Protein AF-A0AAU9JRE9-F1 (afdb_monomer_lite)

Structure (mmCIF, N/CA/C/O backbone):
data_AF-A0AAU9JRE9-F1
#
_entry.id   AF-A0AAU9JRE9-F1
#
loop_
_atom_site.group_PDB
_atom_site.id
_atom_site.type_symbol
_atom_site.label_atom_id
_atom_site.label_alt_id
_atom_site.label_comp_id
_atom_site.label_asym_id
_atom_site.label_entity_id
_atom_site.label_seq_id
_atom_site.pdbx_PDB_ins_code
_atom_site.Cartn_x
_atom_site.Cartn_y
_atom_site.Cartn_z
_atom_site.occupancy
_atom_site.B_iso_or_equiv
_atom_site.auth_seq_id
_atom_site.auth_comp_id
_atom_site.auth_asym_id
_atom_site.auth_atom_id
_atom_site.pdbx_PDB_model_num
ATOM 1 N N . MET A 1 1 ? 29.748 -11.155 0.671 1.00 44.88 1 MET A N 1
ATOM 2 C CA . MET A 1 1 ? 30.508 -11.748 -0.459 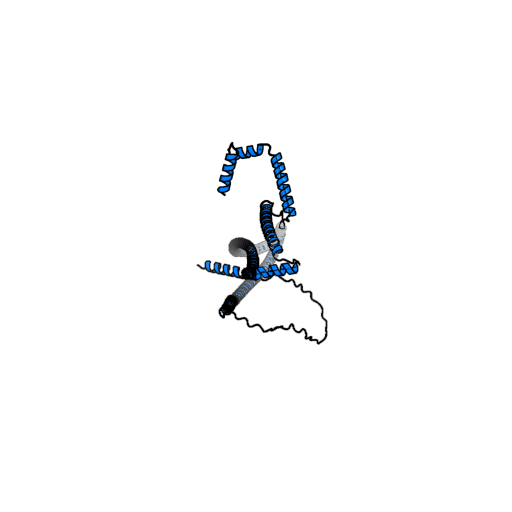1.00 44.88 1 MET A CA 1
ATOM 3 C C . MET A 1 1 ? 29.622 -12.122 -1.666 1.00 44.88 1 MET A C 1
ATOM 5 O O . MET A 1 1 ? 30.076 -12.889 -2.501 1.00 44.88 1 MET A O 1
ATOM 9 N N . ASN A 1 2 ? 28.403 -11.567 -1.803 1.00 48.78 2 ASN A N 1
ATOM 10 C CA . ASN A 1 2 ? 27.465 -11.888 -2.898 1.00 48.78 2 ASN A CA 1
ATOM 11 C C . ASN A 1 2 ? 26.943 -10.659 -3.678 1.00 48.78 2 ASN A C 1
ATOM 13 O O . ASN A 1 2 ? 26.213 -10.846 -4.643 1.00 48.78 2 ASN A O 1
ATOM 17 N N . GLU A 1 3 ? 27.313 -9.428 -3.305 1.00 43.81 3 GLU A N 1
ATOM 18 C CA . GLU A 1 3 ? 26.844 -8.206 -3.990 1.00 43.81 3 GLU A CA 1
ATOM 19 C C . GLU A 1 3 ? 27.448 -8.050 -5.389 1.00 43.81 3 GLU A C 1
ATOM 21 O O . GLU A 1 3 ? 26.729 -7.757 -6.336 1.00 43.81 3 GLU A O 1
ATOM 26 N N . THR A 1 4 ? 28.724 -8.399 -5.570 1.00 57.59 4 THR A N 1
ATOM 27 C CA . THR A 1 4 ? 29.413 -8.271 -6.866 1.00 57.59 4 THR A CA 1
ATOM 28 C C . THR A 1 4 ? 28.817 -9.157 -7.965 1.00 57.59 4 THR A C 1
ATOM 30 O O . THR A 1 4 ? 28.753 -8.756 -9.122 1.00 57.59 4 THR A O 1
ATOM 33 N N . LYS A 1 5 ? 28.295 -10.341 -7.616 1.00 56.16 5 LYS A N 1
ATOM 34 C CA . LYS A 1 5 ? 27.607 -11.230 -8.574 1.00 56.16 5 LYS A CA 1
ATOM 35 C C . LYS A 1 5 ? 26.207 -10.740 -8.947 1.00 56.16 5 LYS A C 1
ATOM 37 O O . LYS A 1 5 ? 25.703 -11.088 -10.014 1.00 56.16 5 LYS A O 1
ATOM 42 N N . LEU A 1 6 ? 25.565 -9.978 -8.062 1.00 56.59 6 LEU A N 1
ATOM 43 C CA . LEU A 1 6 ? 24.263 -9.375 -8.330 1.00 56.59 6 LEU A CA 1
ATOM 44 C C . LEU A 1 6 ? 24.430 -8.168 -9.262 1.00 56.59 6 LEU A C 1
ATOM 46 O O . LEU A 1 6 ? 23.685 -8.040 -10.229 1.00 56.59 6 LEU A O 1
ATOM 50 N N . GLU A 1 7 ? 25.457 -7.351 -9.025 1.00 54.50 7 GLU A N 1
ATOM 51 C CA . GLU A 1 7 ? 25.811 -6.205 -9.868 1.00 54.50 7 GLU A CA 1
ATOM 52 C C . GLU A 1 7 ? 26.176 -6.628 -11.300 1.00 54.50 7 GLU A C 1
ATOM 54 O O . GLU A 1 7 ? 25.673 -6.038 -12.257 1.00 54.50 7 GLU A O 1
ATOM 59 N N . GLU A 1 8 ? 26.946 -7.709 -11.474 1.00 64.31 8 GLU A N 1
ATOM 60 C CA . GLU A 1 8 ? 27.264 -8.259 -12.804 1.00 64.31 8 GLU A CA 1
ATOM 61 C C . GLU A 1 8 ? 26.016 -8.777 -13.544 1.00 64.31 8 GLU A C 1
ATOM 63 O O . GLU A 1 8 ? 25.862 -8.553 -14.749 1.00 64.31 8 GLU A O 1
ATOM 68 N N . LYS A 1 9 ? 25.074 -9.412 -12.832 1.00 59.97 9 LYS A N 1
ATOM 69 C CA . LYS A 1 9 ? 23.807 -9.878 -13.424 1.00 59.97 9 LYS A CA 1
ATOM 70 C C . LYS A 1 9 ? 22.875 -8.727 -13.799 1.00 59.97 9 LYS A C 1
ATOM 72 O O . LYS A 1 9 ? 22.230 -8.784 -14.847 1.00 59.97 9 LYS A O 1
ATOM 77 N N . ILE A 1 10 ? 22.828 -7.670 -12.991 1.00 60.84 10 ILE A N 1
ATOM 78 C CA . ILE A 1 10 ? 22.042 -6.466 -13.287 1.00 60.84 10 ILE A CA 1
ATOM 79 C C . ILE A 1 10 ? 22.632 -5.728 -14.499 1.00 60.84 10 ILE A C 1
ATOM 81 O O . ILE A 1 10 ? 21.882 -5.327 -15.392 1.00 60.84 10 ILE A O 1
ATOM 85 N N . ALA A 1 11 ? 23.961 -5.622 -14.593 1.00 63.91 11 ALA A N 1
ATOM 86 C CA . ALA A 1 11 ? 24.635 -5.037 -15.753 1.00 63.91 11 ALA A CA 1
ATOM 87 C C . ALA A 1 11 ? 24.355 -5.825 -17.048 1.00 63.91 11 ALA A C 1
ATOM 89 O O . ALA A 1 11 ? 24.082 -5.230 -18.093 1.00 63.91 11 ALA A O 1
ATOM 90 N N . SER A 1 12 ? 24.331 -7.160 -16.967 1.00 65.75 12 SER A N 1
ATOM 91 C CA . SER A 1 12 ? 23.991 -8.032 -18.097 1.00 65.75 12 SER A CA 1
ATOM 92 C C . SER A 1 12 ? 22.542 -7.852 -18.568 1.00 65.75 12 SER A C 1
ATOM 94 O O . SER A 1 12 ? 22.305 -7.776 -19.771 1.00 65.75 12 SER A O 1
ATOM 96 N N . LEU A 1 13 ? 21.575 -7.733 -17.648 1.00 56.03 13 LEU A N 1
ATOM 97 C CA . LEU A 1 13 ? 20.153 -7.526 -17.977 1.00 56.03 13 LEU A CA 1
ATOM 98 C C . LEU A 1 13 ? 19.881 -6.158 -18.617 1.00 56.03 13 LEU A C 1
ATOM 100 O O . LEU A 1 13 ? 19.046 -6.036 -19.518 1.00 56.03 13 LEU A O 1
ATOM 104 N N . ARG A 1 14 ? 20.610 -5.122 -18.191 1.00 57.16 14 ARG A N 1
ATOM 105 C CA . ARG A 1 14 ? 20.523 -3.782 -18.792 1.00 57.16 14 ARG A CA 1
ATOM 106 C C . ARG A 1 14 ? 21.020 -3.778 -20.241 1.00 57.16 14 ARG A C 1
ATOM 108 O O . ARG A 1 14 ? 20.415 -3.130 -21.094 1.00 57.16 14 ARG A O 1
ATOM 115 N N . ALA A 1 15 ? 22.062 -4.552 -20.545 1.00 65.81 15 ALA A N 1
ATOM 116 C CA . ALA A 1 15 ? 22.589 -4.682 -21.903 1.00 65.81 15 ALA A CA 1
ATOM 117 C C . ALA A 1 15 ? 21.618 -5.403 -22.861 1.00 65.81 15 ALA A C 1
ATOM 119 O O . ALA A 1 15 ? 21.526 -5.034 -24.034 1.00 65.81 15 ALA A O 1
ATOM 120 N N . THR A 1 16 ? 20.860 -6.394 -22.381 1.00 60.84 16 THR A N 1
ATOM 121 C CA . THR A 1 16 ? 19.853 -7.112 -23.186 1.00 60.84 16 THR A CA 1
ATOM 122 C C . THR A 1 16 ? 18.579 -6.302 -23.405 1.00 60.84 16 THR A C 1
ATOM 124 O O . THR A 1 16 ? 18.051 -6.303 -24.516 1.00 60.84 16 THR A O 1
ATOM 127 N N . LEU A 1 17 ? 18.113 -5.548 -22.406 1.00 52.25 17 LEU A N 1
ATOM 128 C CA . LEU A 1 17 ? 16.940 -4.676 -22.557 1.00 52.25 17 LEU A CA 1
ATOM 129 C C . LEU A 1 17 ? 17.190 -3.519 -23.537 1.00 52.25 17 LEU A C 1
ATOM 131 O O . LEU A 1 17 ? 16.323 -3.220 -24.357 1.00 52.25 17 LEU A O 1
ATOM 135 N N . ASN A 1 18 ? 18.397 -2.941 -23.546 1.00 53.44 18 ASN A N 1
ATOM 136 C CA . ASN A 1 18 ? 18.780 -1.931 -24.542 1.00 53.44 18 ASN A CA 1
ATOM 137 C C . ASN A 1 18 ? 18.861 -2.494 -25.976 1.00 53.44 18 ASN A C 1
ATOM 139 O O . ASN A 1 18 ? 18.673 -1.747 -26.931 1.00 53.44 18 ASN A O 1
ATOM 143 N N . LYS A 1 19 ? 19.097 -3.804 -26.146 1.00 60.69 19 LYS A N 1
ATOM 144 C CA . LYS A 1 19 ? 19.040 -4.476 -27.459 1.00 60.69 19 LYS A CA 1
ATOM 145 C C . LYS A 1 19 ? 17.612 -4.761 -27.937 1.00 60.69 19 LYS A C 1
ATOM 147 O O . LYS A 1 19 ? 17.410 -4.901 -29.137 1.00 60.69 19 LYS A O 1
ATOM 152 N N . LEU A 1 20 ? 16.644 -4.857 -27.026 1.00 51.03 20 LEU A N 1
ATOM 153 C CA . LEU A 1 20 ? 15.234 -5.113 -27.351 1.00 51.03 20 LEU A CA 1
ATOM 154 C C . LEU A 1 20 ? 14.445 -3.814 -27.585 1.00 51.03 20 LEU A C 1
ATOM 156 O O . LEU A 1 20 ? 13.536 -3.790 -28.412 1.00 51.03 20 LEU A O 1
ATOM 160 N N . GLY A 1 21 ? 14.828 -2.720 -26.920 1.00 41.00 21 GLY A N 1
ATOM 161 C CA . GLY A 1 21 ? 14.182 -1.407 -27.046 1.00 41.00 21 GLY A CA 1
ATOM 162 C C . GLY A 1 21 ? 14.362 -0.698 -28.395 1.00 41.00 21 GLY A C 1
ATOM 163 O O . GLY A 1 21 ? 13.670 0.280 -28.648 1.00 41.00 21 GLY A O 1
ATOM 164 N N . THR A 1 22 ? 15.242 -1.179 -29.279 1.00 42.34 22 THR A N 1
ATOM 165 C CA . THR A 1 22 ? 15.452 -0.616 -30.627 1.00 42.34 22 THR A CA 1
ATOM 166 C C . THR A 1 22 ? 14.637 -1.317 -31.720 1.00 42.34 22 THR A C 1
ATOM 168 O O . THR A 1 22 ? 14.733 -0.930 -32.881 1.00 42.34 22 THR A O 1
ATOM 171 N N . SER A 1 23 ? 13.825 -2.330 -31.380 1.00 44.00 23 SER A N 1
ATOM 172 C CA . SER A 1 23 ? 13.078 -3.134 -32.365 1.00 44.00 23 SER A CA 1
ATOM 173 C C . SER A 1 23 ? 11.561 -2.888 -32.389 1.00 44.00 23 SER A C 1
ATOM 175 O O . SER A 1 23 ? 10.865 -3.542 -33.163 1.00 44.00 23 SER A O 1
ATOM 177 N N . LEU A 1 24 ? 11.033 -1.971 -31.580 1.00 38.84 24 LEU A N 1
ATOM 178 C CA . LEU A 1 24 ? 9.598 -1.676 -31.515 1.00 38.84 24 LEU A CA 1
ATOM 179 C C . LEU A 1 24 ? 9.380 -0.175 -31.715 1.00 38.84 24 LEU A C 1
ATOM 181 O O . LEU A 1 24 ? 9.254 0.589 -30.764 1.00 38.84 24 LEU A O 1
ATOM 185 N N . VAL A 1 25 ? 9.373 0.237 -32.984 1.00 38.50 25 VAL A N 1
ATOM 186 C CA . VAL A 1 25 ? 8.596 1.401 -33.413 1.00 38.50 25 VAL A CA 1
ATOM 187 C C . VAL A 1 25 ? 7.221 0.850 -33.773 1.00 38.50 25 VAL A C 1
ATOM 189 O O . VAL A 1 25 ? 7.097 0.014 -34.666 1.00 38.50 25 VAL A O 1
ATOM 192 N N . GLU A 1 26 ? 6.234 1.255 -32.984 1.00 38.28 26 GLU A N 1
ATOM 193 C CA . GLU A 1 26 ? 4.832 0.855 -33.050 1.00 38.28 26 GLU A CA 1
ATOM 194 C C . GLU A 1 26 ? 4.199 1.332 -34.373 1.00 38.28 26 GLU A C 1
ATOM 196 O O . GLU A 1 26 ? 4.207 2.523 -34.682 1.00 38.28 26 GLU A O 1
ATOM 201 N N . GLU A 1 27 ? 3.666 0.396 -35.167 1.00 36.12 27 GLU A N 1
ATOM 202 C CA . GLU A 1 27 ? 2.633 0.685 -36.166 1.00 36.12 27 GLU A CA 1
ATOM 203 C C . GLU A 1 27 ? 1.275 0.652 -35.453 1.00 36.12 27 GLU A C 1
ATOM 205 O O . GLU A 1 27 ? 0.839 -0.394 -34.966 1.00 36.12 27 GLU A O 1
ATOM 210 N N . ASP A 1 28 ? 0.627 1.815 -35.384 1.00 35.88 28 ASP A N 1
ATOM 211 C CA . ASP A 1 28 ? -0.748 1.987 -34.923 1.00 35.88 28 ASP A CA 1
ATOM 212 C C . ASP A 1 28 ? -1.720 1.163 -35.784 1.00 35.88 28 ASP A C 1
ATOM 214 O O . ASP A 1 28 ? -1.892 1.425 -36.976 1.00 35.88 28 ASP A O 1
ATOM 218 N N . TYR A 1 29 ? -2.435 0.230 -35.156 1.00 32.56 29 TYR A N 1
ATOM 219 C CA . TYR A 1 29 ? -3.714 -0.265 -35.660 1.00 32.56 29 TYR A CA 1
ATOM 220 C C . TYR A 1 29 ? -4.775 -0.092 -34.578 1.00 32.56 29 TYR A C 1
ATOM 222 O O . TYR A 1 29 ? -4.869 -0.860 -33.622 1.00 32.56 29 TYR A O 1
ATOM 230 N N . THR A 1 30 ? -5.598 0.938 -34.758 1.00 34.03 30 THR A N 1
ATOM 231 C CA . THR A 1 30 ? -6.901 1.066 -34.110 1.00 34.03 30 THR A CA 1
ATOM 232 C C . THR A 1 30 ? -7.846 0.014 -34.678 1.00 34.03 30 THR A C 1
ATOM 234 O O . THR A 1 30 ? -8.082 -0.041 -35.886 1.00 34.03 30 THR A O 1
ATOM 237 N N . ILE A 1 31 ? -8.366 -0.818 -33.783 1.00 33.53 31 ILE A N 1
ATOM 238 C CA . ILE A 1 31 ? -9.446 -1.771 -34.011 1.00 33.53 31 ILE A CA 1
ATOM 239 C C . ILE A 1 31 ? -10.757 -0.988 -33.922 1.00 33.53 31 ILE A C 1
ATOM 241 O O . ILE A 1 31 ? -11.042 -0.435 -32.865 1.00 33.53 31 ILE A O 1
ATOM 245 N N . ASP A 1 32 ? -11.542 -0.979 -34.998 1.00 32.28 32 ASP A N 1
ATOM 246 C CA . ASP A 1 32 ? -12.985 -0.751 -34.920 1.00 32.28 32 ASP A CA 1
ATOM 247 C C . ASP A 1 32 ? -13.695 -2.027 -35.385 1.00 32.28 32 ASP A C 1
ATOM 249 O O . ASP A 1 32 ? -13.486 -2.529 -36.494 1.00 32.28 32 ASP A O 1
ATOM 253 N N . GLU A 1 33 ? -14.495 -2.566 -34.469 1.00 39.25 33 GLU A N 1
ATOM 254 C CA . GLU A 1 33 ? -15.453 -3.641 -34.675 1.00 39.25 33 GLU A CA 1
ATOM 255 C C . GLU A 1 33 ? -16.660 -3.124 -35.469 1.00 39.25 33 GLU A C 1
ATOM 257 O O . GLU A 1 33 ? -17.194 -2.060 -35.175 1.00 39.25 33 GLU A O 1
ATOM 262 N N . ASP A 1 34 ? -17.072 -3.909 -36.467 1.00 35.31 34 ASP A N 1
ATOM 263 C CA . ASP A 1 34 ? -18.459 -4.273 -36.803 1.00 35.31 34 ASP A CA 1
ATOM 264 C C . ASP A 1 34 ? -18.698 -4.294 -38.318 1.00 35.31 34 ASP A C 1
ATOM 266 O O . ASP A 1 34 ? -18.731 -3.266 -38.990 1.00 35.31 34 ASP A O 1
ATOM 270 N N . LEU A 1 35 ? -18.934 -5.498 -38.853 1.00 35.94 35 LEU A N 1
ATOM 271 C CA . LEU A 1 35 ? -20.206 -5.886 -39.483 1.00 35.94 35 LEU A CA 1
ATOM 272 C C . LEU A 1 35 ? -20.062 -7.221 -40.232 1.00 35.94 35 LEU A C 1
ATOM 274 O O . LEU A 1 35 ? -19.341 -7.359 -41.218 1.00 35.94 35 LEU A O 1
ATOM 278 N N . ASN A 1 36 ? -20.844 -8.190 -39.756 1.00 35.69 36 ASN A N 1
ATOM 279 C CA . ASN A 1 36 ? -21.386 -9.302 -40.532 1.00 35.69 36 ASN A CA 1
ATOM 280 C C . ASN A 1 36 ? -21.904 -8.824 -41.901 1.00 35.69 36 ASN A C 1
ATOM 282 O O . ASN A 1 36 ? -22.751 -7.938 -41.928 1.00 35.69 36 ASN A O 1
ATOM 286 N N . ASP A 1 37 ? -21.533 -9.496 -42.995 1.00 30.88 37 ASP A N 1
ATOM 287 C CA . ASP A 1 37 ? -22.492 -10.342 -43.720 1.00 30.88 37 ASP A CA 1
ATOM 288 C C . ASP A 1 37 ? -21.824 -11.215 -44.803 1.00 30.88 37 ASP A C 1
ATOM 290 O O . ASP A 1 37 ? -21.067 -10.752 -45.650 1.00 30.88 37 ASP A O 1
ATOM 294 N N . SER A 1 38 ? -22.159 -12.502 -44.750 1.00 34.94 38 SER A N 1
ATOM 295 C CA . SER A 1 38 ? -22.507 -13.396 -45.859 1.00 34.94 38 SER A CA 1
ATOM 296 C C . SER A 1 38 ? -21.902 -13.207 -47.268 1.00 34.94 38 SER A C 1
ATOM 298 O O . SER A 1 38 ? -22.200 -12.244 -47.966 1.00 34.94 38 SER A O 1
ATOM 300 N N . ARG A 1 39 ? -21.330 -14.329 -47.752 1.00 29.89 39 ARG A N 1
ATOM 301 C CA . ARG A 1 39 ? -21.543 -15.010 -49.059 1.00 29.89 39 ARG A CA 1
ATOM 302 C C . ARG A 1 39 ? -20.367 -15.121 -50.051 1.00 29.89 39 ARG A C 1
ATOM 304 O O . ARG A 1 39 ? -19.796 -14.144 -50.499 1.00 29.89 39 ARG A O 1
ATOM 311 N N . LEU A 1 40 ? -20.256 -16.370 -50.531 1.00 30.19 40 LEU A N 1
ATOM 312 C CA . LEU A 1 40 ? -19.850 -16.843 -51.864 1.00 30.19 40 LEU A CA 1
ATOM 313 C C . LEU A 1 40 ? -18.349 -16.898 -52.235 1.00 30.19 40 LEU A C 1
ATOM 315 O O . LEU A 1 40 ? -17.725 -15.907 -52.575 1.00 30.19 40 LEU A O 1
ATOM 319 N N . SER A 1 41 ? -17.855 -18.146 -52.239 1.00 30.45 41 SER A N 1
ATOM 320 C CA . SER A 1 41 ? -17.280 -18.901 -53.376 1.00 30.45 41 SER A CA 1
ATOM 321 C C . SER A 1 41 ? -16.276 -18.253 -54.337 1.00 30.45 41 SER A C 1
ATOM 323 O O . SER A 1 41 ? -16.552 -17.232 -54.953 1.00 30.45 41 SER A O 1
ATOM 325 N N . ASP A 1 42 ? -15.236 -19.050 -54.608 1.00 34.50 42 ASP A N 1
ATOM 326 C CA . ASP A 1 42 ? -14.550 -19.232 -55.892 1.00 34.50 42 ASP A CA 1
ATOM 327 C C . ASP A 1 42 ? -13.989 -17.992 -56.598 1.00 34.50 42 ASP A C 1
ATOM 329 O O . ASP A 1 42 ? -14.691 -17.305 -57.330 1.00 34.50 42 ASP A O 1
ATOM 333 N N . ALA A 1 43 ? -12.666 -17.825 -56.520 1.00 31.34 43 ALA A N 1
ATOM 334 C CA . ALA A 1 43 ? -11.815 -17.660 -57.703 1.00 31.34 43 ALA A CA 1
ATOM 335 C C . ALA A 1 43 ? -10.336 -17.555 -57.300 1.00 31.34 43 ALA A C 1
ATOM 337 O O . ALA A 1 43 ? -9.884 -16.559 -56.741 1.00 31.34 43 ALA A O 1
ATOM 338 N N . LEU A 1 44 ? -9.555 -18.567 -57.683 1.00 41.81 44 LEU A N 1
ATOM 339 C CA . LEU A 1 44 ? -8.162 -18.355 -58.077 1.00 41.81 44 LEU A CA 1
ATOM 340 C C . LEU A 1 44 ? -8.121 -17.330 -59.223 1.00 41.81 44 LEU A C 1
ATOM 342 O O . LEU A 1 44 ? -8.962 -17.389 -60.124 1.00 41.81 44 LEU A O 1
ATOM 346 N N . PRO A 1 45 ? -7.063 -16.509 -59.289 1.00 40.34 45 PRO A N 1
ATOM 347 C CA . PRO A 1 45 ? -6.350 -16.475 -60.555 1.00 40.34 45 PRO A CA 1
ATOM 348 C C . PRO A 1 45 ? -4.832 -16.545 -60.387 1.00 40.34 45 PRO A C 1
ATOM 350 O O . PRO A 1 45 ? -4.160 -15.676 -59.840 1.00 40.34 45 PRO A O 1
ATOM 353 N N . SER A 1 46 ? -4.303 -17.593 -61.001 1.00 36.28 46 SER A N 1
ATOM 354 C CA . SER A 1 46 ? -3.035 -17.634 -61.716 1.00 36.28 46 SER A CA 1
ATOM 355 C C . SER A 1 46 ? -2.862 -16.462 -62.696 1.00 36.28 46 SER A C 1
ATOM 357 O O . SER A 1 46 ? -3.685 -16.323 -63.601 1.00 36.28 46 SER A O 1
ATOM 359 N N . ASN A 1 47 ? -1.765 -15.702 -62.593 1.00 34.16 47 ASN A N 1
ATOM 360 C CA . ASN A 1 47 ? -0.829 -15.356 -63.685 1.00 34.16 47 ASN A CA 1
ATOM 361 C C . ASN A 1 47 ? 0.010 -14.117 -63.348 1.00 34.16 47 ASN A C 1
ATOM 363 O O . ASN A 1 47 ? -0.542 -13.071 -63.036 1.00 34.16 47 ASN A O 1
ATOM 367 N N . LEU A 1 48 ? 1.329 -14.247 -63.533 1.00 39.62 48 LEU A N 1
ATOM 368 C CA . LEU A 1 48 ? 2.244 -13.349 -64.267 1.00 39.62 48 LEU A CA 1
ATOM 369 C C . LEU A 1 48 ? 3.670 -13.859 -63.973 1.00 39.62 48 LEU A C 1
ATOM 371 O O . LEU A 1 48 ? 4.304 -13.476 -63.002 1.00 39.62 48 LEU A O 1
ATOM 375 N N . LYS A 1 49 ? 4.097 -14.971 -64.583 1.00 35.25 49 LYS A N 1
ATOM 376 C CA . LYS A 1 49 ? 4.826 -15.021 -65.867 1.00 35.25 49 LYS A CA 1
ATOM 377 C C . LYS A 1 49 ? 5.930 -13.957 -65.995 1.00 35.25 49 LYS A C 1
ATOM 379 O O . LYS A 1 49 ? 5.688 -12.859 -66.468 1.00 35.25 49 LYS A O 1
ATOM 384 N N . GLY A 1 50 ? 7.150 -14.392 -65.677 1.00 31.14 50 GLY A N 1
ATOM 385 C CA . GLY A 1 50 ? 8.248 -14.472 -66.643 1.00 31.14 50 GLY A CA 1
ATOM 386 C C . GLY A 1 50 ? 8.945 -13.170 -67.032 1.00 31.14 50 GLY A C 1
ATOM 387 O O . GLY A 1 50 ? 8.498 -12.475 -67.936 1.00 31.14 50 GLY A O 1
ATOM 388 N N . VAL A 1 51 ? 10.149 -12.965 -66.493 1.00 33.19 51 VAL A N 1
ATOM 389 C CA . VAL A 1 51 ? 11.218 -12.284 -67.233 1.00 33.19 51 VAL A CA 1
ATOM 390 C C . VAL A 1 51 ? 12.377 -13.262 -67.374 1.00 33.19 51 VAL A C 1
ATOM 392 O O . VAL A 1 51 ? 13.009 -13.681 -66.409 1.00 33.19 51 VAL A O 1
ATOM 395 N N . SER A 1 52 ? 12.538 -13.690 -68.621 1.00 32.81 52 SER A N 1
ATOM 396 C CA . SER A 1 52 ? 13.507 -14.650 -69.124 1.00 32.81 52 SER A CA 1
ATOM 397 C C . SER A 1 52 ? 14.916 -14.071 -69.085 1.00 32.81 52 SER A C 1
ATOM 399 O O . SER A 1 52 ? 15.149 -12.963 -69.564 1.00 32.81 52 SER A O 1
ATOM 401 N N . PHE A 1 53 ? 15.857 -14.885 -68.609 1.00 36.72 53 PHE A N 1
ATOM 402 C CA . PHE A 1 53 ? 17.277 -14.761 -68.912 1.00 36.72 53 PHE A CA 1
ATOM 403 C C . PHE A 1 53 ? 17.475 -14.696 -70.434 1.00 36.72 53 PHE A C 1
ATOM 405 O O . PHE A 1 53 ? 16.932 -15.525 -71.169 1.00 36.72 53 PHE A O 1
ATOM 412 N N . ARG A 1 54 ? 18.258 -13.719 -70.899 1.00 33.00 54 ARG A N 1
ATOM 413 C CA . ARG A 1 54 ? 18.845 -13.700 -72.241 1.00 33.00 54 ARG A CA 1
ATOM 414 C C . ARG A 1 54 ? 20.355 -13.819 -72.079 1.00 33.00 54 ARG A C 1
ATOM 416 O O . ARG A 1 54 ? 21.047 -12.849 -71.793 1.00 33.00 54 ARG A O 1
ATOM 423 N N . SER A 1 55 ? 20.835 -15.046 -72.202 1.00 40.00 55 SER A N 1
ATOM 424 C CA . SER A 1 55 ? 22.220 -15.376 -72.503 1.00 40.00 55 SER A CA 1
ATOM 425 C C . SER A 1 55 ? 22.406 -15.234 -74.012 1.00 40.00 55 SER A C 1
ATOM 427 O O . SER A 1 55 ? 21.953 -16.080 -74.780 1.00 40.00 55 SER A O 1
ATOM 429 N N . GLU A 1 56 ? 23.039 -14.148 -74.445 1.00 31.72 56 GLU A N 1
ATOM 430 C CA . GLU A 1 56 ? 23.417 -13.956 -75.845 1.00 31.72 56 GLU A CA 1
ATOM 431 C C . GLU A 1 56 ? 24.905 -14.304 -75.981 1.00 31.72 56 GLU A C 1
ATOM 433 O O . GLU A 1 56 ? 25.797 -13.602 -75.512 1.00 31.72 56 GLU A O 1
ATOM 438 N N . SER A 1 57 ? 25.125 -15.488 -76.548 1.00 38.84 57 SER A N 1
ATOM 439 C CA . SER A 1 57 ? 26.399 -16.023 -77.011 1.00 38.84 57 SER A CA 1
ATOM 440 C C . SER A 1 57 ? 26.753 -15.384 -78.351 1.00 38.84 57 SER A C 1
ATOM 442 O O . SER A 1 57 ? 25.943 -15.434 -79.272 1.00 38.84 57 SER A O 1
ATOM 444 N N . LEU A 1 58 ? 27.977 -14.871 -78.482 1.00 33.41 58 LEU A N 1
ATOM 445 C CA . LEU A 1 58 ? 28.652 -14.714 -79.768 1.00 33.41 58 LEU A CA 1
ATOM 446 C C . LEU A 1 58 ? 30.112 -15.149 -79.604 1.00 33.41 58 LEU A C 1
ATOM 448 O O . LEU A 1 58 ? 30.910 -14.500 -78.933 1.00 33.41 58 LEU A O 1
ATOM 452 N N . TYR A 1 59 ? 30.428 -16.299 -80.198 1.00 38.81 59 TYR A N 1
ATOM 453 C CA . TYR A 1 59 ? 31.789 -16.686 -80.546 1.00 38.81 59 TYR A CA 1
ATOM 454 C C . TYR A 1 59 ? 32.306 -15.741 -81.628 1.00 38.81 59 TYR A C 1
ATOM 456 O O . TYR A 1 59 ? 31.611 -15.550 -82.620 1.00 38.81 59 TYR A O 1
ATOM 464 N N . SER A 1 60 ? 33.526 -15.235 -81.453 1.00 35.66 60 SER A N 1
ATOM 465 C CA . SER A 1 60 ? 34.705 -15.550 -82.277 1.00 35.66 60 SER A CA 1
ATOM 466 C C . SER A 1 60 ? 35.647 -14.352 -82.313 1.00 35.66 60 SER A C 1
ATOM 468 O O . SER A 1 60 ? 35.266 -13.310 -82.827 1.00 35.66 60 SER A O 1
ATOM 470 N N . GLU A 1 61 ? 36.877 -14.528 -81.841 1.00 33.78 61 GLU A N 1
ATOM 471 C CA . GLU A 1 61 ? 38.061 -14.291 -82.670 1.00 33.78 61 GLU A CA 1
ATOM 472 C C . GLU A 1 61 ? 39.309 -14.792 -81.943 1.00 33.78 61 GLU A C 1
ATOM 474 O O . GLU A 1 61 ? 39.604 -14.439 -80.803 1.00 33.78 61 GLU A O 1
ATOM 479 N N . GLU A 1 62 ? 40.011 -15.689 -82.627 1.00 48.16 62 GLU A N 1
ATOM 480 C CA . GLU A 1 62 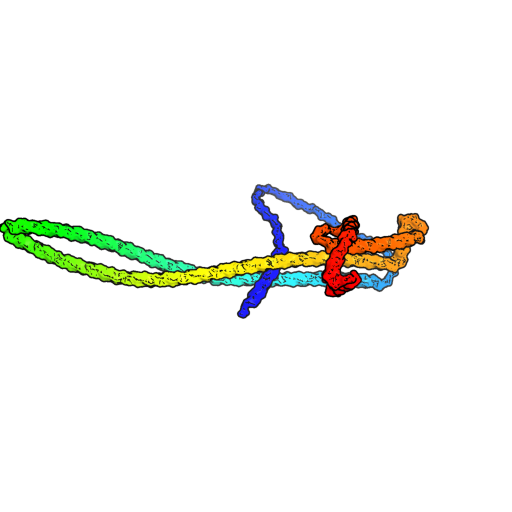? 41.340 -16.155 -82.278 1.00 48.16 62 GLU A CA 1
ATOM 481 C C . GLU A 1 62 ? 42.301 -14.965 -82.332 1.00 48.16 62 GLU A C 1
ATOM 483 O O . GLU A 1 62 ? 42.639 -14.467 -83.405 1.00 48.16 62 GLU A O 1
ATOM 488 N N . ALA A 1 63 ? 42.784 -14.527 -81.175 1.00 36.47 63 ALA A N 1
ATOM 489 C CA . ALA A 1 63 ? 43.941 -13.657 -81.096 1.00 36.47 63 ALA A CA 1
ATOM 490 C C . ALA A 1 63 ? 44.965 -14.305 -80.173 1.00 36.47 63 ALA A C 1
ATOM 492 O O . ALA A 1 63 ? 44.744 -14.493 -78.982 1.00 36.47 63 ALA A O 1
ATOM 493 N N . ASN A 1 64 ? 46.094 -14.664 -80.775 1.00 47.22 64 ASN A N 1
ATOM 494 C CA . ASN A 1 64 ? 47.324 -15.063 -80.117 1.00 47.22 64 ASN A CA 1
ATOM 495 C C . ASN A 1 64 ? 47.682 -14.093 -78.982 1.00 47.22 64 ASN A C 1
ATOM 497 O O . ASN A 1 64 ? 48.333 -13.072 -79.211 1.00 47.22 64 ASN A O 1
ATOM 501 N N . THR A 1 65 ? 47.324 -14.436 -77.751 1.00 40.22 65 THR A N 1
ATOM 502 C CA . THR A 1 65 ? 47.858 -13.796 -76.554 1.00 40.22 65 THR A CA 1
ATOM 503 C C . THR A 1 65 ? 48.472 -14.858 -75.658 1.00 40.22 65 THR A C 1
ATOM 505 O O . THR A 1 65 ? 47.994 -15.976 -75.488 1.00 40.22 65 THR A O 1
ATOM 508 N N . SER A 1 66 ? 49.655 -14.513 -75.168 1.00 45.66 66 SER A N 1
ATOM 509 C CA . SER A 1 66 ? 50.494 -15.340 -74.316 1.00 45.66 66 SER A CA 1
ATOM 510 C C . SER A 1 66 ? 49.677 -15.982 -73.179 1.00 45.66 66 SER A C 1
ATOM 512 O O . SER A 1 66 ? 49.025 -15.241 -72.440 1.00 45.66 66 SER A O 1
ATOM 514 N N . PRO A 1 67 ? 49.785 -17.306 -72.936 1.00 49.75 67 PRO A N 1
ATOM 515 C CA . PRO A 1 67 ? 49.010 -18.041 -71.921 1.00 49.75 67 PRO A CA 1
ATOM 516 C C . PRO A 1 67 ? 49.294 -17.620 -70.463 1.00 49.75 67 PRO A C 1
ATOM 518 O O . PRO A 1 67 ? 48.907 -18.301 -69.520 1.00 49.75 67 PRO A O 1
ATOM 521 N N . LYS A 1 68 ? 50.005 -16.508 -70.248 1.00 50.88 68 LYS A N 1
ATOM 522 C CA . LYS A 1 68 ? 50.352 -15.954 -68.937 1.00 50.88 68 LYS A CA 1
ATOM 523 C C . LYS A 1 68 ? 49.445 -14.792 -68.499 1.00 50.88 68 LYS A C 1
ATOM 525 O O . LYS A 1 68 ? 49.467 -14.477 -67.312 1.00 50.88 68 LYS A O 1
ATOM 530 N N . SER A 1 69 ? 48.680 -14.170 -69.407 1.00 51.12 69 SER A N 1
ATOM 531 C CA . SER A 1 69 ? 47.805 -13.021 -69.090 1.00 51.12 69 SER A CA 1
ATOM 532 C C . SER A 1 69 ? 46.455 -13.467 -68.520 1.00 51.12 69 SER A C 1
ATOM 534 O O . SER A 1 69 ? 46.118 -13.109 -67.394 1.00 51.12 69 SER A O 1
ATOM 536 N N . ASP A 1 70 ? 45.760 -14.369 -69.213 1.00 56.94 70 ASP A N 1
ATOM 537 C CA . ASP A 1 70 ? 44.430 -14.863 -68.815 1.00 56.94 70 ASP A CA 1
ATOM 538 C C . ASP A 1 70 ? 44.466 -15.655 -67.500 1.00 56.94 70 ASP A C 1
ATOM 540 O O . ASP A 1 70 ? 43.546 -15.614 -66.687 1.00 56.94 70 ASP A O 1
ATOM 544 N N . VAL A 1 71 ? 45.588 -16.331 -67.227 1.00 63.97 71 VAL A N 1
ATOM 545 C CA . VAL A 1 71 ? 45.818 -17.040 -65.958 1.00 63.97 71 VAL A CA 1
ATOM 546 C C . VAL A 1 71 ? 45.902 -16.066 -64.779 1.00 63.97 71 VAL A C 1
ATOM 548 O O . VAL A 1 71 ? 45.555 -16.433 -63.656 1.00 63.97 71 VAL A O 1
ATOM 551 N N . ARG A 1 72 ? 46.357 -14.826 -65.003 1.00 71.75 72 ARG A N 1
ATOM 552 C CA . ARG A 1 72 ? 46.469 -13.810 -63.951 1.00 71.75 72 ARG A CA 1
ATOM 553 C C . ARG A 1 72 ? 45.106 -13.217 -63.611 1.00 71.75 72 ARG A C 1
ATOM 555 O O . ARG A 1 72 ? 44.796 -13.116 -62.428 1.00 71.75 72 ARG A O 1
ATOM 562 N N . GLU A 1 73 ? 44.301 -12.878 -64.612 1.00 72.06 73 GLU A N 1
ATOM 563 C CA . GLU A 1 73 ? 42.933 -12.381 -64.406 1.00 72.06 73 GLU A CA 1
ATOM 564 C C . GLU A 1 73 ? 42.041 -13.437 -63.758 1.00 72.06 73 GLU A C 1
ATOM 566 O O . GLU A 1 73 ? 41.416 -13.160 -62.735 1.00 72.06 73 GLU A O 1
ATOM 571 N N . LEU A 1 74 ? 42.081 -14.679 -64.253 1.00 75.62 74 LEU A N 1
ATOM 572 C CA . LEU A 1 74 ? 41.372 -15.792 -63.621 1.00 75.62 74 LEU A CA 1
ATOM 573 C C . LEU A 1 74 ? 41.814 -15.993 -62.171 1.00 75.62 74 LEU A C 1
ATOM 575 O O . LEU A 1 74 ? 40.972 -16.240 -61.316 1.00 75.62 74 LEU A O 1
ATOM 579 N N . ARG A 1 75 ? 43.110 -15.848 -61.862 1.00 78.69 75 ARG A N 1
ATOM 580 C CA . ARG A 1 75 ? 43.614 -15.962 -60.485 1.00 78.69 75 ARG A CA 1
ATOM 581 C C . ARG A 1 75 ? 43.112 -14.823 -59.590 1.00 78.69 75 ARG A C 1
ATOM 583 O O . ARG A 1 75 ? 42.736 -15.097 -58.457 1.00 78.69 75 ARG A O 1
ATOM 590 N N . MET A 1 76 ? 43.056 -13.587 -60.088 1.00 78.31 76 MET A N 1
ATOM 591 C CA . MET A 1 76 ? 42.508 -12.453 -59.329 1.00 78.31 76 MET A CA 1
ATOM 592 C C . MET A 1 76 ? 41.008 -12.614 -59.063 1.00 78.31 76 MET A C 1
ATOM 594 O O . MET A 1 76 ? 40.570 -12.383 -57.938 1.00 78.31 76 MET A O 1
ATOM 598 N N . LEU A 1 77 ? 40.238 -13.079 -60.052 1.00 84.38 77 LEU A N 1
ATOM 599 C CA . LEU A 1 77 ? 38.808 -13.350 -59.882 1.00 84.38 77 LEU A CA 1
ATOM 600 C C . LEU A 1 77 ? 38.566 -14.481 -58.868 1.00 84.38 77 LEU A C 1
ATOM 602 O O . LEU A 1 77 ? 37.682 -14.386 -58.019 1.00 84.38 77 LEU A O 1
ATOM 606 N N . LEU A 1 78 ? 39.394 -15.531 -58.918 1.00 86.50 78 LEU A N 1
ATOM 607 C CA . LEU A 1 78 ? 39.333 -16.648 -57.972 1.00 86.50 78 LEU A CA 1
ATOM 608 C C . LEU A 1 78 ? 39.684 -16.206 -56.547 1.00 86.50 78 LEU A C 1
ATOM 610 O O . LEU A 1 78 ? 39.058 -16.666 -55.595 1.00 86.50 78 LEU A O 1
ATOM 614 N N . ASP A 1 79 ? 40.655 -15.304 -56.389 1.00 85.88 79 ASP A N 1
ATOM 615 C CA . ASP A 1 79 ? 41.015 -14.740 -55.086 1.00 85.88 79 ASP A CA 1
ATOM 616 C C . ASP A 1 79 ? 39.941 -13.767 -54.562 1.00 85.88 79 ASP A C 1
ATOM 618 O O . ASP A 1 79 ? 39.692 -13.737 -53.355 1.00 85.88 79 ASP A O 1
ATOM 622 N N . TYR A 1 80 ? 39.260 -13.021 -55.440 1.00 90.00 80 TYR A N 1
ATOM 623 C CA . TYR A 1 80 ? 38.109 -12.191 -55.070 1.00 90.00 80 TYR A CA 1
ATOM 624 C C . TYR A 1 80 ? 36.931 -13.044 -54.588 1.00 90.00 80 TYR A C 1
ATOM 626 O O . TYR A 1 80 ? 36.430 -12.819 -53.486 1.00 90.00 80 TYR A O 1
ATOM 634 N N . GLU A 1 81 ? 36.522 -14.061 -55.353 1.00 86.62 81 GLU A N 1
ATOM 635 C CA . GLU A 1 81 ? 35.429 -14.950 -54.940 1.00 86.62 81 GLU A CA 1
ATOM 636 C C . GLU A 1 81 ? 35.794 -15.768 -53.697 1.00 86.62 81 GLU A C 1
ATOM 638 O O . GLU A 1 81 ? 34.931 -16.002 -52.848 1.00 86.62 81 GLU A O 1
ATOM 643 N N . ARG A 1 82 ? 37.074 -16.130 -53.517 1.00 88.31 82 ARG A N 1
ATOM 644 C CA . ARG A 1 82 ? 37.549 -16.749 -52.271 1.00 88.31 82 ARG A CA 1
ATOM 645 C C . ARG A 1 82 ? 37.366 -15.803 -51.083 1.00 88.31 82 ARG A C 1
ATOM 647 O O . ARG A 1 82 ? 36.756 -16.208 -50.101 1.00 88.31 82 ARG A O 1
ATOM 654 N N . LYS A 1 83 ? 37.813 -14.546 -51.182 1.00 88.19 83 LYS A N 1
ATOM 655 C CA . LYS A 1 83 ? 37.643 -13.543 -50.109 1.00 88.19 83 LYS A CA 1
ATOM 656 C C . LYS A 1 83 ? 36.177 -13.205 -49.846 1.00 88.19 83 LYS A C 1
ATOM 658 O O . LYS A 1 83 ? 35.777 -13.010 -48.702 1.00 88.19 83 LYS A O 1
ATOM 663 N N . ARG A 1 84 ? 35.356 -13.127 -50.894 1.00 90.50 84 ARG A N 1
ATOM 664 C CA . ARG A 1 84 ? 33.912 -12.893 -50.775 1.00 90.50 84 ARG A CA 1
ATOM 665 C C . ARG A 1 84 ? 33.222 -14.057 -50.067 1.00 90.50 84 ARG A C 1
ATOM 667 O O . ARG A 1 84 ? 32.397 -13.816 -49.188 1.00 90.50 84 ARG A O 1
ATOM 674 N N . SER A 1 85 ? 33.583 -15.289 -50.419 1.00 89.94 85 SER A N 1
ATOM 675 C CA . SER A 1 85 ? 33.075 -16.499 -49.764 1.00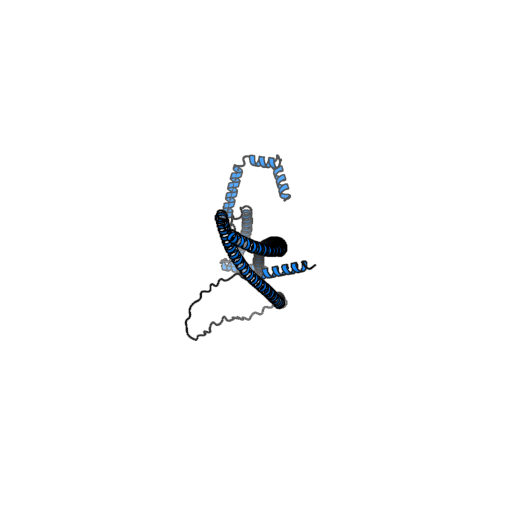 89.94 85 SER A CA 1
ATOM 676 C C . SER A 1 85 ? 33.509 -16.557 -48.302 1.00 89.94 85 SER A C 1
ATOM 678 O O . SER A 1 85 ? 32.660 -16.735 -47.439 1.00 89.94 85 SER A O 1
ATOM 680 N N . GLU A 1 86 ? 34.781 -16.279 -48.011 1.00 91.31 86 GLU A N 1
ATOM 681 C CA . GLU A 1 86 ? 35.317 -16.203 -46.645 1.00 91.31 86 GLU A CA 1
ATOM 682 C C . GLU A 1 86 ? 34.583 -15.142 -45.802 1.00 91.31 86 GLU A C 1
ATOM 684 O O . GLU A 1 86 ? 34.184 -15.398 -44.668 1.00 91.31 86 GLU A O 1
ATOM 689 N N . ASN A 1 87 ? 34.297 -13.967 -46.370 1.00 89.12 87 ASN A N 1
ATOM 690 C CA . ASN A 1 87 ? 33.513 -12.931 -45.690 1.00 89.12 87 ASN A CA 1
ATOM 691 C C . ASN A 1 87 ? 32.057 -13.346 -45.426 1.00 89.12 87 ASN A C 1
ATOM 693 O O . ASN A 1 87 ? 31.492 -12.984 -44.391 1.00 89.12 87 ASN A O 1
ATOM 697 N N . LEU A 1 88 ? 31.424 -14.071 -46.352 1.00 90.12 88 LEU A N 1
ATOM 698 C CA . LEU A 1 88 ? 30.073 -14.595 -46.147 1.00 90.12 88 LEU A CA 1
ATOM 699 C C . LEU A 1 88 ? 30.062 -15.695 -45.084 1.00 90.12 88 LEU A C 1
ATOM 701 O O . LEU A 1 88 ? 29.188 -15.676 -44.221 1.00 90.12 88 LEU A O 1
ATOM 705 N N . GLU A 1 89 ? 31.046 -16.587 -45.101 1.00 92.38 89 GLU A N 1
ATOM 706 C CA . GLU A 1 89 ? 31.209 -17.662 -44.122 1.00 92.38 89 GLU A CA 1
ATOM 707 C C . GLU A 1 89 ? 31.444 -17.097 -42.714 1.00 92.38 89 GLU A C 1
ATOM 709 O O . GLU A 1 89 ? 30.753 -17.486 -41.775 1.00 92.38 89 GLU A O 1
ATOM 714 N N . ASN A 1 90 ? 32.278 -16.059 -42.582 1.00 91.88 90 ASN A N 1
ATOM 715 C CA . ASN A 1 90 ? 32.472 -15.334 -41.322 1.00 91.88 90 ASN A CA 1
ATOM 716 C C . ASN A 1 90 ? 31.181 -14.661 -40.817 1.00 91.88 90 ASN A C 1
ATOM 718 O O . ASN A 1 90 ? 30.887 -14.681 -39.619 1.00 91.88 90 ASN A O 1
ATOM 722 N N . ARG A 1 91 ? 30.373 -14.074 -41.713 1.00 92.31 91 ARG A N 1
ATOM 723 C CA . ARG A 1 91 ? 29.074 -13.479 -41.341 1.00 92.31 91 ARG A CA 1
ATOM 724 C C . ARG A 1 91 ? 28.053 -14.532 -40.920 1.00 92.31 91 ARG A C 1
ATOM 726 O O . ARG A 1 91 ? 27.265 -14.258 -40.018 1.00 92.31 91 ARG A O 1
ATOM 733 N N . ILE A 1 92 ? 28.041 -15.690 -41.577 1.00 92.12 92 ILE A N 1
ATOM 734 C CA . ILE A 1 92 ? 27.174 -16.816 -41.213 1.00 92.12 92 ILE A CA 1
ATOM 735 C C . ILE A 1 92 ? 27.589 -17.347 -39.841 1.00 92.12 92 ILE A C 1
ATOM 737 O O . ILE A 1 92 ? 26.756 -17.372 -38.943 1.00 92.12 92 ILE A O 1
ATOM 741 N N . ALA A 1 93 ? 28.880 -17.611 -39.629 1.00 91.06 93 ALA A N 1
ATOM 742 C CA . ALA A 1 93 ? 29.406 -18.070 -38.345 1.00 91.06 93 ALA A CA 1
ATOM 743 C C . ALA A 1 93 ? 29.078 -17.102 -37.192 1.00 91.06 93 ALA A C 1
ATOM 745 O O . ALA A 1 93 ? 28.666 -17.529 -36.115 1.00 91.06 93 ALA A O 1
ATOM 746 N N . SER A 1 94 ? 29.182 -15.787 -37.423 1.00 92.12 94 SER A N 1
ATOM 747 C CA . SER A 1 94 ? 28.795 -14.778 -36.428 1.00 92.12 94 SER A CA 1
ATOM 748 C C . SER A 1 94 ? 27.293 -14.794 -36.114 1.00 92.12 94 SER A C 1
ATOM 750 O O . SER A 1 94 ? 26.906 -14.619 -34.957 1.00 92.12 94 SER A O 1
ATOM 752 N N . LYS A 1 95 ? 26.433 -15.023 -37.114 1.00 93.31 95 LYS A N 1
ATOM 753 C CA . LYS A 1 95 ? 24.985 -15.158 -36.895 1.00 93.31 95 LYS A CA 1
ATOM 754 C C . LYS A 1 95 ? 24.631 -16.446 -36.159 1.00 93.31 95 LYS A C 1
ATOM 756 O O . LYS A 1 95 ? 23.787 -16.399 -35.269 1.00 93.31 95 LYS A O 1
ATOM 761 N N . ASP A 1 96 ? 25.282 -17.555 -36.489 1.00 94.19 96 ASP A N 1
ATOM 762 C CA . ASP A 1 96 ? 25.065 -18.838 -35.816 1.00 94.19 96 ASP A CA 1
ATOM 763 C C . ASP A 1 96 ? 25.495 -18.769 -34.347 1.00 94.19 96 ASP A C 1
ATOM 765 O O . ASP A 1 96 ? 24.790 -19.273 -33.472 1.00 94.19 96 ASP A O 1
ATOM 769 N N . GLN A 1 97 ? 26.589 -18.058 -34.052 1.00 93.00 97 GLN A N 1
ATOM 770 C CA . GLN A 1 97 ? 26.995 -17.774 -32.677 1.00 93.00 97 GLN A CA 1
ATOM 771 C C . GLN A 1 97 ? 25.923 -16.972 -31.922 1.00 93.00 97 GLN A C 1
ATOM 773 O O . GLN A 1 97 ? 25.532 -17.363 -30.824 1.00 93.00 97 GLN A O 1
ATOM 778 N N . LEU A 1 98 ? 25.406 -15.890 -32.517 1.00 92.62 98 LEU A N 1
ATOM 779 C CA . LEU A 1 98 ? 24.345 -15.081 -31.904 1.00 92.62 98 LEU A CA 1
ATOM 780 C C . LEU A 1 98 ? 23.060 -15.888 -31.671 1.00 92.62 98 LEU A C 1
ATOM 782 O O . LEU A 1 98 ? 22.431 -15.746 -30.625 1.00 92.62 98 LEU A O 1
ATOM 786 N N . LEU A 1 99 ? 22.678 -16.752 -32.616 1.00 93.06 99 LEU A N 1
ATOM 787 C CA . LEU A 1 99 ? 21.535 -17.658 -32.461 1.00 93.06 99 LEU A CA 1
ATOM 788 C C . LEU A 1 99 ? 21.758 -18.670 -31.329 1.00 93.06 99 LEU A C 1
ATOM 790 O O . LEU A 1 99 ? 20.825 -18.959 -30.574 1.00 93.06 99 LEU A O 1
ATOM 794 N N . GLY A 1 100 ? 22.986 -19.174 -31.180 1.00 94.25 100 GLY A N 1
ATOM 795 C CA . GLY A 1 100 ? 23.377 -20.037 -30.068 1.00 94.25 100 GLY A CA 1
ATOM 796 C C . GLY A 1 100 ? 23.258 -19.335 -28.714 1.00 94.25 100 GLY A C 1
ATOM 797 O O . GLY A 1 100 ? 22.652 -19.881 -27.792 1.00 94.25 100 GLY A O 1
ATOM 798 N N . GLU A 1 101 ? 23.758 -18.102 -28.609 1.00 93.12 101 GLU A N 1
ATOM 799 C CA . GLU A 1 101 ? 23.645 -17.273 -27.399 1.00 93.12 101 GLU A CA 1
ATOM 800 C C . GLU A 1 101 ? 22.179 -16.970 -27.053 1.00 93.12 101 GLU A C 1
ATOM 802 O O . GLU A 1 101 ? 21.769 -17.116 -25.901 1.00 93.12 101 GLU A O 1
ATOM 807 N N . MET A 1 102 ? 21.360 -16.626 -28.051 1.00 91.44 102 MET A N 1
ATOM 808 C CA . MET A 1 102 ? 19.921 -16.418 -27.867 1.00 91.44 102 MET A CA 1
ATOM 809 C C . MET A 1 102 ? 19.216 -17.677 -27.355 1.00 91.44 102 MET A C 1
ATOM 811 O O . MET A 1 102 ? 18.412 -17.598 -26.430 1.00 91.44 102 MET A O 1
ATOM 815 N N . SER A 1 103 ? 19.533 -18.837 -27.933 1.00 92.38 103 SER A N 1
ATOM 816 C CA . SER A 1 103 ? 18.936 -20.115 -27.529 1.00 92.38 103 SER A CA 1
ATOM 817 C C . SER A 1 103 ? 19.344 -20.495 -26.103 1.00 92.38 103 SER A C 1
ATOM 819 O O . SER A 1 103 ? 18.522 -20.986 -25.329 1.00 92.38 103 SER A O 1
ATOM 821 N N . ALA A 1 104 ? 20.596 -20.225 -25.721 1.00 92.75 104 ALA A N 1
ATOM 822 C CA . ALA A 1 104 ? 21.075 -20.433 -24.357 1.00 92.75 104 ALA A CA 1
ATOM 823 C C . ALA A 1 104 ? 20.343 -19.529 -23.352 1.00 92.75 104 ALA A C 1
ATOM 825 O O . ALA A 1 104 ? 19.860 -20.023 -22.332 1.00 92.75 104 ALA A O 1
ATOM 826 N N . LEU A 1 105 ? 20.187 -18.238 -23.668 1.00 93.56 105 LEU A N 1
ATOM 827 C CA . LEU A 1 105 ? 19.436 -17.292 -22.836 1.00 93.56 105 LEU A CA 1
ATOM 828 C C . LEU A 1 105 ? 17.960 -17.677 -22.714 1.00 93.56 105 LEU A C 1
ATOM 830 O O . LEU A 1 105 ? 17.389 -17.580 -21.631 1.00 93.56 105 LEU A O 1
ATOM 834 N N . GLN A 1 106 ? 17.342 -18.136 -23.803 1.00 92.56 106 GLN A N 1
ATOM 835 C CA . GLN A 1 106 ? 15.958 -18.597 -23.784 1.00 92.56 106 GLN A CA 1
ATOM 836 C C . GLN A 1 106 ? 15.786 -19.801 -22.845 1.00 92.56 106 GLN A C 1
ATOM 838 O O . GLN A 1 106 ? 14.859 -19.819 -22.036 1.00 92.56 106 GLN A O 1
ATOM 843 N N . ASN A 1 107 ? 16.704 -20.768 -22.896 1.00 93.12 107 ASN A N 1
ATOM 844 C CA . ASN A 1 107 ? 16.683 -21.924 -21.999 1.00 93.12 107 ASN A CA 1
ATOM 845 C C . ASN A 1 107 ? 16.906 -21.528 -20.531 1.00 93.12 107 ASN A C 1
ATOM 847 O O . ASN A 1 107 ? 16.216 -22.041 -19.653 1.00 93.12 107 ASN A O 1
ATOM 851 N N . GLU A 1 108 ? 17.820 -20.593 -20.253 1.00 94.31 108 GLU A N 1
ATOM 852 C CA . GLU A 1 108 ? 18.031 -20.075 -18.894 1.00 94.31 108 GLU A CA 1
ATOM 853 C C . GLU A 1 108 ? 16.786 -19.341 -18.372 1.00 94.31 108 GLU A C 1
ATOM 855 O O . GLU A 1 108 ? 16.411 -19.483 -17.208 1.00 94.31 108 GLU A O 1
ATOM 860 N N . LEU A 1 109 ? 16.104 -18.585 -19.234 1.00 93.25 109 LEU A N 1
ATOM 861 C CA . LEU A 1 109 ? 14.888 -17.865 -18.870 1.00 93.25 109 LEU A CA 1
ATOM 862 C C . LEU A 1 109 ? 13.738 -18.833 -18.562 1.00 93.25 109 LEU A C 1
ATOM 864 O O . LEU A 1 109 ? 13.044 -18.635 -17.566 1.00 93.25 109 LEU A O 1
ATOM 868 N N . TYR A 1 110 ? 13.584 -19.910 -19.338 1.00 94.19 110 TYR A N 1
ATOM 869 C CA . TYR A 1 110 ? 12.619 -20.965 -19.016 1.00 94.19 110 TYR A CA 1
ATOM 870 C C . TYR A 1 110 ? 12.943 -21.673 -17.698 1.00 94.19 110 TYR A C 1
ATOM 872 O O . TYR A 1 110 ? 12.039 -21.837 -16.882 1.00 94.19 110 TYR A O 1
ATOM 880 N N . ALA A 1 111 ? 14.212 -22.003 -17.442 1.00 93.06 111 ALA A N 1
ATOM 881 C CA . ALA A 1 111 ? 14.622 -22.601 -16.170 1.00 93.06 111 ALA A CA 1
ATOM 882 C C . ALA A 1 111 ? 14.332 -21.673 -14.974 1.00 93.06 111 ALA A C 1
ATOM 884 O O . ALA A 1 111 ? 13.831 -22.114 -13.944 1.00 93.06 111 ALA A O 1
ATOM 885 N N . ASN A 1 112 ? 14.571 -20.365 -15.121 1.00 95.00 112 ASN A N 1
ATOM 886 C CA . ASN A 1 112 ? 14.252 -19.385 -14.080 1.00 95.00 112 ASN A CA 1
ATOM 887 C C . ASN A 1 112 ? 12.741 -19.251 -13.839 1.00 95.00 112 ASN A C 1
ATOM 889 O O . ASN A 1 112 ? 12.320 -19.093 -12.692 1.00 95.00 112 ASN A O 1
ATOM 893 N N . ILE A 1 113 ? 11.924 -19.289 -14.898 1.00 92.25 113 ILE A N 1
ATOM 894 C CA . ILE A 1 113 ? 10.460 -19.280 -14.768 1.00 92.25 113 ILE A CA 1
ATOM 895 C C . ILE A 1 113 ? 10.001 -20.517 -13.993 1.00 92.25 113 ILE A C 1
ATOM 897 O O . ILE A 1 113 ? 9.215 -20.379 -13.057 1.00 92.25 113 ILE A O 1
ATOM 901 N N . GLU A 1 114 ? 10.518 -21.693 -14.339 1.00 94.75 114 GLU A N 1
ATOM 902 C CA . GLU A 1 114 ? 10.193 -22.951 -13.664 1.00 94.75 114 GLU A CA 1
ATOM 903 C C . GLU A 1 114 ? 10.603 -22.917 -12.181 1.00 94.75 114 GLU A C 1
ATOM 905 O O . GLU A 1 114 ? 9.799 -23.225 -11.302 1.00 94.75 114 GLU A O 1
ATOM 910 N N . ASP A 1 115 ? 11.805 -22.429 -11.866 1.00 94.56 115 ASP A N 1
ATOM 911 C CA . ASP A 1 115 ? 12.266 -22.248 -10.483 1.00 94.56 115 ASP A CA 1
ATOM 912 C C . ASP A 1 115 ? 11.379 -21.286 -9.678 1.00 94.56 115 ASP A C 1
ATOM 914 O O . ASP A 1 115 ? 11.123 -21.506 -8.489 1.00 94.56 115 ASP A O 1
ATOM 918 N N . LEU A 1 116 ? 10.913 -20.198 -10.297 1.00 92.12 116 LEU A N 1
ATOM 919 C CA . LEU A 1 116 ? 10.002 -19.250 -9.652 1.00 92.12 116 LEU A CA 1
ATOM 920 C C . LEU A 1 116 ? 8.613 -19.853 -9.436 1.00 92.12 116 LEU A C 1
ATOM 922 O O . LEU A 1 116 ? 8.032 -19.642 -8.371 1.00 92.12 116 LEU A O 1
ATOM 926 N N . GLN A 1 117 ? 8.105 -20.624 -10.398 1.00 92.19 117 GLN A N 1
ATOM 927 C CA . GLN A 1 117 ? 6.846 -21.356 -10.260 1.00 92.19 117 GLN A CA 1
ATOM 928 C C . GLN A 1 117 ? 6.933 -22.380 -9.124 1.00 92.19 117 GLN A C 1
ATOM 930 O O . GLN A 1 117 ? 6.076 -22.373 -8.243 1.00 92.19 117 GLN A O 1
ATOM 935 N N . ASN A 1 118 ? 8.023 -23.146 -9.051 1.00 92.31 118 ASN A N 1
ATOM 936 C CA . ASN A 1 118 ? 8.270 -24.099 -7.968 1.00 92.31 118 ASN A CA 1
ATOM 937 C C . ASN A 1 118 ? 8.348 -23.410 -6.595 1.00 92.31 118 ASN A C 1
ATOM 939 O O . ASN A 1 118 ? 7.786 -23.895 -5.612 1.00 92.31 118 ASN A O 1
ATOM 943 N N . LYS A 1 119 ? 9.015 -22.250 -6.503 1.00 92.75 119 LYS A N 1
ATOM 944 C CA . LYS A 1 119 ? 9.064 -21.461 -5.258 1.00 92.75 119 LYS A CA 1
ATOM 945 C C . LYS A 1 119 ? 7.693 -20.923 -4.859 1.00 92.75 119 LYS A C 1
ATOM 947 O O . LYS A 1 119 ? 7.386 -20.890 -3.668 1.00 92.75 119 LYS A O 1
ATOM 952 N N . LEU A 1 120 ? 6.889 -20.487 -5.827 1.00 90.00 120 LEU A N 1
ATOM 953 C CA . LEU A 1 120 ? 5.529 -20.017 -5.579 1.00 90.00 120 LEU A CA 1
ATOM 954 C C . LEU A 1 120 ? 4.650 -21.162 -5.065 1.00 90.00 120 LEU A C 1
ATOM 956 O O . LEU A 1 120 ? 3.986 -21.002 -4.043 1.00 90.00 120 LEU A O 1
ATOM 960 N N . GLU A 1 121 ? 4.716 -22.322 -5.716 1.00 92.44 121 GLU A N 1
ATOM 961 C CA . GLU A 1 121 ? 3.955 -23.517 -5.348 1.00 92.44 121 GLU A CA 1
ATOM 962 C C . GLU A 1 121 ? 4.363 -24.059 -3.970 1.00 92.44 121 GLU A C 1
ATOM 964 O O . GLU A 1 121 ? 3.507 -24.477 -3.196 1.00 92.44 121 GLU A O 1
ATOM 969 N N . GLN A 1 122 ? 5.644 -23.959 -3.594 1.00 90.81 122 GLN A N 1
ATOM 970 C CA . GLN A 1 122 ? 6.098 -24.278 -2.234 1.00 90.81 122 GLN A CA 1
ATOM 971 C C . GLN A 1 122 ? 5.598 -23.285 -1.177 1.00 90.81 122 GLN A C 1
ATOM 973 O O . GLN A 1 122 ? 5.266 -23.694 -0.067 1.00 90.81 122 GLN A O 1
ATOM 978 N N . LYS A 1 123 ? 5.547 -21.986 -1.493 1.00 90.06 123 LYS A N 1
ATOM 979 C CA . LYS A 1 123 ? 5.158 -20.922 -0.545 1.00 90.06 123 LYS A CA 1
ATOM 980 C C . LYS A 1 123 ? 3.645 -20.811 -0.347 1.00 90.06 123 LYS A C 1
ATOM 982 O O . LYS A 1 123 ? 3.194 -20.407 0.722 1.00 90.06 123 LYS A O 1
ATOM 987 N N . GLN A 1 124 ? 2.856 -21.146 -1.363 1.00 90.81 124 GLN A N 1
ATOM 988 C CA . GLN A 1 124 ? 1.398 -21.052 -1.340 1.00 90.81 124 GLN A CA 1
ATOM 989 C C . GLN A 1 124 ? 0.713 -21.854 -0.210 1.00 90.81 124 GLN A C 1
ATOM 991 O O . GLN A 1 124 ? -0.146 -21.275 0.462 1.00 90.81 124 GLN A O 1
ATOM 996 N N . PRO A 1 125 ? 1.072 -23.125 0.073 1.00 90.38 125 PRO A N 1
ATOM 997 C CA . PRO A 1 125 ? 0.462 -23.879 1.167 1.00 90.38 125 PRO A CA 1
ATOM 998 C C . PRO A 1 125 ? 0.829 -23.327 2.548 1.00 90.38 125 PRO A C 1
ATOM 1000 O O . PRO A 1 125 ? 0.009 -23.407 3.459 1.00 90.38 125 PRO A O 1
ATOM 1003 N N . ASP A 1 126 ? 2.023 -22.753 2.721 1.00 87.94 126 ASP A N 1
ATOM 1004 C CA . ASP A 1 126 ? 2.425 -22.151 3.999 1.00 87.94 126 ASP A CA 1
ATOM 1005 C C . ASP A 1 126 ? 1.556 -20.928 4.319 1.00 87.94 126 ASP A C 1
ATOM 1007 O O . ASP A 1 126 ? 1.018 -20.821 5.420 1.00 87.94 126 ASP A O 1
ATOM 1011 N N . VAL A 1 127 ? 1.324 -20.067 3.322 1.00 86.75 127 VAL A N 1
ATOM 1012 C CA . VAL A 1 127 ? 0.417 -18.913 3.449 1.00 86.75 127 VAL A CA 1
ATOM 1013 C C . VAL A 1 127 ? -1.023 -19.365 3.715 1.00 86.75 127 VAL A C 1
ATOM 1015 O O . VAL A 1 127 ? -1.729 -18.753 4.515 1.00 86.75 127 VAL A O 1
ATOM 1018 N N . GLN A 1 128 ? -1.481 -20.447 3.077 1.00 89.44 128 GLN A N 1
ATOM 1019 C CA . GLN A 1 128 ? -2.814 -21.005 3.336 1.00 89.44 128 GLN A CA 1
ATOM 1020 C C . GLN A 1 128 ? -2.955 -21.513 4.776 1.00 89.44 128 GLN A C 1
ATOM 1022 O O . GLN A 1 128 ? -3.927 -21.154 5.439 1.00 89.44 128 GLN A O 1
ATOM 1027 N N . ARG A 1 129 ? -1.973 -22.262 5.294 1.00 91.25 129 ARG A N 1
ATOM 1028 C CA . ARG A 1 129 ? -1.986 -22.731 6.691 1.00 91.25 129 ARG A CA 1
ATOM 1029 C C . ARG A 1 129 ? -1.965 -21.580 7.687 1.00 91.25 129 ARG A C 1
ATOM 1031 O O . ARG A 1 129 ? -2.663 -21.635 8.696 1.00 91.25 129 ARG A O 1
ATOM 1038 N N . GLU A 1 130 ? -1.179 -20.541 7.418 1.00 89.75 130 GLU A N 1
ATOM 1039 C CA . GLU A 1 130 ? -1.132 -19.357 8.277 1.00 89.75 130 GLU A CA 1
ATOM 1040 C C . GLU A 1 130 ? -2.486 -18.633 8.298 1.00 89.75 130 GLU A C 1
ATOM 1042 O O . GLU A 1 130 ? -2.981 -18.280 9.369 1.00 89.75 130 GLU A O 1
ATOM 1047 N N . ASN A 1 131 ? -3.151 -18.506 7.146 1.00 87.81 131 ASN A N 1
ATOM 1048 C CA . ASN A 1 131 ? -4.497 -17.935 7.066 1.00 87.81 131 ASN A CA 1
ATOM 1049 C C . ASN A 1 131 ? -5.547 -18.777 7.809 1.00 87.81 131 ASN A C 1
ATOM 1051 O O . ASN A 1 131 ? -6.395 -18.213 8.502 1.00 87.81 131 ASN A O 1
ATOM 1055 N N . GLU A 1 132 ? -5.493 -20.107 7.702 1.00 92.69 132 GLU A N 1
ATOM 1056 C CA . GLU A 1 132 ? -6.375 -21.013 8.454 1.00 92.69 132 GLU A CA 1
ATOM 1057 C C . GLU A 1 132 ? -6.152 -20.891 9.967 1.00 92.69 132 GLU A C 1
ATOM 1059 O O . GLU A 1 132 ? -7.109 -20.811 10.741 1.00 92.69 132 GLU A O 1
ATOM 1064 N N . TYR A 1 133 ? -4.892 -20.798 10.395 1.00 92.56 133 TYR A N 1
ATOM 1065 C CA . TYR A 1 133 ? -4.534 -20.591 11.795 1.00 92.56 133 TYR A CA 1
ATOM 1066 C C . TYR A 1 133 ? -5.045 -19.244 12.328 1.00 92.56 133 TYR A C 1
ATOM 1068 O O . TYR A 1 133 ? -5.679 -19.193 13.386 1.00 92.56 133 TYR A O 1
ATOM 1076 N N . ILE A 1 134 ? -4.848 -18.159 11.572 1.00 90.88 134 ILE A N 1
ATOM 1077 C CA . ILE A 1 134 ? -5.366 -16.828 11.918 1.00 90.88 134 ILE A CA 1
ATOM 1078 C C . ILE A 1 134 ? -6.900 -16.844 11.992 1.00 90.88 134 ILE A C 1
ATOM 1080 O O . ILE A 1 134 ? -7.475 -16.269 12.920 1.00 90.88 134 ILE A O 1
ATOM 1084 N N . ALA A 1 135 ? -7.576 -17.521 11.058 1.00 91.94 135 ALA A N 1
ATOM 1085 C CA . ALA A 1 135 ? -9.030 -17.660 11.074 1.00 91.94 135 ALA A CA 1
ATOM 1086 C C . ALA A 1 135 ? -9.519 -18.402 12.330 1.00 91.94 135 ALA A C 1
ATOM 1088 O O . ALA A 1 135 ? -10.460 -17.940 12.978 1.00 91.94 135 ALA A O 1
ATOM 1089 N N . SER A 1 136 ? -8.834 -19.480 12.728 1.00 93.56 136 SER A N 1
ATOM 1090 C CA . SER A 1 136 ? -9.149 -20.224 13.953 1.00 93.56 136 SER A CA 1
ATOM 1091 C C . SER A 1 136 ? -8.967 -19.379 15.216 1.00 93.56 136 SER A C 1
ATOM 1093 O O . SER A 1 136 ? -9.808 -19.445 16.114 1.00 93.56 136 SER A O 1
ATOM 1095 N N . ILE A 1 137 ? -7.897 -18.581 15.304 1.00 92.56 137 ILE A N 1
ATOM 1096 C CA . ILE A 1 137 ? -7.681 -17.671 16.440 1.00 92.56 137 ILE A CA 1
ATOM 1097 C C . ILE A 1 137 ? -8.793 -16.624 16.501 1.00 92.56 137 ILE A C 1
ATOM 1099 O O . ILE A 1 137 ? -9.358 -16.372 17.567 1.00 92.56 137 ILE A O 1
ATOM 1103 N N . LYS A 1 138 ? -9.128 -16.024 15.354 1.00 92.38 138 LYS A N 1
ATOM 1104 C CA . LYS A 1 138 ? -10.179 -15.010 15.264 1.00 92.38 138 LYS A CA 1
ATOM 1105 C C . LYS A 1 138 ? -11.525 -15.562 15.728 1.00 92.38 138 LYS A C 1
ATOM 1107 O O . LYS A 1 138 ? -12.218 -14.892 16.486 1.00 92.38 138 LYS A O 1
ATOM 1112 N N . GLU A 1 139 ? -11.883 -16.774 15.310 1.00 93.69 139 GLU A N 1
ATOM 1113 C CA . GLU A 1 139 ? -13.118 -17.428 15.753 1.00 93.69 139 GLU A CA 1
ATOM 1114 C C . GLU A 1 139 ? -13.118 -17.694 17.269 1.00 93.69 139 GLU A C 1
ATOM 1116 O O . GLU A 1 139 ? -14.143 -17.503 17.924 1.00 93.69 139 GLU A O 1
ATOM 1121 N N . GLY A 1 140 ? -11.968 -18.070 17.841 1.00 92.50 140 GLY A N 1
ATOM 1122 C CA . GLY A 1 140 ? -11.798 -18.227 19.288 1.00 92.50 140 GLY A CA 1
ATOM 1123 C C . GLY A 1 140 ? -12.101 -16.940 20.062 1.00 92.50 140 GLY A C 1
ATOM 1124 O O . GLY A 1 140 ? -12.926 -16.957 20.975 1.00 92.50 140 GLY A O 1
ATOM 1125 N N . TYR A 1 141 ? -11.510 -15.816 19.646 1.00 90.56 141 TYR A N 1
ATOM 1126 C CA . TYR A 1 141 ? -11.757 -14.519 20.285 1.00 90.56 141 TYR A CA 1
ATOM 1127 C C . TYR A 1 141 ? -13.202 -14.036 20.131 1.00 90.56 141 TYR A C 1
ATOM 1129 O O . TYR A 1 141 ? -13.746 -13.442 21.059 1.00 90.56 141 TYR A O 1
ATOM 1137 N N . VAL A 1 142 ? -13.850 -14.299 18.991 1.00 93.44 142 VAL A N 1
ATOM 1138 C CA . VAL A 1 142 ? -15.267 -13.941 18.796 1.00 93.44 142 VAL A CA 1
ATOM 1139 C C . VAL A 1 142 ? -16.152 -14.665 19.812 1.00 93.44 142 VAL A C 1
ATOM 1141 O O . VAL A 1 142 ? -16.952 -14.014 20.479 1.00 93.44 142 VAL A O 1
ATOM 1144 N N . LYS A 1 143 ? -15.953 -15.975 20.000 1.00 94.19 143 LYS A N 1
ATOM 1145 C CA . LYS A 1 143 ? -16.713 -16.763 20.986 1.00 94.19 143 LYS A CA 1
ATOM 1146 C C . LYS A 1 143 ? -16.488 -16.276 22.418 1.00 94.19 143 LYS A C 1
ATOM 1148 O O . LYS A 1 143 ? -17.421 -16.253 23.215 1.00 94.19 143 LYS A O 1
ATOM 1153 N N . GLU A 1 144 ? -15.263 -15.877 22.752 1.00 93.50 144 GLU A N 1
ATOM 1154 C CA . GLU A 1 144 ? -14.936 -15.349 24.080 1.00 93.50 144 GLU A CA 1
ATOM 1155 C C . GLU A 1 144 ? -15.624 -13.999 24.352 1.00 93.50 144 GLU A C 1
ATOM 1157 O O . GLU A 1 144 ? -16.169 -13.781 25.436 1.00 93.50 144 GLU A O 1
ATOM 1162 N N . VAL A 1 145 ? -15.677 -13.117 23.349 1.00 90.62 145 VAL A N 1
ATOM 1163 C CA . VAL A 1 145 ? -16.393 -11.832 23.434 1.00 90.62 145 VAL A CA 1
ATOM 1164 C C . VAL A 1 145 ? -17.905 -12.035 23.537 1.00 90.62 145 VAL A C 1
ATOM 1166 O O . VAL A 1 145 ? -18.560 -11.354 24.329 1.00 90.62 145 VAL A O 1
ATOM 1169 N N . GLU A 1 146 ? -18.471 -12.970 22.772 1.00 93.88 146 GLU A N 1
ATOM 1170 C CA . GLU A 1 146 ? -19.892 -13.328 22.866 1.00 93.88 146 GLU A CA 1
ATOM 1171 C C . GLU A 1 146 ? -20.245 -13.829 24.273 1.00 93.88 146 GLU A C 1
ATOM 1173 O O . GLU A 1 146 ? -21.203 -13.340 24.875 1.00 93.88 146 GLU A O 1
ATOM 1178 N N . LEU A 1 147 ? -19.414 -14.708 24.845 1.00 94.62 147 LEU A N 1
ATOM 1179 C CA . LEU A 1 147 ? -19.591 -15.207 26.210 1.00 94.62 147 LEU A CA 1
ATOM 1180 C C . LEU A 1 147 ? -19.525 -14.081 27.256 1.00 94.62 147 LEU A C 1
ATOM 1182 O O . LEU A 1 147 ? -20.365 -14.024 28.158 1.00 94.62 147 LEU A O 1
ATOM 1186 N N . MET A 1 148 ? -18.554 -13.169 27.145 1.00 90.50 148 MET A N 1
ATOM 1187 C CA . MET A 1 148 ? -18.457 -12.013 28.046 1.00 90.50 148 MET A CA 1
ATOM 1188 C C . MET A 1 148 ? -19.682 -11.096 27.943 1.00 90.50 148 MET A C 1
ATOM 1190 O O . MET A 1 148 ? -20.183 -10.623 28.966 1.00 90.50 148 MET A O 1
ATOM 1194 N N . ASN A 1 149 ? -20.203 -10.870 26.736 1.00 92.88 149 ASN A N 1
ATOM 1195 C CA . ASN A 1 149 ? -21.413 -10.070 26.540 1.00 92.88 149 ASN A CA 1
ATOM 1196 C C . ASN A 1 149 ? -22.648 -10.726 27.169 1.00 92.88 149 ASN A C 1
ATOM 1198 O O . ASN A 1 149 ? -23.445 -10.035 27.809 1.00 92.88 149 ASN A O 1
ATOM 1202 N N . GLU A 1 150 ? -22.804 -12.046 27.047 1.00 94.62 150 GLU A N 1
ATOM 1203 C CA . GLU A 1 150 ? -23.892 -12.770 27.716 1.00 94.62 150 GLU A CA 1
ATOM 1204 C C . GLU A 1 150 ? -23.812 -12.635 29.242 1.00 94.62 150 GLU A C 1
ATOM 1206 O O . GLU A 1 150 ? -24.818 -12.328 29.891 1.00 94.62 150 GLU A O 1
ATOM 1211 N N . GLN A 1 151 ? -22.618 -12.791 29.823 1.00 93.00 151 GLN A N 1
ATOM 1212 C CA . GLN A 1 151 ? -22.407 -12.604 31.262 1.00 93.00 151 GLN A CA 1
ATOM 1213 C C . GLN A 1 151 ? -22.733 -11.172 31.703 1.00 93.00 151 GLN A C 1
ATOM 1215 O O . GLN A 1 151 ? -23.385 -10.968 32.731 1.00 93.00 151 GLN A O 1
ATOM 1220 N N . LEU A 1 152 ? -22.341 -10.173 30.911 1.00 92.44 152 LEU A N 1
ATOM 1221 C CA . LEU A 1 152 ? -22.633 -8.769 31.188 1.00 92.44 152 LEU A CA 1
ATOM 1222 C C . LEU A 1 152 ? -24.143 -8.480 31.146 1.00 92.44 152 LEU A C 1
ATOM 1224 O O . LEU A 1 152 ? -24.663 -7.766 32.013 1.00 92.44 152 LEU A O 1
ATOM 1228 N N . HIS A 1 153 ? -24.871 -9.072 30.198 1.00 91.75 153 HIS A N 1
ATOM 1229 C CA . HIS A 1 153 ? -26.331 -8.977 30.144 1.00 91.75 153 HIS A CA 1
ATOM 1230 C C . HIS A 1 153 ? -27.009 -9.634 31.350 1.00 91.75 153 HIS A C 1
ATOM 1232 O O . HIS A 1 153 ? -27.903 -9.028 31.948 1.00 91.75 153 HIS A O 1
ATOM 1238 N N . GLN A 1 154 ? -26.561 -10.823 31.762 1.00 93.19 154 GLN A N 1
ATOM 1239 C CA . GLN A 1 154 ? -27.074 -11.489 32.965 1.00 93.19 154 GLN A CA 1
ATOM 1240 C C . GLN A 1 154 ? -26.850 -10.631 34.216 1.00 93.19 154 GLN A C 1
ATOM 1242 O O . GLN A 1 154 ? -27.784 -10.386 34.981 1.00 93.19 154 GLN A O 1
ATOM 1247 N N . LYS A 1 155 ? -25.640 -10.085 34.382 1.00 89.06 155 LYS A N 1
ATOM 1248 C CA . LYS A 1 155 ? -25.312 -9.198 35.507 1.00 89.06 155 LYS A CA 1
ATOM 1249 C C . LYS A 1 155 ? -26.129 -7.908 35.493 1.00 89.06 155 LYS A C 1
ATOM 1251 O O . LYS A 1 155 ? -26.586 -7.460 36.541 1.00 89.06 155 LYS A O 1
ATOM 1256 N N . SER A 1 156 ? -26.385 -7.345 34.315 1.00 92.31 156 SER A N 1
ATOM 1257 C CA . SER A 1 156 ? -27.253 -6.168 34.169 1.00 92.31 156 SER A CA 1
ATOM 1258 C C . SER A 1 156 ? -28.690 -6.458 34.620 1.00 92.31 156 SER A C 1
ATOM 1260 O O . SER A 1 156 ? -29.303 -5.633 35.299 1.00 92.31 156 SER A O 1
ATOM 1262 N N . HIS A 1 157 ? -29.216 -7.646 34.307 1.00 93.62 157 HIS A N 1
ATOM 1263 C CA . HIS A 1 157 ? -30.526 -8.087 34.792 1.00 93.62 157 HIS A CA 1
ATOM 1264 C C . HIS A 1 157 ? -30.561 -8.303 36.310 1.00 93.62 157 HIS A C 1
ATOM 1266 O O . HIS A 1 157 ? -31.524 -7.890 36.959 1.00 93.62 157 HIS A O 1
ATOM 1272 N N . GLU A 1 158 ? -29.516 -8.895 36.894 1.00 94.44 158 GLU A N 1
ATOM 1273 C CA . GLU A 1 158 ? -29.401 -9.043 38.352 1.00 94.44 158 GLU A CA 1
ATOM 1274 C C . GLU A 1 158 ? -29.417 -7.680 39.061 1.00 94.44 158 GLU A C 1
ATOM 1276 O O . GLU A 1 158 ? -30.149 -7.502 40.035 1.00 94.44 158 GLU A O 1
ATOM 1281 N N . ILE A 1 159 ? -28.678 -6.693 38.540 1.00 90.06 159 ILE A N 1
ATOM 1282 C CA . ILE A 1 159 ? -28.657 -5.324 39.079 1.00 90.06 159 ILE A CA 1
ATOM 1283 C C . ILE A 1 159 ? -30.054 -4.694 39.037 1.00 90.06 159 ILE A C 1
ATOM 1285 O O . ILE A 1 159 ? -30.480 -4.083 40.017 1.00 90.06 159 ILE A O 1
ATOM 1289 N N . LEU A 1 160 ? -30.784 -4.858 37.930 1.00 94.50 160 LEU A N 1
ATOM 1290 C CA . LEU A 1 160 ? -32.153 -4.348 37.809 1.00 94.50 160 LEU A CA 1
ATOM 1291 C C . LEU A 1 160 ? -33.090 -4.968 38.854 1.00 94.50 160 LEU A C 1
ATOM 1293 O O . LEU A 1 160 ? -33.842 -4.240 39.502 1.00 94.50 160 LEU A O 1
ATOM 1297 N N . ASN A 1 161 ? -33.006 -6.283 39.072 1.00 94.94 161 ASN A N 1
ATOM 1298 C CA . ASN A 1 161 ? -33.802 -6.962 40.097 1.00 94.94 161 ASN A CA 1
ATOM 1299 C C . ASN A 1 161 ? -33.457 -6.488 41.514 1.00 94.94 161 ASN A C 1
ATOM 1301 O O . ASN A 1 161 ? -34.358 -6.249 42.319 1.00 94.94 161 ASN A O 1
ATOM 1305 N N . LEU A 1 162 ? -32.169 -6.323 41.823 1.00 90.94 162 LEU A N 1
ATOM 1306 C CA . LEU A 1 162 ? -31.739 -5.819 43.128 1.00 90.94 162 LEU A CA 1
ATOM 1307 C C . LEU A 1 162 ? -32.224 -4.386 43.366 1.00 90.94 162 LEU A C 1
ATOM 1309 O O . LEU A 1 162 ? -32.728 -4.088 44.448 1.00 90.94 162 LEU A O 1
ATOM 1313 N N . ASN A 1 163 ? -32.142 -3.517 42.356 1.00 92.31 163 ASN A N 1
ATOM 1314 C CA . ASN A 1 163 ? -32.660 -2.151 42.449 1.00 92.31 163 ASN A CA 1
ATOM 1315 C C . ASN A 1 163 ? -34.168 -2.136 42.721 1.00 92.31 163 ASN A C 1
ATOM 1317 O O . ASN A 1 163 ? -34.620 -1.404 43.599 1.00 92.31 163 ASN A O 1
ATOM 1321 N N . PHE A 1 164 ? -34.932 -2.994 42.041 1.00 95.25 164 PHE A N 1
ATOM 1322 C CA . PHE A 1 164 ? -36.364 -3.138 42.295 1.00 95.25 164 PHE A CA 1
ATOM 1323 C C . PHE A 1 164 ? -36.659 -3.579 43.740 1.00 95.25 164 PHE A C 1
ATOM 1325 O O . PHE A 1 164 ? -37.537 -3.016 44.398 1.00 95.25 164 PHE A O 1
ATOM 1332 N N . MET A 1 165 ? -35.902 -4.544 44.274 1.00 92.69 165 MET A N 1
ATOM 1333 C CA . MET A 1 165 ? -36.059 -4.975 45.669 1.00 92.69 165 MET A CA 1
ATOM 1334 C C . MET A 1 165 ? -35.715 -3.866 46.672 1.00 92.69 165 MET A C 1
ATOM 1336 O O . MET A 1 165 ? -36.430 -3.698 47.661 1.00 92.69 165 MET A O 1
ATOM 1340 N N . ILE A 1 166 ? -34.668 -3.078 46.407 1.00 90.38 166 ILE A N 1
ATOM 1341 C CA . ILE A 1 166 ? -34.296 -1.919 47.235 1.00 90.38 166 ILE A CA 1
ATOM 1342 C C . ILE A 1 166 ? -35.414 -0.871 47.231 1.00 90.38 166 ILE A C 1
ATOM 1344 O O . ILE A 1 166 ? -35.785 -0.363 48.289 1.00 90.38 166 ILE A O 1
ATOM 1348 N N . GLU A 1 167 ? -35.986 -0.558 46.068 1.00 93.81 167 GLU A N 1
ATOM 1349 C CA . GLU A 1 167 ? -37.106 0.383 45.970 1.00 93.81 167 GLU A CA 1
ATOM 1350 C C . GLU A 1 167 ? -38.329 -0.097 46.759 1.00 93.81 167 GLU A C 1
ATOM 1352 O O . GLU A 1 167 ? -38.943 0.687 47.489 1.00 93.81 167 GLU A O 1
ATOM 1357 N N . GLN A 1 168 ? -38.644 -1.392 46.685 1.00 94.25 168 GLN A N 1
ATOM 1358 C CA . GLN A 1 168 ? -39.745 -1.979 47.445 1.00 94.25 168 GLN A CA 1
ATOM 1359 C C . GLN A 1 168 ? -39.497 -1.928 48.962 1.00 94.25 168 GLN A C 1
ATOM 1361 O O . GLN A 1 168 ? -40.416 -1.623 49.728 1.00 94.25 168 GLN A O 1
ATOM 1366 N N . ALA A 1 169 ? -38.267 -2.196 49.407 1.00 88.50 169 ALA A N 1
ATOM 1367 C CA . ALA A 1 169 ? -37.887 -2.098 50.814 1.00 88.50 169 ALA A CA 1
ATOM 1368 C C . ALA A 1 169 ? -37.987 -0.652 51.327 1.00 88.50 169 ALA A C 1
ATOM 1370 O O . ALA A 1 169 ? -38.608 -0.413 52.362 1.00 88.50 169 ALA A O 1
ATOM 1371 N N . ASN A 1 170 ? -37.480 0.319 50.561 1.00 90.38 170 ASN A N 1
ATOM 1372 C CA . ASN A 1 170 ? -37.570 1.745 50.890 1.00 90.38 170 ASN A CA 1
ATOM 1373 C C . ASN A 1 170 ? -39.026 2.231 50.975 1.00 90.38 170 ASN A C 1
ATOM 1375 O O . ASN A 1 170 ? -39.353 3.100 51.787 1.00 90.38 170 ASN A O 1
ATOM 1379 N N . PHE A 1 171 ? -39.912 1.693 50.133 1.00 94.25 171 PHE A N 1
ATOM 1380 C CA . PHE A 1 171 ? -41.339 1.997 50.204 1.00 94.25 171 PHE A CA 1
ATOM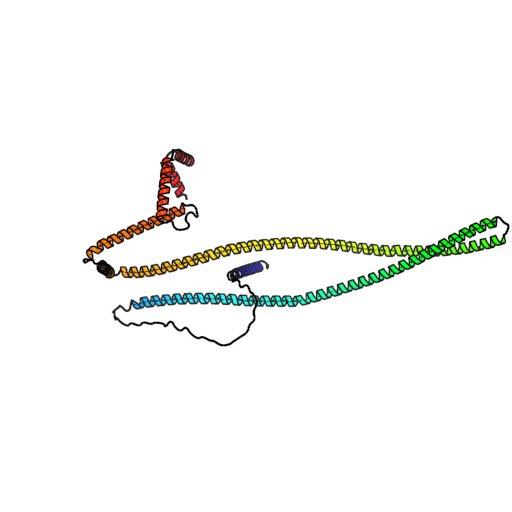 1381 C C . PHE A 1 171 ? -41.949 1.508 51.524 1.00 94.25 171 PHE A C 1
ATOM 1383 O O . PHE A 1 171 ? -42.596 2.289 52.222 1.00 94.25 171 PHE A O 1
ATOM 1390 N N . LYS A 1 172 ? -41.685 0.251 51.904 1.00 91.50 172 LYS A N 1
ATOM 1391 C CA . LYS A 1 172 ? -42.161 -0.315 53.176 1.00 91.50 172 LYS A CA 1
ATOM 1392 C C . LYS A 1 172 ? -41.585 0.411 54.390 1.00 91.50 172 LYS A C 1
ATOM 1394 O O . LYS A 1 172 ? -42.311 0.667 55.342 1.00 91.50 172 LYS A O 1
ATOM 1399 N N . GLU A 1 173 ? -40.307 0.786 54.352 1.00 89.75 173 GLU A N 1
ATOM 1400 C CA . GLU A 1 173 ? -39.674 1.574 55.418 1.00 89.75 173 GLU A CA 1
ATOM 1401 C C . GLU A 1 173 ? -40.420 2.896 55.645 1.00 89.75 173 GLU A C 1
ATOM 1403 O O . GLU A 1 173 ? -40.757 3.231 56.781 1.00 89.75 173 GLU A O 1
ATOM 1408 N N . LYS A 1 174 ? -40.755 3.621 54.568 1.00 93.06 174 LYS A N 1
ATOM 1409 C CA . LYS A 1 174 ? -41.553 4.854 54.663 1.00 93.06 174 LYS A CA 1
ATOM 1410 C C . LYS A 1 174 ? -42.942 4.607 55.244 1.00 93.06 174 LYS A C 1
ATOM 1412 O O . LYS A 1 174 ? -43.403 5.406 56.057 1.00 93.06 174 LYS A O 1
ATOM 1417 N N . GLU A 1 175 ? -43.597 3.524 54.836 1.00 94.25 175 GLU A N 1
ATOM 1418 C CA . GLU A 1 175 ? -44.920 3.150 55.339 1.00 94.25 175 GLU A CA 1
ATOM 1419 C C . GLU A 1 175 ? -44.886 2.864 56.849 1.00 94.25 175 GLU A C 1
ATOM 1421 O O . GLU A 1 175 ? -45.687 3.419 57.602 1.00 94.25 175 GLU A O 1
ATOM 1426 N N . TYR A 1 176 ? -43.909 2.084 57.319 1.00 90.38 176 TYR A N 1
ATOM 1427 C CA . TYR A 1 176 ? -43.751 1.794 58.745 1.00 90.38 176 TYR A CA 1
ATOM 1428 C C . TYR A 1 176 ? -43.373 3.030 59.564 1.00 90.38 176 TYR A C 1
ATOM 1430 O O . TYR A 1 176 ? -43.905 3.220 60.658 1.00 90.38 176 TYR A O 1
ATOM 1438 N N . LEU A 1 177 ? -42.513 3.911 59.044 1.00 91.19 177 LEU A N 1
ATOM 1439 C CA . LEU A 1 177 ? -42.182 5.171 59.718 1.00 91.19 177 LEU A CA 1
ATOM 1440 C C . LEU A 1 177 ? -43.414 6.071 59.894 1.00 91.19 177 LEU A C 1
ATOM 1442 O O . LEU A 1 177 ? -43.573 6.685 60.952 1.00 91.19 177 LEU A O 1
ATOM 1446 N N . ALA A 1 178 ? -44.303 6.119 58.898 1.00 91.25 178 ALA A N 1
ATOM 1447 C CA . ALA A 1 178 ? -45.567 6.844 59.006 1.00 91.25 178 ALA A CA 1
ATOM 1448 C C . ALA A 1 178 ? -46.479 6.230 60.083 1.00 91.25 178 ALA A C 1
ATOM 1450 O O . ALA A 1 178 ? -46.962 6.947 60.959 1.00 91.25 178 ALA A O 1
ATOM 1451 N N . GLN A 1 179 ? -46.631 4.901 60.094 1.00 91.94 179 GLN A N 1
ATOM 1452 C CA . GLN A 1 179 ? -47.425 4.197 61.110 1.00 91.94 179 GLN A CA 1
ATOM 1453 C C . GLN A 1 179 ? -46.889 4.418 62.535 1.00 91.94 179 GLN A C 1
ATOM 1455 O O . GLN A 1 179 ? -47.668 4.649 63.461 1.00 91.94 179 GLN A O 1
ATOM 1460 N N . ILE A 1 180 ? -45.564 4.392 62.725 1.00 86.44 180 ILE A N 1
ATOM 1461 C CA . ILE A 1 180 ? -44.929 4.680 64.022 1.00 86.44 180 ILE A CA 1
ATOM 1462 C C . ILE A 1 180 ? -45.236 6.115 64.464 1.00 86.44 180 ILE A C 1
ATOM 1464 O O . ILE A 1 180 ? -45.537 6.343 65.638 1.00 86.44 180 ILE A O 1
ATOM 1468 N N . SER A 1 181 ? -45.184 7.080 63.542 1.00 90.12 181 SER A N 1
ATOM 1469 C CA . SER A 1 181 ? -45.537 8.473 63.831 1.00 90.12 181 SER A CA 1
ATOM 1470 C C . SER A 1 181 ? -46.991 8.600 64.298 1.00 90.12 181 SER A C 1
ATOM 1472 O O . SER A 1 181 ? -47.247 9.227 65.327 1.00 90.12 181 SER A O 1
ATOM 1474 N N . ASP A 1 182 ? -47.931 7.955 63.606 1.00 89.12 182 ASP A N 1
ATOM 1475 C CA . ASP A 1 182 ? -49.355 7.979 63.964 1.00 89.12 182 ASP A CA 1
ATOM 1476 C C . ASP A 1 182 ? -49.623 7.336 65.332 1.00 89.12 182 ASP A C 1
ATOM 1478 O O . ASP A 1 182 ? -50.348 7.895 66.159 1.00 89.12 182 ASP A O 1
ATOM 1482 N N . LEU A 1 183 ? -49.006 6.184 65.615 1.00 83.94 183 LEU A N 1
ATOM 1483 C CA . LEU A 1 183 ? -49.122 5.516 66.917 1.00 83.94 183 LEU A CA 1
ATOM 1484 C C . LEU A 1 183 ? -48.565 6.376 68.053 1.00 83.94 183 LEU A C 1
ATOM 1486 O O . LEU A 1 183 ? -49.148 6.426 69.138 1.00 83.94 183 LEU A O 1
ATOM 1490 N N . LYS A 1 184 ? -47.461 7.086 67.806 1.00 84.56 184 LYS A N 1
ATOM 1491 C CA . LYS A 1 184 ? -46.864 7.992 68.788 1.00 84.56 184 LYS A CA 1
ATOM 1492 C C . LYS A 1 184 ? -47.818 9.135 69.146 1.00 84.56 184 LYS A C 1
ATOM 1494 O O . LYS A 1 184 ? -48.017 9.399 70.331 1.00 84.56 184 LYS A O 1
ATOM 1499 N N . ILE A 1 185 ? -48.485 9.719 68.146 1.00 80.81 185 ILE A N 1
ATOM 1500 C CA . ILE A 1 185 ? -49.534 10.733 68.345 1.00 80.81 185 ILE A CA 1
ATOM 1501 C C . ILE A 1 185 ? -50.699 10.149 69.159 1.00 80.81 185 ILE A C 1
ATOM 1503 O O . ILE A 1 185 ? -51.157 10.767 70.119 1.00 80.81 185 ILE A O 1
ATOM 1507 N N . GLN A 1 186 ? -51.160 8.935 68.838 1.00 78.56 186 GLN A N 1
ATOM 1508 C CA . GLN A 1 186 ? -52.250 8.288 69.582 1.00 78.56 186 GLN A CA 1
ATOM 1509 C C . GLN A 1 186 ? -51.896 8.012 71.050 1.00 78.56 186 GLN A C 1
ATOM 1511 O O . GLN A 1 186 ? -52.756 8.155 71.923 1.00 78.56 186 GLN A O 1
ATOM 1516 N N . ILE A 1 187 ? -50.652 7.623 71.339 1.00 74.88 187 ILE A N 1
ATOM 1517 C CA . ILE A 1 187 ? -50.166 7.423 72.712 1.00 74.88 187 ILE A CA 1
ATOM 1518 C C . ILE A 1 187 ? -50.145 8.745 73.472 1.00 74.88 187 ILE A C 1
ATOM 1520 O O . ILE A 1 187 ? -50.636 8.794 74.599 1.00 74.88 187 ILE A O 1
ATOM 1524 N N . GLU A 1 188 ? -49.626 9.813 72.866 1.00 72.25 188 GLU A N 1
ATOM 1525 C CA . GLU A 1 188 ? -49.612 11.149 73.475 1.00 72.25 188 GLU A CA 1
ATOM 1526 C C . GLU A 1 188 ? -51.036 11.656 73.756 1.00 72.25 188 GLU A C 1
ATOM 1528 O O . GLU A 1 188 ? -51.295 12.202 74.829 1.00 72.25 188 GLU A O 1
ATOM 1533 N N . MET A 1 189 ? -51.992 11.388 72.860 1.00 68.06 189 MET A N 1
ATOM 1534 C CA . MET A 1 189 ? -53.409 11.712 73.071 1.00 68.06 189 MET A CA 1
ATOM 1535 C C . MET A 1 189 ? -54.067 10.870 74.177 1.00 68.06 189 MET A C 1
ATOM 1537 O O . MET A 1 189 ? -54.875 11.393 74.947 1.00 68.06 189 MET A O 1
ATOM 1541 N N . LYS A 1 190 ? -53.740 9.574 74.281 1.00 61.34 190 LYS A N 1
ATOM 1542 C CA . LYS A 1 190 ? -54.294 8.674 75.311 1.00 61.34 190 LYS A CA 1
ATOM 1543 C C . LYS A 1 190 ? -53.657 8.869 76.687 1.00 61.34 190 LYS A C 1
ATOM 1545 O O . LYS A 1 190 ? -54.343 8.683 77.680 1.00 61.34 190 LYS A O 1
ATOM 1550 N N . ALA A 1 191 ? -52.398 9.294 76.778 1.00 51.25 191 ALA A N 1
ATOM 1551 C CA . ALA A 1 191 ? -51.743 9.601 78.054 1.00 51.25 191 ALA A CA 1
ATOM 1552 C C . ALA A 1 191 ? -52.395 10.782 78.810 1.00 51.25 191 ALA A C 1
ATOM 1554 O O . ALA A 1 191 ? -52.150 10.948 80.002 1.00 51.25 191 ALA A O 1
ATOM 1555 N N . GLY A 1 192 ? -53.249 11.570 78.142 1.00 50.75 192 GLY A N 1
ATOM 1556 C CA . GLY A 1 192 ? -54.080 12.611 78.755 1.00 50.75 192 GLY A CA 1
ATOM 1557 C C . GLY A 1 192 ? -55.377 12.121 79.420 1.00 50.75 192 GLY A C 1
ATOM 1558 O O . GLY A 1 192 ? -56.022 12.917 80.098 1.00 50.75 192 GLY A O 1
ATOM 1559 N N . TYR A 1 193 ? -55.766 10.847 79.262 1.00 45.84 193 TYR A N 1
ATOM 1560 C CA . TYR A 1 193 ? -56.972 10.268 79.871 1.00 45.84 193 TYR A CA 1
ATOM 1561 C C . TYR A 1 193 ? -56.663 8.889 80.475 1.00 45.84 193 TYR A C 1
ATOM 1563 O O . TYR A 1 193 ? -56.150 8.000 79.804 1.00 45.84 193 TYR A O 1
ATOM 1571 N N . GLU A 1 194 ? -56.969 8.711 81.759 1.00 51.03 194 GLU A N 1
ATOM 1572 C CA . GLU A 1 194 ? -56.661 7.526 82.571 1.00 51.03 194 GLU A CA 1
ATOM 1573 C C . GLU A 1 194 ? -57.198 6.214 81.955 1.00 51.03 194 GLU A C 1
ATOM 1575 O O . GLU A 1 194 ? -58.336 5.818 82.193 1.00 51.03 194 GLU A O 1
ATOM 1580 N N . ASN A 1 195 ? -56.384 5.504 81.166 1.00 60.00 195 ASN A N 1
ATOM 1581 C CA . ASN A 1 195 ? -56.667 4.118 80.783 1.00 60.00 195 ASN A CA 1
ATOM 1582 C C . ASN A 1 195 ? -55.369 3.295 80.679 1.00 60.00 195 ASN A C 1
ATOM 1584 O O . ASN A 1 195 ? -54.742 3.180 79.623 1.00 60.00 195 ASN A O 1
ATOM 1588 N N . LEU A 1 196 ? -54.944 2.767 81.830 1.00 57.75 196 LEU A N 1
ATOM 1589 C CA . LEU A 1 196 ? -53.680 2.054 82.049 1.00 57.75 196 LEU A CA 1
ATOM 1590 C C . LEU A 1 196 ? -53.529 0.772 81.210 1.00 57.75 196 LEU A C 1
ATOM 1592 O O . LEU A 1 196 ? -52.413 0.474 80.786 1.00 57.75 196 LEU A O 1
ATOM 1596 N N . ASP A 1 197 ? -54.619 0.061 80.912 1.00 61.38 197 ASP A N 1
ATOM 1597 C CA . ASP A 1 197 ? -54.573 -1.191 80.140 1.00 61.38 197 ASP A CA 1
ATOM 1598 C C . ASP A 1 197 ? -54.234 -0.944 78.665 1.00 61.38 197 ASP A C 1
ATOM 1600 O O . ASP A 1 197 ? -53.373 -1.615 78.094 1.00 61.38 197 ASP A O 1
ATOM 1604 N N . ALA A 1 198 ? -54.810 0.106 78.071 1.00 65.25 198 ALA A N 1
ATOM 1605 C CA . ALA A 1 198 ? -54.474 0.518 76.709 1.00 65.25 198 ALA A CA 1
ATOM 1606 C C . ALA A 1 198 ? -53.009 0.978 76.599 1.00 65.25 198 ALA A C 1
ATOM 1608 O O . ALA A 1 198 ? -52.356 0.739 75.585 1.00 65.25 198 ALA A O 1
ATOM 1609 N N . ILE A 1 199 ? -52.470 1.613 77.647 1.00 67.88 199 ILE A N 1
ATOM 1610 C CA . ILE A 1 199 ? -51.056 2.013 77.710 1.00 67.88 199 ILE A CA 1
ATOM 1611 C C . ILE A 1 199 ? -50.145 0.781 77.802 1.00 67.88 199 ILE A C 1
ATOM 1613 O O . ILE A 1 199 ? -49.063 0.777 77.211 1.00 67.88 199 ILE A O 1
ATOM 1617 N N . TYR A 1 200 ? -50.565 -0.266 78.514 1.00 74.75 200 TYR A N 1
ATOM 1618 C CA . TYR A 1 200 ? -49.790 -1.500 78.645 1.00 74.75 200 TYR A CA 1
ATOM 1619 C C . TYR A 1 200 ? -49.745 -2.297 77.334 1.00 74.75 200 TYR A C 1
ATOM 1621 O O . TYR A 1 200 ? -48.668 -2.739 76.926 1.00 74.75 200 TYR A O 1
ATOM 1629 N N . GLU A 1 201 ? -50.875 -2.419 76.630 1.00 77.69 201 GLU A N 1
ATOM 1630 C CA . GLU A 1 201 ? -50.921 -3.048 75.302 1.00 77.69 201 GLU A CA 1
ATOM 1631 C C . GLU A 1 201 ? -50.102 -2.270 74.267 1.00 77.69 201 GLU A C 1
ATOM 1633 O O . GLU A 1 201 ? -49.319 -2.869 73.527 1.00 77.69 201 GLU A O 1
ATOM 1638 N N . LEU A 1 202 ? -50.195 -0.935 74.269 1.00 77.38 202 LEU A N 1
ATOM 1639 C CA . LEU A 1 202 ? -49.399 -0.084 73.378 1.00 77.38 202 LEU A CA 1
ATOM 1640 C C . LEU A 1 202 ? -47.897 -0.182 73.680 1.00 77.38 202 LEU A C 1
ATOM 1642 O O . LEU A 1 202 ? -47.087 -0.234 72.755 1.00 77.38 202 LEU A O 1
ATOM 1646 N N . ARG A 1 203 ? -47.497 -0.276 74.957 1.00 78.94 203 ARG A N 1
ATOM 1647 C CA . ARG A 1 203 ? -46.089 -0.520 75.327 1.00 78.94 203 ARG A CA 1
ATOM 1648 C C . ARG A 1 203 ? -45.587 -1.867 74.827 1.00 78.94 203 ARG A C 1
ATOM 1650 O O . ARG A 1 203 ? -44.451 -1.940 74.366 1.00 78.94 203 ARG A O 1
ATOM 1657 N N . LYS A 1 204 ? -46.416 -2.909 74.904 1.00 84.88 204 LYS A N 1
ATOM 1658 C CA . LYS A 1 204 ? -46.060 -4.238 74.405 1.00 84.88 204 LYS A CA 1
ATOM 1659 C C . LYS A 1 204 ? -45.897 -4.234 72.882 1.00 84.88 204 LYS A C 1
ATOM 1661 O O . LYS A 1 204 ? -44.877 -4.707 72.398 1.00 84.88 204 LYS A O 1
ATOM 1666 N N . GLN A 1 205 ? -46.815 -3.601 72.147 1.00 85.38 205 GLN A N 1
ATOM 1667 C CA . GLN A 1 205 ? -46.675 -3.413 70.697 1.00 85.38 205 GLN A CA 1
ATOM 1668 C C . GLN A 1 205 ? -45.412 -2.632 70.322 1.00 85.38 205 GLN A C 1
ATOM 1670 O O . GLN A 1 205 ? -44.690 -3.056 69.425 1.00 85.38 205 GLN A O 1
ATOM 1675 N N . ILE A 1 206 ? -45.098 -1.542 71.033 1.00 79.31 206 ILE A N 1
ATOM 1676 C CA . ILE A 1 206 ? -43.847 -0.796 70.817 1.00 79.31 206 ILE A CA 1
ATOM 1677 C C . ILE A 1 206 ? -42.629 -1.694 71.045 1.00 79.31 206 ILE A C 1
ATOM 1679 O O . ILE A 1 206 ? -41.644 -1.604 70.316 1.00 79.31 206 ILE A O 1
ATOM 1683 N N . GLN A 1 207 ? -42.664 -2.544 72.068 1.00 86.88 207 GLN A N 1
ATOM 1684 C CA . GLN A 1 207 ? -41.548 -3.423 72.392 1.00 86.88 207 GLN A CA 1
ATOM 1685 C C . GLN A 1 207 ? -41.347 -4.510 71.328 1.00 86.88 207 GLN A C 1
ATOM 1687 O O . GLN A 1 207 ? -40.207 -4.748 70.924 1.00 86.88 207 GLN A O 1
ATOM 1692 N N . ASP A 1 208 ? -42.434 -5.103 70.834 1.00 88.31 208 ASP A N 1
ATOM 1693 C CA . ASP A 1 208 ? -42.401 -6.095 69.756 1.00 88.31 208 ASP A CA 1
ATOM 1694 C C . ASP A 1 208 ? -41.909 -5.460 68.440 1.00 88.31 208 ASP A C 1
ATOM 1696 O O . ASP A 1 208 ? -40.999 -5.987 67.798 1.00 88.31 208 ASP A O 1
ATOM 1700 N N . GLN A 1 209 ? -42.407 -4.266 68.095 1.00 86.56 209 GLN A N 1
ATOM 1701 C CA . GLN A 1 209 ? -41.949 -3.510 66.922 1.00 86.56 209 GLN A CA 1
ATOM 1702 C C . GLN A 1 209 ? -40.472 -3.104 67.029 1.00 86.56 209 GLN A C 1
ATOM 1704 O O . GLN A 1 209 ? -39.728 -3.211 66.057 1.00 86.56 209 GLN A O 1
ATOM 1709 N N . ASN A 1 210 ? -40.004 -2.692 68.211 1.00 86.81 210 ASN A N 1
ATOM 1710 C CA . ASN A 1 210 ? -38.589 -2.381 68.424 1.00 86.81 210 ASN A CA 1
ATOM 1711 C C . ASN A 1 210 ? -37.695 -3.618 68.269 1.00 86.81 210 ASN A C 1
ATOM 1713 O O . ASN A 1 210 ? -36.584 -3.501 67.753 1.00 86.81 210 ASN A O 1
ATOM 1717 N N . ALA A 1 211 ? -38.159 -4.798 68.692 1.00 88.38 211 ALA A N 1
ATOM 1718 C CA . ALA A 1 211 ? -37.425 -6.045 68.495 1.00 88.38 211 ALA A CA 1
ATOM 1719 C C . ALA A 1 211 ? -37.326 -6.416 67.005 1.00 88.38 211 ALA A C 1
ATOM 1721 O O . ALA A 1 211 ? -36.271 -6.869 66.553 1.00 88.38 211 ALA A O 1
ATOM 1722 N N . GLU A 1 212 ? -38.387 -6.176 66.235 1.00 90.12 212 GLU A N 1
ATOM 1723 C CA . GLU A 1 212 ? -38.407 -6.392 64.786 1.00 90.12 212 GLU A CA 1
ATOM 1724 C C . GLU A 1 212 ? -37.493 -5.405 64.040 1.00 90.12 212 GLU A C 1
ATOM 1726 O O . GLU A 1 212 ? -36.678 -5.830 63.219 1.00 90.12 212 GLU A O 1
ATOM 1731 N N . ILE A 1 213 ? -37.509 -4.118 64.413 1.00 83.25 213 ILE A N 1
ATOM 1732 C CA . ILE A 1 213 ? -36.568 -3.104 63.901 1.00 83.25 213 ILE A CA 1
ATOM 1733 C C . ILE A 1 213 ? -35.117 -3.510 64.179 1.00 83.25 213 ILE A C 1
ATOM 1735 O O . ILE A 1 213 ? -34.254 -3.375 63.312 1.00 83.25 213 ILE A O 1
ATOM 1739 N N . LEU A 1 214 ? -34.827 -4.035 65.373 1.00 90.75 214 LEU A N 1
ATOM 1740 C CA . LEU A 1 214 ? -33.475 -4.469 65.728 1.00 90.75 214 LEU A CA 1
ATOM 1741 C C . LEU A 1 214 ? -32.996 -5.635 64.849 1.00 90.75 214 LEU A C 1
ATOM 1743 O O . LEU A 1 214 ? -31.813 -5.726 64.520 1.00 90.75 214 LEU A O 1
ATOM 1747 N N . LYS A 1 215 ? -33.920 -6.523 64.471 1.00 92.81 215 LYS A N 1
ATOM 1748 C CA . LYS A 1 215 ? -33.649 -7.668 63.600 1.00 92.81 215 LYS A CA 1
ATOM 1749 C C . LYS A 1 215 ? -33.400 -7.221 62.158 1.00 92.81 215 LYS A C 1
ATOM 1751 O O . LYS A 1 215 ? -32.399 -7.619 61.571 1.00 92.81 215 LYS A O 1
ATOM 1756 N N . LEU A 1 216 ? -34.238 -6.319 61.647 1.00 87.88 216 LEU A N 1
ATOM 1757 C CA . LEU A 1 216 ? -34.077 -5.719 60.320 1.00 87.88 216 LEU A CA 1
ATOM 1758 C C . LEU A 1 216 ? -32.789 -4.894 60.204 1.00 87.88 216 LEU A C 1
ATOM 1760 O O . LEU A 1 216 ? -32.128 -4.941 59.172 1.00 87.88 216 LEU A O 1
ATOM 1764 N N . ASN A 1 217 ? -32.383 -4.182 61.260 1.00 86.06 217 ASN A N 1
ATOM 1765 C CA . ASN A 1 217 ? -31.107 -3.460 61.264 1.00 86.06 217 ASN A CA 1
ATOM 1766 C C . ASN A 1 217 ? -29.904 -4.404 61.188 1.00 86.06 217 ASN A C 1
ATOM 1768 O O . ASN A 1 217 ? -28.955 -4.105 60.469 1.00 86.06 217 ASN A O 1
ATOM 1772 N N . LYS A 1 218 ? -29.953 -5.554 61.870 1.00 89.38 218 LYS A N 1
ATOM 1773 C CA . LYS A 1 218 ? -28.905 -6.575 61.735 1.00 89.38 218 LYS A CA 1
ATOM 1774 C C . LYS A 1 218 ? -28.829 -7.141 60.320 1.00 89.38 218 LYS A C 1
ATOM 1776 O O . LYS A 1 218 ? -27.739 -7.225 59.769 1.00 89.38 218 LYS A O 1
ATOM 1781 N N . GLU A 1 219 ? -29.968 -7.477 59.719 1.00 89.50 219 GLU A N 1
ATOM 1782 C CA . GLU A 1 219 ? -30.002 -7.947 58.327 1.00 89.50 219 GLU A CA 1
ATOM 1783 C C . GLU A 1 219 ? -29.470 -6.872 57.367 1.00 89.50 219 GLU A C 1
ATOM 1785 O O . GLU A 1 219 ? -28.659 -7.165 56.491 1.00 89.50 219 GLU A O 1
ATOM 1790 N N . LYS A 1 220 ? -29.847 -5.603 57.571 1.00 84.69 220 LYS A N 1
ATOM 1791 C CA . LYS A 1 220 ? -29.325 -4.469 56.797 1.00 84.69 220 LYS A CA 1
ATOM 1792 C C . LYS A 1 220 ? -27.802 -4.366 56.889 1.00 84.69 220 LYS A C 1
ATOM 1794 O O . LYS A 1 220 ? -27.164 -4.225 55.850 1.00 84.69 220 LYS A O 1
ATOM 1799 N N . GLU A 1 221 ? -27.228 -4.458 58.089 1.00 85.06 221 GLU A N 1
ATOM 1800 C CA . GLU A 1 221 ? -25.773 -4.431 58.293 1.00 85.06 221 GLU A CA 1
ATOM 1801 C C . GLU A 1 221 ? -25.066 -5.599 57.582 1.00 85.06 221 GLU A C 1
ATOM 1803 O O . GLU A 1 221 ? -24.040 -5.386 56.934 1.00 85.06 221 GLU A O 1
ATOM 1808 N N . GLU A 1 222 ? -25.629 -6.811 57.623 1.00 86.25 222 GLU A N 1
ATOM 1809 C CA . GLU A 1 222 ? -25.080 -7.982 56.920 1.00 86.25 222 GLU A CA 1
ATOM 1810 C C . GLU A 1 222 ? -25.122 -7.829 55.389 1.00 86.25 222 GLU A C 1
ATOM 1812 O O . GLU A 1 222 ? -24.150 -8.163 54.696 1.00 86.25 222 GLU A O 1
ATOM 1817 N N . TYR A 1 223 ? -26.208 -7.271 54.843 1.00 80.69 223 TYR A N 1
ATOM 1818 C CA . TYR A 1 223 ? -26.310 -6.972 53.411 1.00 80.69 223 TYR A CA 1
ATOM 1819 C C . TYR A 1 223 ? -25.349 -5.864 52.981 1.00 80.69 223 TYR A C 1
ATOM 1821 O O . TYR A 1 223 ? -24.724 -5.978 51.924 1.00 80.69 223 TYR A O 1
ATOM 1829 N N . GLN A 1 224 ? -25.188 -4.822 53.799 1.00 80.06 224 GLN A N 1
ATOM 1830 C CA . GLN A 1 224 ? -24.242 -3.737 53.533 1.00 80.06 224 GLN A CA 1
ATOM 1831 C C . GLN A 1 224 ? -22.800 -4.248 53.540 1.00 80.06 224 GLN A C 1
ATOM 1833 O O . GLN A 1 224 ? -22.044 -3.974 52.609 1.00 80.06 224 GLN A O 1
ATOM 1838 N N . PHE A 1 225 ? -22.446 -5.080 54.522 1.00 78.44 225 PHE A N 1
ATOM 1839 C CA . PHE A 1 225 ? -21.128 -5.705 54.596 1.00 78.44 225 PHE A CA 1
ATOM 1840 C C . PHE A 1 225 ? -20.848 -6.611 53.387 1.00 78.44 225 PHE A C 1
ATOM 1842 O O . PHE A 1 225 ? -19.764 -6.561 52.801 1.00 78.44 225 PHE A O 1
ATOM 1849 N N . SER A 1 226 ? -21.839 -7.400 52.967 1.00 75.44 226 SER A N 1
ATOM 1850 C CA . SER A 1 226 ? -21.724 -8.258 51.781 1.00 75.44 226 SER A CA 1
ATOM 1851 C C . SER A 1 226 ? -21.568 -7.437 50.497 1.00 75.44 226 SER A C 1
ATOM 1853 O O . SER A 1 226 ? -20.729 -7.760 49.657 1.00 75.44 226 SER A O 1
ATOM 1855 N N . GLN A 1 227 ? -22.318 -6.340 50.356 1.00 75.19 227 GLN A N 1
ATOM 1856 C CA . GLN A 1 227 ? -22.216 -5.428 49.215 1.00 75.19 227 GLN A CA 1
ATOM 1857 C C . GLN A 1 227 ? -20.845 -4.738 49.151 1.00 75.19 227 GLN A C 1
ATOM 1859 O O . GLN A 1 227 ? -20.251 -4.655 48.073 1.00 75.19 227 GLN A O 1
ATOM 1864 N N . ASP A 1 228 ? -20.325 -4.278 50.288 1.00 73.00 228 ASP A N 1
ATOM 1865 C CA . ASP A 1 228 ? -19.023 -3.612 50.366 1.00 73.00 228 ASP A CA 1
ATOM 1866 C C . ASP A 1 228 ? -17.863 -4.586 50.113 1.00 73.00 228 ASP A C 1
ATOM 1868 O O . ASP A 1 228 ? -16.915 -4.249 49.395 1.00 73.00 228 ASP A O 1
ATOM 1872 N N . SER A 1 229 ? -17.955 -5.824 50.611 1.00 73.50 229 SER A N 1
ATOM 1873 C CA . SER A 1 229 ? -16.990 -6.890 50.312 1.00 73.50 229 SER A CA 1
ATOM 1874 C C . SER A 1 229 ? -16.959 -7.243 48.820 1.00 73.50 229 SER A C 1
ATOM 1876 O O . SER A 1 229 ? -15.878 -7.447 48.262 1.00 73.50 229 SER A O 1
ATOM 1878 N N . PHE A 1 230 ? -18.120 -7.284 48.162 1.00 66.81 230 PHE A N 1
ATOM 1879 C CA . PHE A 1 230 ? -18.214 -7.586 46.732 1.00 66.81 230 PHE A CA 1
ATOM 1880 C C . PHE A 1 230 ? -17.674 -6.429 45.883 1.00 66.81 230 PHE A C 1
ATOM 1882 O O . PHE A 1 230 ? -16.849 -6.625 44.991 1.00 66.81 230 PHE A O 1
ATOM 1889 N N . ARG A 1 231 ? -18.065 -5.192 46.221 1.00 71.19 231 ARG A N 1
ATOM 1890 C CA . ARG A 1 231 ? -17.584 -3.979 45.545 1.00 71.19 231 ARG A CA 1
ATOM 1891 C C . ARG A 1 231 ? -16.079 -3.815 45.649 1.00 71.19 231 ARG A C 1
ATOM 1893 O O . ARG A 1 231 ? -15.468 -3.333 44.704 1.00 71.19 231 ARG A O 1
ATOM 1900 N N . THR A 1 232 ? -15.476 -4.180 46.775 1.00 73.94 232 THR A N 1
ATOM 1901 C CA . THR A 1 232 ? -14.032 -4.017 46.963 1.00 73.94 232 THR A CA 1
ATOM 1902 C C . THR A 1 232 ? -13.236 -5.068 46.201 1.00 73.94 232 THR A C 1
ATOM 1904 O O . THR A 1 232 ? -12.333 -4.693 45.456 1.00 73.94 232 THR A O 1
ATOM 1907 N N . ASN A 1 233 ? -13.580 -6.353 46.297 1.00 75.12 233 ASN A N 1
ATOM 1908 C CA . ASN A 1 233 ? -12.805 -7.402 45.627 1.00 75.12 233 ASN A CA 1
ATOM 1909 C C . ASN A 1 233 ? -12.932 -7.365 44.098 1.00 75.12 233 ASN A C 1
ATOM 1911 O O . ASN A 1 233 ? -11.907 -7.395 43.411 1.00 75.12 233 ASN A O 1
ATOM 1915 N N . ASP A 1 234 ? -14.142 -7.205 43.560 1.00 75.25 234 ASP A N 1
ATOM 1916 C CA . ASP A 1 234 ? -14.339 -7.176 42.106 1.00 75.25 234 ASP A CA 1
ATOM 1917 C C . ASP A 1 234 ? -13.796 -5.887 41.490 1.00 75.25 234 ASP A C 1
ATOM 1919 O O . ASP A 1 234 ? -13.153 -5.927 40.441 1.00 75.25 234 ASP A O 1
ATOM 1923 N N . ALA A 1 235 ? -13.951 -4.739 42.162 1.00 73.38 235 ALA A N 1
ATOM 1924 C CA . ALA A 1 235 ? -13.355 -3.499 41.671 1.00 73.38 235 ALA A CA 1
ATOM 1925 C C . ALA A 1 235 ? -11.822 -3.533 41.735 1.00 73.38 235 ALA A C 1
ATOM 1927 O O . ALA A 1 235 ? -11.171 -2.954 40.866 1.00 73.38 235 ALA A O 1
ATOM 1928 N N . ILE A 1 236 ? -11.222 -4.199 42.730 1.00 79.00 236 ILE A N 1
ATOM 1929 C CA . ILE A 1 236 ? -9.765 -4.399 42.779 1.00 79.00 236 ILE A CA 1
ATOM 1930 C C . ILE A 1 236 ? -9.311 -5.322 41.641 1.00 79.00 236 ILE A C 1
ATOM 1932 O O . ILE A 1 236 ? -8.296 -5.027 41.007 1.00 79.00 236 ILE A O 1
ATOM 1936 N N . SER A 1 237 ? -10.050 -6.399 41.362 1.00 85.06 237 SER A N 1
ATOM 1937 C CA . SER A 1 237 ? -9.754 -7.315 40.254 1.00 85.06 237 SER A CA 1
ATOM 1938 C C . SER A 1 237 ? -9.827 -6.600 38.900 1.00 85.06 237 SER A C 1
ATOM 1940 O O . SER A 1 237 ? -8.828 -6.538 38.182 1.00 85.06 237 SER A O 1
ATOM 1942 N N . MET A 1 238 ? -10.945 -5.921 38.621 1.00 79.81 238 MET A N 1
ATOM 1943 C CA . MET A 1 238 ? -11.128 -5.145 37.389 1.00 79.81 238 MET A CA 1
ATOM 1944 C C . MET A 1 238 ? -10.097 -4.019 37.250 1.00 79.81 238 MET A C 1
ATOM 1946 O O . MET A 1 238 ? -9.587 -3.782 36.160 1.00 79.81 238 MET A O 1
ATOM 1950 N N . ARG A 1 239 ? -9.715 -3.332 38.339 1.00 81.50 239 ARG A N 1
ATOM 1951 C CA . ARG A 1 239 ? -8.643 -2.317 38.286 1.00 81.50 239 ARG A CA 1
ATOM 1952 C C . ARG A 1 239 ? -7.290 -2.913 37.913 1.00 81.50 239 ARG A C 1
ATOM 1954 O O . ARG A 1 239 ? -6.533 -2.261 37.195 1.00 81.50 239 ARG A O 1
ATOM 1961 N N . LYS A 1 240 ? -6.963 -4.115 38.400 1.00 87.31 240 LYS A N 1
ATOM 1962 C CA . LYS A 1 240 ? -5.723 -4.803 38.009 1.00 87.31 240 LYS A CA 1
ATOM 1963 C C . LYS A 1 240 ? -5.758 -5.175 36.533 1.00 87.31 240 LYS A C 1
ATOM 1965 O O . LYS A 1 240 ? -4.776 -4.937 35.841 1.00 87.31 240 LYS A O 1
ATOM 1970 N N . GLU A 1 241 ? -6.884 -5.688 36.055 1.00 89.81 241 GLU A N 1
ATOM 1971 C CA . GLU A 1 241 ? -7.060 -6.094 34.661 1.00 89.81 241 GLU A CA 1
ATOM 1972 C C . GLU A 1 241 ? -7.001 -4.895 33.700 1.00 89.81 241 GLU A C 1
ATOM 1974 O O . GLU A 1 241 ? -6.214 -4.902 32.755 1.00 89.81 241 GLU A O 1
ATOM 1979 N N . ILE A 1 242 ? -7.696 -3.796 34.024 1.00 84.56 242 ILE A N 1
ATOM 1980 C CA . ILE A 1 242 ? -7.588 -2.515 33.304 1.00 84.56 242 ILE A CA 1
ATOM 1981 C C . ILE A 1 242 ? -6.138 -2.017 33.299 1.00 84.56 242 ILE A C 1
ATOM 1983 O O . ILE A 1 242 ? -5.643 -1.572 32.267 1.00 84.56 242 ILE A O 1
ATOM 1987 N N . SER A 1 243 ? -5.427 -2.112 34.428 1.00 91.81 243 SER A N 1
ATOM 1988 C CA . SER A 1 243 ? -4.024 -1.693 34.493 1.00 91.81 243 SER A CA 1
ATOM 1989 C C . SER A 1 243 ? -3.107 -2.543 33.611 1.00 91.81 243 SER A C 1
ATOM 1991 O O . SER A 1 243 ? -2.123 -2.005 33.103 1.00 91.81 243 SER A O 1
ATOM 1993 N N . VAL A 1 244 ? -3.384 -3.839 33.451 1.00 92.00 244 VAL A N 1
ATOM 1994 C CA . VAL A 1 244 ? -2.628 -4.714 32.542 1.00 92.00 244 VAL A CA 1
ATOM 1995 C C . VAL A 1 244 ? -2.923 -4.335 31.096 1.00 92.00 244 VAL A C 1
ATOM 1997 O O . VAL A 1 244 ? -1.977 -4.102 30.346 1.00 92.00 244 VAL A O 1
ATOM 2000 N N . LEU A 1 245 ? -4.202 -4.181 30.739 1.00 89.44 245 LEU A N 1
ATOM 2001 C CA . LEU A 1 245 ? -4.628 -3.792 29.392 1.00 89.44 245 LEU A CA 1
ATOM 2002 C C . LEU A 1 245 ? -4.065 -2.429 28.974 1.00 89.44 245 LEU A C 1
ATOM 2004 O O . LEU A 1 245 ? -3.592 -2.285 27.851 1.00 89.44 245 LEU A O 1
ATOM 2008 N N . MET A 1 246 ? -4.045 -1.442 29.876 1.00 87.00 246 MET A N 1
ATOM 2009 C CA . MET A 1 246 ? -3.443 -0.134 29.590 1.00 87.00 246 MET A CA 1
ATOM 2010 C C . MET A 1 246 ? -1.957 -0.252 29.236 1.00 87.00 246 MET A C 1
ATOM 2012 O O . MET A 1 246 ? -1.522 0.343 28.257 1.00 87.00 246 MET A O 1
ATOM 2016 N N . LYS A 1 247 ? -1.191 -1.072 29.969 1.00 91.69 247 LYS A N 1
ATOM 2017 C CA . LYS A 1 247 ? 0.226 -1.305 29.646 1.00 91.69 247 LYS A CA 1
ATOM 2018 C C . LYS A 1 247 ? 0.401 -1.967 28.282 1.00 91.69 247 LYS A C 1
ATOM 2020 O O . LYS A 1 247 ? 1.291 -1.582 27.536 1.00 91.69 247 LYS A O 1
ATOM 2025 N N . THR A 1 248 ? -0.457 -2.928 27.940 1.00 90.50 248 THR A N 1
ATOM 2026 C CA . THR A 1 248 ? -0.393 -3.596 26.630 1.00 90.50 248 THR A CA 1
ATOM 2027 C C . THR A 1 248 ? -0.734 -2.633 25.494 1.00 90.50 248 THR A C 1
ATOM 2029 O O . THR A 1 248 ? -0.115 -2.686 24.436 1.00 90.50 248 THR A O 1
ATOM 2032 N N . VAL A 1 249 ? -1.689 -1.724 25.708 1.00 90.06 249 VAL A N 1
ATOM 2033 C CA . VAL A 1 249 ? -2.021 -0.664 24.743 1.00 90.06 249 VAL A CA 1
ATOM 2034 C C . VAL A 1 249 ? -0.840 0.285 24.538 1.00 90.06 249 VAL A C 1
ATOM 2036 O O . VAL A 1 249 ? -0.527 0.604 23.392 1.00 90.06 249 VAL A O 1
ATOM 2039 N N . ASP A 1 250 ? -0.153 0.689 25.609 1.00 91.62 250 ASP A N 1
ATOM 2040 C CA . ASP A 1 250 ? 1.040 1.538 25.513 1.00 91.62 250 ASP A CA 1
ATOM 2041 C C . ASP A 1 250 ? 2.176 0.834 24.746 1.00 91.62 250 ASP A C 1
ATOM 2043 O O . ASP A 1 250 ? 2.794 1.430 23.862 1.00 91.62 250 ASP A O 1
ATOM 2047 N N . GLU A 1 251 ? 2.414 -0.453 25.018 1.00 92.62 251 GLU A N 1
ATOM 2048 C CA . GLU A 1 251 ? 3.396 -1.272 24.289 1.00 92.62 251 GLU A CA 1
ATOM 2049 C C . GLU A 1 251 ? 3.052 -1.381 22.796 1.00 92.62 251 GLU A C 1
ATOM 2051 O O . GLU A 1 251 ? 3.911 -1.166 21.937 1.00 92.62 251 GLU A O 1
ATOM 2056 N N . LEU A 1 252 ? 1.784 -1.646 22.466 1.00 89.44 252 LEU A N 1
ATOM 2057 C CA . LEU A 1 252 ? 1.316 -1.678 21.080 1.00 89.44 252 LEU A CA 1
ATOM 2058 C C . LEU A 1 252 ? 1.453 -0.314 20.400 1.00 89.44 252 LEU A C 1
ATOM 2060 O O . LEU A 1 252 ? 1.804 -0.260 19.221 1.00 89.44 252 LEU A O 1
ATOM 2064 N N . HIS A 1 253 ? 1.216 0.781 21.123 1.00 90.19 253 HIS A N 1
ATOM 2065 C CA . HIS A 1 253 ? 1.387 2.130 20.594 1.00 90.19 253 HIS A CA 1
ATOM 2066 C C . HIS A 1 253 ? 2.850 2.413 20.230 1.00 90.19 253 HIS A C 1
ATOM 2068 O O . HIS A 1 253 ? 3.112 2.927 19.142 1.00 90.19 253 HIS A O 1
ATOM 2074 N N . ILE A 1 254 ? 3.801 2.013 21.083 1.00 92.06 254 ILE A N 1
ATOM 2075 C CA . ILE A 1 254 ? 5.243 2.132 20.808 1.00 92.06 254 ILE A CA 1
ATOM 2076 C C . ILE A 1 254 ? 5.620 1.326 19.559 1.00 92.06 254 ILE A C 1
ATOM 2078 O O . ILE A 1 254 ? 6.231 1.872 18.639 1.00 92.06 254 ILE A O 1
ATOM 2082 N N . ILE A 1 255 ? 5.193 0.061 19.480 1.00 92.00 255 ILE A N 1
ATOM 2083 C CA . ILE A 1 255 ? 5.460 -0.800 18.315 1.00 92.00 255 ILE A CA 1
ATOM 2084 C C . ILE A 1 255 ? 4.893 -0.175 17.033 1.00 92.00 255 ILE A C 1
ATOM 2086 O O . ILE A 1 255 ? 5.514 -0.246 15.971 1.00 92.00 255 ILE A O 1
ATOM 2090 N N . ASN A 1 256 ? 3.713 0.444 17.106 1.00 88.56 256 ASN A N 1
ATOM 2091 C CA . ASN A 1 256 ? 3.093 1.060 15.939 1.00 88.56 256 ASN A CA 1
ATOM 2092 C C . ASN A 1 256 ? 3.872 2.296 15.462 1.00 88.56 256 ASN A C 1
ATOM 2094 O O . ASN A 1 256 ? 4.110 2.438 14.265 1.00 88.56 256 ASN A O 1
ATOM 2098 N N . GLN A 1 257 ? 4.353 3.133 16.389 1.00 91.38 257 GLN A N 1
ATOM 2099 C CA . GLN A 1 257 ? 5.225 4.267 16.060 1.00 91.38 257 GLN A CA 1
ATOM 2100 C C . GLN A 1 257 ? 6.549 3.818 15.422 1.00 91.38 257 GLN A C 1
ATOM 2102 O O . GLN A 1 257 ? 7.050 4.466 14.504 1.00 91.38 257 GLN A O 1
ATOM 2107 N N . GLU A 1 258 ? 7.136 2.712 15.888 1.00 92.12 258 GLU A N 1
ATOM 2108 C CA . GLU A 1 258 ? 8.347 2.146 15.279 1.00 92.12 258 GLU A CA 1
ATOM 2109 C C . GLU A 1 258 ? 8.085 1.657 13.850 1.00 92.12 258 GLU A C 1
ATOM 2111 O O . GLU A 1 258 ? 8.869 1.948 12.944 1.00 92.12 258 GLU A O 1
ATOM 2116 N N . LYS A 1 259 ? 6.953 0.985 13.614 1.00 90.94 259 LYS A N 1
ATOM 2117 C CA . LYS A 1 259 ? 6.553 0.554 12.266 1.00 90.94 259 LYS A CA 1
ATOM 2118 C C . LYS A 1 259 ? 6.309 1.731 11.324 1.00 90.94 259 LYS A C 1
ATOM 2120 O O . LYS A 1 259 ? 6.707 1.656 10.164 1.00 90.94 259 LYS A O 1
ATOM 2125 N N . GLU A 1 260 ? 5.699 2.814 11.800 1.00 90.94 260 GLU A N 1
ATOM 2126 C CA . GLU A 1 260 ? 5.508 4.031 11.001 1.00 90.94 260 GLU A CA 1
ATOM 2127 C C . GLU A 1 260 ? 6.845 4.644 10.568 1.00 90.94 260 GLU A C 1
ATOM 2129 O O . GLU A 1 260 ? 7.003 4.978 9.392 1.00 90.94 260 GLU A O 1
ATOM 2134 N N . LYS A 1 261 ? 7.839 4.696 11.467 1.00 92.50 261 LYS A N 1
ATOM 2135 C CA . LYS A 1 261 ? 9.196 5.155 11.121 1.00 92.50 261 LYS A CA 1
ATOM 2136 C C . LYS A 1 261 ? 9.839 4.286 10.041 1.00 92.50 261 LYS A C 1
ATOM 2138 O O . LYS A 1 261 ? 10.360 4.828 9.070 1.00 92.50 261 LYS A O 1
ATOM 2143 N N . ILE A 1 262 ? 9.744 2.959 10.165 1.00 92.19 262 ILE A N 1
ATOM 2144 C CA . ILE A 1 262 ? 10.275 2.020 9.161 1.00 92.19 262 ILE A CA 1
ATOM 2145 C C . ILE A 1 262 ? 9.598 2.237 7.801 1.00 92.19 262 ILE A C 1
ATOM 2147 O O . ILE A 1 262 ? 10.265 2.267 6.769 1.00 92.19 262 ILE A O 1
ATOM 2151 N N . ILE A 1 263 ? 8.275 2.428 7.775 1.00 88.44 263 ILE A N 1
ATOM 2152 C CA . ILE A 1 263 ? 7.540 2.714 6.532 1.00 88.44 263 ILE A CA 1
ATOM 2153 C C . ILE A 1 263 ? 8.036 4.016 5.893 1.00 88.44 263 ILE A C 1
ATOM 2155 O O . ILE A 1 263 ? 8.146 4.106 4.670 1.00 88.44 263 ILE A O 1
ATOM 2159 N N . GLU A 1 264 ? 8.319 5.034 6.697 1.00 91.81 264 GLU A N 1
ATOM 2160 C CA . GLU A 1 264 ? 8.777 6.331 6.211 1.00 91.81 264 GLU A CA 1
ATOM 2161 C C . GLU A 1 264 ? 10.216 6.283 5.673 1.00 91.81 264 GLU A C 1
ATOM 2163 O O . GLU A 1 264 ? 10.516 6.919 4.660 1.00 91.81 264 GLU A O 1
ATOM 2168 N N . GLU A 1 265 ? 11.080 5.471 6.283 1.00 93.19 265 GLU A N 1
ATOM 2169 C CA . GLU A 1 265 ? 12.418 5.154 5.770 1.00 93.19 265 GLU A CA 1
ATOM 2170 C C . GLU A 1 265 ? 12.346 4.395 4.437 1.00 93.19 265 GLU A C 1
ATOM 2172 O O . GLU A 1 265 ? 12.945 4.835 3.455 1.00 93.19 265 GLU A O 1
ATOM 2177 N N . LEU A 1 266 ? 11.522 3.345 4.349 1.00 90.25 266 LEU A N 1
ATOM 2178 C CA . LEU A 1 266 ? 11.323 2.587 3.107 1.00 90.25 266 LEU A CA 1
ATOM 2179 C C . LEU A 1 266 ? 10.759 3.458 1.976 1.00 90.25 266 LEU A C 1
ATOM 2181 O O . LEU A 1 266 ? 11.152 3.315 0.819 1.00 90.25 266 LEU A O 1
ATOM 2185 N N . LYS A 1 267 ? 9.860 4.403 2.283 1.00 91.06 267 LYS A N 1
ATOM 2186 C CA . LYS A 1 267 ? 9.351 5.364 1.288 1.00 91.06 267 LYS A CA 1
ATOM 2187 C C . LYS A 1 267 ? 10.451 6.274 0.743 1.00 91.06 267 LYS A C 1
ATOM 2189 O O . LYS A 1 267 ? 10.436 6.585 -0.448 1.00 91.06 267 LYS A O 1
ATOM 2194 N N . LYS A 1 268 ? 11.387 6.714 1.591 1.00 90.88 268 LYS A N 1
ATOM 2195 C CA . LYS A 1 268 ? 12.540 7.514 1.149 1.00 90.88 268 LYS A CA 1
ATOM 2196 C C . LYS A 1 268 ? 13.450 6.693 0.242 1.00 90.88 268 LYS A C 1
ATOM 2198 O O . LYS A 1 268 ? 13.782 7.166 -0.839 1.00 90.88 268 LYS A O 1
ATOM 2203 N N . GLU A 1 269 ? 13.755 5.458 0.630 1.00 93.00 269 GLU A N 1
ATOM 2204 C CA . GLU A 1 269 ? 14.600 4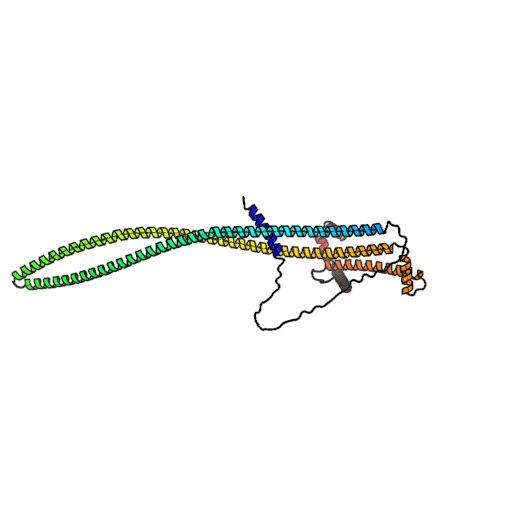.553 -0.156 1.00 93.00 269 GLU A CA 1
ATOM 2205 C C . GLU A 1 269 ? 13.988 4.238 -1.532 1.00 93.00 269 GLU A C 1
ATOM 2207 O O . GLU A 1 269 ? 14.670 4.329 -2.552 1.00 93.00 269 GLU A O 1
ATOM 2212 N N . ILE A 1 270 ? 12.676 3.974 -1.595 1.00 89.06 270 ILE A N 1
ATOM 2213 C CA . ILE A 1 270 ? 11.956 3.778 -2.864 1.00 89.06 270 ILE A CA 1
ATOM 2214 C C . ILE A 1 270 ? 12.048 5.022 -3.758 1.00 89.06 270 ILE A C 1
ATOM 2216 O O . ILE A 1 270 ? 12.272 4.899 -4.962 1.00 89.06 270 ILE A O 1
ATOM 2220 N N . ASN A 1 271 ? 11.875 6.222 -3.199 1.00 89.31 271 ASN A N 1
ATOM 2221 C CA . ASN A 1 271 ? 11.987 7.459 -3.976 1.00 89.31 271 ASN A CA 1
ATOM 2222 C C . ASN A 1 271 ? 13.408 7.677 -4.508 1.00 89.31 271 ASN A C 1
ATOM 2224 O O . ASN A 1 271 ? 13.577 8.099 -5.650 1.00 89.31 271 ASN A O 1
ATOM 2228 N N . GLU A 1 272 ? 14.422 7.360 -3.709 1.00 92.38 272 GLU A N 1
ATOM 2229 C CA . GLU A 1 272 ? 15.823 7.493 -4.101 1.00 92.38 272 GLU A CA 1
ATOM 2230 C C . GLU A 1 272 ? 16.195 6.503 -5.212 1.00 92.38 272 GLU A C 1
ATOM 2232 O O . GLU A 1 272 ? 16.778 6.898 -6.223 1.00 92.38 272 GLU A O 1
ATOM 2237 N N . LEU A 1 273 ? 15.745 5.249 -5.104 1.00 90.44 273 LEU A N 1
ATOM 2238 C CA . LEU A 1 273 ? 15.884 4.248 -6.165 1.00 90.44 273 LEU A CA 1
ATOM 2239 C C . LEU A 1 273 ? 15.148 4.657 -7.448 1.00 90.44 273 LEU A C 1
ATOM 2241 O O . LEU A 1 273 ? 15.687 4.502 -8.543 1.00 90.44 273 LEU A O 1
ATOM 2245 N N . ASN A 1 274 ? 13.941 5.218 -7.341 1.00 87.56 274 ASN A N 1
ATOM 2246 C CA . ASN A 1 274 ? 13.202 5.712 -8.505 1.00 87.56 274 ASN A CA 1
ATOM 2247 C C . ASN A 1 274 ? 13.931 6.864 -9.208 1.00 87.56 274 ASN A C 1
ATOM 2249 O O . ASN A 1 274 ? 13.976 6.888 -10.440 1.00 87.56 274 ASN A O 1
ATOM 2253 N N . ASN A 1 275 ? 14.537 7.782 -8.451 1.00 88.69 275 ASN A N 1
ATOM 2254 C CA . ASN A 1 275 ? 15.347 8.861 -9.016 1.00 88.69 275 ASN A CA 1
ATOM 2255 C C . ASN A 1 275 ? 16.587 8.310 -9.731 1.00 88.69 275 ASN A C 1
ATOM 2257 O O . ASN A 1 275 ? 16.861 8.703 -10.863 1.00 88.69 275 ASN A O 1
ATOM 2261 N N . GLN A 1 276 ? 17.280 7.335 -9.137 1.00 88.44 276 GLN A N 1
ATOM 2262 C CA . GLN A 1 276 ? 18.419 6.675 -9.783 1.00 88.44 276 GLN A CA 1
ATOM 2263 C C . GLN A 1 276 ? 18.010 5.957 -11.079 1.00 88.44 276 GLN A C 1
ATOM 2265 O O . GLN A 1 276 ? 18.695 6.076 -12.095 1.00 88.44 276 GLN A O 1
ATOM 2270 N N . ILE A 1 277 ? 16.865 5.262 -11.087 1.00 86.75 277 ILE A N 1
ATOM 2271 C CA . ILE A 1 277 ? 16.314 4.634 -12.299 1.00 86.75 277 ILE A CA 1
ATOM 2272 C C . ILE A 1 277 ? 16.005 5.687 -13.369 1.00 86.75 277 ILE A C 1
ATOM 2274 O O . ILE A 1 277 ? 16.230 5.440 -14.555 1.00 86.75 277 ILE A O 1
ATOM 2278 N N . PHE A 1 278 ? 15.469 6.844 -12.976 1.00 88.50 278 PHE A N 1
ATOM 2279 C CA . PHE A 1 278 ? 15.172 7.932 -13.902 1.00 88.50 278 PHE A CA 1
ATOM 2280 C C . PHE A 1 278 ? 16.449 8.495 -14.540 1.00 88.50 278 PHE A C 1
ATOM 2282 O O . PHE A 1 278 ? 16.536 8.542 -15.768 1.00 88.50 278 PHE A O 1
ATOM 2289 N N . GLU A 1 279 ? 17.455 8.834 -13.731 1.00 87.00 279 GLU A N 1
ATOM 2290 C CA . GLU A 1 279 ? 18.754 9.326 -14.214 1.00 87.00 279 GLU A CA 1
ATOM 2291 C C . GLU A 1 279 ? 19.441 8.313 -15.138 1.00 87.00 279 GLU A C 1
ATOM 2293 O O . GLU A 1 279 ? 20.021 8.667 -16.166 1.00 87.00 279 GLU A O 1
ATOM 2298 N N . GLU A 1 280 ? 19.362 7.025 -14.806 1.00 84.94 280 GLU A N 1
ATOM 2299 C CA . GLU A 1 280 ? 19.964 5.973 -15.618 1.00 84.94 280 GLU A CA 1
ATOM 2300 C C . GLU A 1 280 ? 19.218 5.752 -16.943 1.00 84.94 280 GLU A C 1
ATOM 2302 O O . GLU A 1 280 ? 19.845 5.525 -17.982 1.00 84.94 280 GLU A O 1
ATOM 2307 N N . LYS A 1 281 ? 17.885 5.882 -16.949 1.00 83.00 281 LYS A N 1
ATOM 2308 C CA . LYS A 1 281 ? 17.090 5.888 -18.188 1.00 83.00 281 LYS A CA 1
ATOM 2309 C C . LYS A 1 281 ? 17.447 7.072 -19.081 1.00 83.00 281 LYS A C 1
ATOM 2311 O O . LYS A 1 281 ? 17.497 6.902 -20.299 1.00 83.00 281 LYS A O 1
ATOM 2316 N N . GLU A 1 282 ? 17.692 8.245 -18.505 1.00 83.38 282 GLU A N 1
ATOM 2317 C CA . GLU A 1 282 ? 18.083 9.431 -19.266 1.00 83.38 282 GLU A CA 1
ATOM 2318 C C . GLU A 1 282 ? 19.467 9.251 -19.904 1.00 83.38 282 GLU A C 1
ATOM 2320 O O . GLU A 1 282 ? 19.599 9.386 -21.123 1.00 83.38 282 GLU A O 1
ATOM 2325 N N . LYS A 1 283 ? 20.457 8.784 -19.130 1.00 82.62 283 LYS A N 1
ATOM 2326 C CA . LYS A 1 283 ? 21.793 8.438 -19.651 1.00 82.62 283 LYS A CA 1
ATOM 2327 C C . LYS A 1 283 ? 21.736 7.383 -20.756 1.00 82.62 283 LYS A C 1
ATOM 2329 O O . LYS A 1 283 ? 22.427 7.508 -21.764 1.00 82.62 283 LYS A O 1
ATOM 2334 N N . ASN A 1 284 ? 20.891 6.359 -20.613 1.00 81.25 284 ASN A N 1
ATOM 2335 C CA . ASN A 1 284 ? 20.709 5.345 -21.655 1.00 81.25 284 ASN A CA 1
ATOM 2336 C C . ASN A 1 284 ? 20.096 5.922 -22.938 1.00 81.25 284 ASN A C 1
ATOM 2338 O O . ASN A 1 284 ? 20.508 5.532 -24.031 1.00 81.25 284 ASN A O 1
ATOM 2342 N N . ARG A 1 285 ? 19.149 6.864 -22.833 1.00 80.00 285 ARG A N 1
ATOM 2343 C CA . ARG A 1 285 ? 18.600 7.564 -24.006 1.00 80.00 285 ARG A CA 1
ATOM 2344 C C . ARG A 1 285 ? 19.675 8.383 -24.709 1.00 80.00 285 ARG A C 1
ATOM 2346 O O . ARG A 1 285 ? 19.818 8.255 -25.922 1.00 80.00 285 ARG A O 1
ATOM 2353 N N . GLU A 1 286 ? 20.456 9.166 -23.968 1.00 81.06 286 GLU A N 1
ATOM 2354 C CA . GLU A 1 286 ? 21.574 9.935 -24.532 1.00 81.06 286 GLU A CA 1
ATOM 2355 C C . GLU A 1 286 ? 22.591 9.027 -25.234 1.00 81.06 286 GLU A C 1
ATOM 2357 O O . GLU A 1 286 ? 22.990 9.291 -26.372 1.00 81.06 286 GLU A O 1
ATOM 2362 N N . GLN A 1 287 ? 22.946 7.906 -24.605 1.00 77.50 287 GLN A N 1
ATOM 2363 C CA . GLN A 1 287 ? 23.864 6.934 -25.189 1.00 77.50 287 GLN A CA 1
ATOM 2364 C C . GLN A 1 287 ? 23.288 6.282 -26.458 1.00 77.50 287 GLN A C 1
ATOM 2366 O O . GLN A 1 287 ? 24.024 6.072 -27.424 1.00 77.50 287 GLN A O 1
ATOM 2371 N N . SER A 1 288 ? 21.980 6.005 -26.495 1.00 81.00 288 SER A N 1
ATOM 2372 C CA . SER A 1 288 ? 21.294 5.497 -27.692 1.00 81.00 288 SER A CA 1
ATOM 2373 C C . SER A 1 288 ? 21.363 6.495 -28.849 1.00 81.00 288 SER A C 1
ATOM 2375 O O . SER A 1 288 ? 21.731 6.116 -29.960 1.00 81.00 288 SER A O 1
ATOM 2377 N N . TYR A 1 289 ? 21.115 7.783 -28.586 1.00 80.62 289 TYR A N 1
ATOM 2378 C CA . TYR A 1 289 ? 21.237 8.835 -29.602 1.00 80.62 289 TYR A CA 1
ATOM 2379 C C . TYR A 1 289 ? 22.663 8.950 -30.155 1.00 80.62 289 TYR A C 1
ATOM 2381 O O . TYR A 1 289 ? 22.850 9.111 -31.363 1.00 80.62 289 TYR A O 1
ATOM 2389 N N . ILE A 1 290 ? 23.683 8.845 -29.297 1.00 77.38 290 ILE A N 1
ATOM 2390 C CA . ILE A 1 290 ? 25.092 8.858 -29.724 1.00 77.38 290 ILE A CA 1
ATOM 2391 C C . ILE A 1 290 ? 25.411 7.630 -30.592 1.00 77.38 290 ILE A C 1
ATOM 2393 O O . ILE A 1 290 ? 26.074 7.760 -31.629 1.00 77.38 290 ILE A O 1
ATOM 2397 N N . ASN A 1 291 ? 24.918 6.452 -30.205 1.00 78.69 291 ASN A N 1
ATOM 2398 C CA . ASN A 1 291 ? 25.111 5.206 -30.948 1.00 78.69 291 ASN A CA 1
ATOM 2399 C C . ASN A 1 291 ? 24.431 5.244 -32.329 1.00 78.69 291 ASN A C 1
ATOM 2401 O O . ASN A 1 291 ? 25.048 4.883 -33.328 1.00 78.69 291 ASN A O 1
ATOM 2405 N N . GLU A 1 292 ? 23.201 5.749 -32.437 1.00 77.94 292 GLU A N 1
ATOM 2406 C CA . GLU A 1 292 ? 22.528 5.907 -33.737 1.00 77.94 292 GLU A CA 1
ATOM 2407 C C . GLU A 1 292 ? 23.279 6.871 -34.659 1.00 77.94 292 GLU A C 1
ATOM 2409 O O . GLU A 1 292 ? 23.468 6.598 -35.850 1.00 77.94 292 GLU A O 1
ATOM 2414 N N . ARG A 1 293 ? 23.770 7.988 -34.108 1.00 77.00 293 ARG A N 1
ATOM 2415 C CA . ARG A 1 293 ? 24.526 8.987 -34.874 1.00 77.00 293 ARG A CA 1
ATOM 2416 C C . ARG A 1 293 ? 25.846 8.423 -35.395 1.00 77.00 293 ARG A C 1
ATOM 2418 O O . ARG A 1 293 ? 26.220 8.698 -36.534 1.00 77.00 293 ARG A O 1
ATOM 2425 N N . THR A 1 294 ? 26.533 7.619 -34.585 1.00 77.44 294 THR A N 1
ATOM 2426 C CA . THR A 1 294 ? 27.788 6.964 -34.978 1.00 77.44 294 THR A CA 1
ATOM 2427 C C . THR A 1 294 ? 27.565 5.853 -36.001 1.00 77.44 294 THR A C 1
ATOM 2429 O O . THR A 1 294 ? 28.307 5.801 -36.982 1.00 77.44 294 THR A O 1
ATOM 2432 N N . VAL A 1 295 ? 26.520 5.031 -35.858 1.00 76.69 295 VAL A N 1
ATOM 2433 C CA . VAL A 1 295 ? 26.154 4.009 -36.860 1.00 76.69 295 VAL A CA 1
ATOM 2434 C C . VAL A 1 295 ? 25.800 4.658 -38.199 1.00 76.69 295 VAL A C 1
ATOM 2436 O O . VAL A 1 295 ? 26.267 4.208 -39.248 1.00 76.69 295 VAL A O 1
ATOM 2439 N N . LYS A 1 296 ? 25.037 5.756 -38.183 1.00 78.38 296 LYS A N 1
ATOM 2440 C CA . LYS A 1 296 ? 24.689 6.500 -39.399 1.00 78.38 296 LYS A CA 1
ATOM 2441 C C . LYS A 1 296 ? 25.925 7.104 -40.074 1.00 78.38 296 LYS A C 1
ATOM 2443 O O . LYS A 1 296 ? 26.094 6.943 -41.280 1.00 78.38 296 LYS A O 1
ATOM 2448 N N . ALA A 1 297 ? 26.823 7.711 -39.297 1.00 72.69 297 ALA A N 1
ATOM 2449 C CA . ALA A 1 297 ? 28.086 8.238 -39.810 1.00 72.69 297 ALA A CA 1
ATOM 2450 C C . ALA A 1 297 ? 28.990 7.134 -40.391 1.00 72.69 297 ALA A C 1
ATOM 2452 O O . ALA A 1 297 ? 29.595 7.330 -41.442 1.00 72.69 297 ALA A O 1
ATOM 2453 N N . GLN A 1 298 ? 29.055 5.956 -39.759 1.00 72.31 298 GLN A N 1
ATOM 2454 C CA . GLN A 1 298 ? 29.800 4.807 -40.287 1.00 72.31 298 GLN A CA 1
ATOM 2455 C C . GLN A 1 298 ? 29.188 4.262 -41.580 1.00 72.31 298 GLN A C 1
ATOM 2457 O O . GLN A 1 298 ? 29.922 3.906 -42.499 1.00 72.31 298 GLN A O 1
ATOM 2462 N N . TYR A 1 299 ? 27.859 4.214 -41.683 1.00 74.69 299 TYR A N 1
ATOM 2463 C CA . TYR A 1 299 ? 27.181 3.810 -42.912 1.00 74.69 299 TYR A CA 1
ATOM 2464 C C . TYR A 1 299 ? 27.463 4.784 -44.065 1.00 74.69 299 TYR A C 1
ATOM 2466 O O . TYR A 1 299 ? 27.809 4.352 -45.165 1.00 74.69 299 TYR A O 1
ATOM 2474 N N . GLU A 1 300 ? 27.381 6.093 -43.815 1.00 74.19 300 GLU A N 1
ATOM 2475 C CA . GLU A 1 300 ? 27.704 7.131 -44.804 1.00 74.19 300 GLU A CA 1
ATOM 2476 C C . GLU A 1 300 ? 29.192 7.101 -45.200 1.00 74.19 300 GLU A C 1
ATOM 2478 O O . GLU A 1 300 ? 29.526 7.175 -46.388 1.00 74.19 300 GLU A O 1
ATOM 2483 N N . TYR A 1 301 ? 30.090 6.888 -44.234 1.00 74.56 301 TYR A N 1
ATOM 2484 C CA . TYR A 1 301 ? 31.517 6.688 -44.488 1.00 74.56 301 TYR A CA 1
ATOM 2485 C C . TYR A 1 301 ? 31.773 5.453 -45.361 1.00 74.56 301 TYR A C 1
ATOM 2487 O O . TYR A 1 301 ? 32.456 5.548 -46.375 1.00 74.56 301 TYR A O 1
ATOM 2495 N N . ASN A 1 302 ? 31.168 4.308 -45.047 1.00 72.38 302 ASN A N 1
ATOM 2496 C CA . ASN A 1 302 ? 31.340 3.086 -45.835 1.00 72.38 302 ASN A CA 1
ATOM 2497 C C . ASN A 1 302 ? 30.740 3.210 -47.244 1.00 72.38 302 ASN A C 1
ATOM 2499 O O . ASN A 1 302 ? 31.313 2.701 -48.206 1.00 72.38 302 ASN A O 1
ATOM 2503 N N . LYS A 1 303 ? 29.617 3.924 -47.395 1.00 74.88 303 LYS A N 1
ATOM 2504 C CA . LYS A 1 303 ? 29.034 4.219 -48.710 1.00 74.88 303 LYS A CA 1
ATOM 2505 C C . LYS A 1 303 ? 29.993 5.053 -49.565 1.00 74.88 303 LYS A C 1
ATOM 2507 O O . LYS A 1 303 ? 30.268 4.681 -50.702 1.00 74.88 303 LYS A O 1
ATOM 2512 N N . SER A 1 304 ? 30.543 6.129 -49.002 1.00 72.06 304 SER A N 1
ATOM 2513 C CA . SER A 1 304 ? 31.526 6.971 -49.698 1.00 72.06 304 SER A CA 1
ATOM 2514 C C . SER A 1 304 ? 32.844 6.239 -49.980 1.00 72.06 304 SER A C 1
ATOM 2516 O O . SER A 1 304 ? 33.410 6.413 -51.054 1.00 72.06 304 SER A O 1
ATOM 2518 N N . ALA A 1 305 ? 33.309 5.365 -49.083 1.00 67.62 305 ALA A N 1
ATOM 2519 C CA . ALA A 1 305 ? 34.489 4.531 -49.310 1.00 67.62 305 ALA A CA 1
ATOM 2520 C C . ALA A 1 305 ? 34.297 3.574 -50.499 1.00 67.62 305 ALA A C 1
ATOM 2522 O O . ALA A 1 305 ? 35.168 3.502 -51.365 1.00 67.62 305 ALA A O 1
ATOM 2523 N N . ASN A 1 306 ? 33.133 2.925 -50.594 1.00 71.81 306 ASN A N 1
ATOM 2524 C CA . ASN A 1 306 ? 32.792 2.051 -51.720 1.00 71.81 306 ASN A CA 1
ATOM 2525 C C . ASN A 1 306 ? 32.664 2.833 -53.041 1.00 71.81 306 ASN A C 1
ATOM 2527 O O . ASN A 1 306 ? 33.093 2.358 -54.091 1.00 71.81 306 ASN A O 1
ATOM 2531 N N . GLU A 1 307 ? 32.108 4.049 -53.004 1.00 73.69 307 GLU A N 1
ATOM 2532 C CA . GLU A 1 307 ? 32.050 4.939 -54.174 1.00 73.69 307 GLU A CA 1
ATOM 2533 C C . GLU A 1 307 ? 33.456 5.392 -54.615 1.00 73.69 307 GLU A C 1
ATOM 2535 O O . GLU A 1 307 ? 33.745 5.433 -55.812 1.00 73.69 307 GLU A O 1
ATOM 2540 N N . ILE A 1 308 ? 34.359 5.670 -53.668 1.00 70.25 308 ILE A N 1
ATOM 2541 C CA . ILE A 1 308 ? 35.767 5.995 -53.943 1.00 70.25 308 ILE A CA 1
ATOM 2542 C C . ILE A 1 308 ? 36.502 4.793 -54.544 1.00 70.25 308 ILE A C 1
ATOM 2544 O O . ILE A 1 308 ? 37.304 4.972 -55.459 1.00 70.25 308 ILE A O 1
ATOM 2548 N N . GLU A 1 309 ? 36.250 3.579 -54.058 1.00 74.69 309 GLU A N 1
ATOM 2549 C CA . GLU A 1 309 ? 36.877 2.357 -54.571 1.00 74.69 309 GLU A CA 1
ATOM 2550 C C . GLU A 1 309 ? 36.417 2.047 -56.004 1.00 74.69 309 GLU A C 1
ATOM 2552 O O . GLU A 1 309 ? 37.258 1.844 -56.879 1.00 74.69 309 GLU A O 1
ATOM 2557 N N . ALA A 1 310 ? 35.120 2.188 -56.297 1.00 73.19 310 ALA A N 1
ATOM 2558 C CA . ALA A 1 310 ? 34.586 2.070 -57.657 1.00 73.19 310 ALA A CA 1
ATOM 2559 C C . ALA A 1 310 ? 35.126 3.153 -58.616 1.00 73.19 310 ALA A C 1
ATOM 2561 O O . ALA A 1 310 ? 35.308 2.914 -59.812 1.00 73.19 310 ALA A O 1
ATOM 2562 N N . LEU A 1 311 ? 35.385 4.367 -58.115 1.00 73.56 311 LEU A N 1
ATOM 2563 C CA . LEU A 1 311 ? 36.021 5.428 -58.902 1.00 73.56 311 LEU A CA 1
ATOM 2564 C C . LEU A 1 311 ? 37.513 5.165 -59.141 1.00 73.56 311 LEU A C 1
ATOM 2566 O O . LEU A 1 311 ? 38.006 5.500 -60.216 1.00 73.56 311 LEU A O 1
ATOM 2570 N N . LYS A 1 312 ? 38.223 4.563 -58.179 1.00 71.38 312 LYS A N 1
ATOM 2571 C CA . LYS A 1 312 ? 39.620 4.136 -58.357 1.00 71.38 312 LYS A CA 1
ATOM 2572 C C . LYS A 1 312 ? 39.735 3.035 -59.402 1.00 71.38 312 LYS A C 1
ATOM 2574 O O . LYS A 1 312 ? 40.574 3.155 -60.282 1.00 71.38 312 LYS A O 1
ATOM 2579 N N . GLU A 1 313 ? 38.849 2.047 -59.369 1.00 73.94 313 GLU A N 1
ATOM 2580 C CA . GLU A 1 313 ? 38.820 0.960 -60.353 1.00 73.94 313 GLU A CA 1
ATOM 2581 C C . GLU A 1 313 ? 38.597 1.502 -61.778 1.00 73.94 313 GLU A C 1
ATOM 2583 O O . GLU A 1 313 ? 39.368 1.212 -62.692 1.00 73.94 313 GLU A O 1
ATOM 2588 N N . LYS A 1 314 ? 37.645 2.431 -61.952 1.00 73.75 314 LYS A N 1
ATOM 2589 C CA . LYS A 1 314 ? 37.451 3.143 -63.232 1.00 73.75 314 LYS A CA 1
ATOM 2590 C C . LYS A 1 314 ? 38.649 3.999 -63.646 1.00 73.75 314 LYS A C 1
ATOM 2592 O O . LYS A 1 314 ? 38.903 4.168 -64.839 1.00 73.75 314 LYS A O 1
ATOM 2597 N N . LEU A 1 315 ? 39.355 4.598 -62.689 1.00 71.44 315 LEU A N 1
ATOM 2598 C CA . LEU A 1 315 ? 40.544 5.400 -62.968 1.00 71.44 315 LEU A CA 1
ATOM 2599 C C . LEU A 1 315 ? 41.714 4.516 -63.408 1.00 71.44 315 LEU A C 1
ATOM 2601 O O . LEU A 1 315 ? 42.430 4.897 -64.332 1.00 71.44 315 LEU A O 1
ATOM 2605 N N . ASP A 1 316 ? 41.876 3.346 -62.795 1.00 70.50 316 ASP A N 1
ATOM 2606 C CA . ASP A 1 316 ? 42.894 2.366 -63.159 1.00 70.50 316 ASP A CA 1
ATOM 2607 C C . ASP A 1 316 ? 42.616 1.790 -64.558 1.00 70.50 316 ASP A C 1
ATOM 2609 O O . ASP A 1 316 ? 43.519 1.800 -65.398 1.00 70.50 316 ASP A O 1
ATOM 2613 N N . GLU A 1 317 ? 41.359 1.458 -64.882 1.00 71.81 317 GLU A N 1
ATOM 2614 C CA . GLU A 1 317 ? 40.948 1.068 -66.243 1.00 71.81 317 GLU A CA 1
ATOM 2615 C C . GLU A 1 317 ? 41.248 2.157 -67.292 1.00 71.81 317 GLU A C 1
ATOM 2617 O O . GLU A 1 317 ? 41.699 1.873 -68.408 1.00 71.81 317 GLU A O 1
ATOM 2622 N N . LEU A 1 318 ? 40.996 3.429 -66.964 1.00 64.69 318 LEU A N 1
ATOM 2623 C CA . LEU A 1 318 ? 41.284 4.555 -67.860 1.00 64.69 318 LEU A CA 1
ATOM 2624 C C . LEU A 1 318 ? 42.786 4.844 -67.973 1.00 64.69 318 LEU A C 1
ATOM 2626 O O . LEU A 1 318 ? 43.255 5.221 -69.049 1.00 64.69 318 LEU A O 1
ATOM 2630 N N . SER A 1 319 ? 43.540 4.667 -66.891 1.00 61.12 319 SER A N 1
ATOM 2631 C CA . SER A 1 319 ? 44.998 4.817 -66.850 1.00 61.12 319 SER A CA 1
ATOM 2632 C C . SER A 1 319 ? 45.686 3.746 -67.700 1.00 61.12 319 SER A C 1
ATOM 2634 O O . SER A 1 319 ? 46.598 4.049 -68.478 1.00 61.12 319 SER A O 1
ATOM 2636 N N . GLU A 1 320 ? 45.192 2.509 -67.640 1.00 63.22 320 GLU A N 1
ATOM 2637 C CA . GLU A 1 320 ? 45.673 1.395 -68.457 1.00 63.22 320 GLU A CA 1
ATOM 2638 C C . GLU A 1 320 ? 45.375 1.623 -69.950 1.00 63.22 320 GLU A C 1
ATOM 2640 O O . GLU A 1 320 ? 46.262 1.460 -70.794 1.00 63.22 320 GLU A O 1
ATOM 2645 N N . LYS A 1 321 ? 44.190 2.161 -70.279 1.00 60.16 321 LYS A N 1
ATOM 2646 C CA . LYS A 1 321 ? 43.847 2.610 -71.644 1.00 60.16 321 LYS A CA 1
ATOM 2647 C C . LYS A 1 321 ? 44.707 3.791 -72.123 1.00 60.16 321 LYS A C 1
ATOM 2649 O O . LYS A 1 321 ? 45.087 3.835 -73.293 1.00 60.16 321 LYS A O 1
ATOM 2654 N N . MET A 1 322 ? 45.077 4.726 -71.242 1.00 53.72 322 MET A N 1
ATOM 2655 C CA . MET A 1 322 ? 45.907 5.897 -71.584 1.00 53.72 322 MET A CA 1
ATOM 2656 C C . MET A 1 322 ? 47.393 5.582 -71.816 1.00 53.72 322 MET A C 1
ATOM 2658 O O . MET A 1 322 ? 48.066 6.327 -72.539 1.00 53.72 322 MET A O 1
ATOM 2662 N N . ASN A 1 323 ? 47.920 4.512 -71.215 1.00 53.84 323 ASN A N 1
ATOM 2663 C CA . ASN A 1 323 ? 49.319 4.096 -71.377 1.00 53.84 323 ASN A CA 1
ATOM 2664 C C . ASN A 1 323 ? 49.590 3.371 -72.707 1.00 53.84 323 ASN A C 1
ATOM 2666 O O . ASN A 1 323 ? 50.750 3.163 -73.077 1.00 53.84 323 ASN A O 1
ATOM 2670 N N . ASN A 1 324 ? 48.544 3.055 -73.473 1.00 55.44 324 ASN A N 1
ATOM 2671 C CA . ASN A 1 324 ? 48.662 2.462 -74.796 1.00 55.44 324 ASN A CA 1
ATOM 2672 C C . ASN A 1 324 ? 48.898 3.558 -75.857 1.00 55.44 324 ASN A C 1
ATOM 2674 O O . ASN A 1 324 ? 48.044 4.413 -76.095 1.00 55.44 324 ASN A O 1
ATOM 2678 N N . LYS A 1 325 ? 50.064 3.555 -76.527 1.00 52.19 325 LYS A N 1
ATOM 2679 C CA . LYS A 1 325 ? 50.440 4.577 -77.538 1.00 52.19 325 LYS A CA 1
ATOM 2680 C C . LYS A 1 325 ? 49.450 4.686 -78.714 1.00 52.19 325 LYS A C 1
ATOM 2682 O O . LYS A 1 325 ? 49.392 5.744 -79.330 1.00 52.19 325 LYS A O 1
ATOM 2687 N N . SER A 1 326 ? 48.680 3.628 -78.983 1.00 51.25 326 SER A N 1
ATOM 2688 C CA . SER A 1 326 ? 47.601 3.575 -79.987 1.00 51.25 326 SER A CA 1
ATOM 2689 C C . SER A 1 326 ? 46.443 4.524 -79.661 1.00 51.25 326 SER A C 1
ATOM 2691 O O . SER A 1 326 ? 46.008 5.299 -80.507 1.00 51.25 326 SER A O 1
ATOM 2693 N N . PHE A 1 327 ? 46.019 4.555 -78.395 1.00 52.97 327 PHE A N 1
ATOM 2694 C CA . PHE A 1 327 ? 44.788 5.227 -77.971 1.00 52.97 327 PHE A CA 1
ATOM 2695 C C . PHE A 1 327 ? 44.902 6.761 -78.019 1.00 52.97 327 PHE A C 1
ATOM 2697 O O . PHE A 1 327 ? 43.936 7.470 -78.288 1.00 52.97 327 PHE A O 1
ATOM 2704 N N . LYS A 1 328 ? 46.116 7.303 -77.831 1.00 50.72 328 LYS A N 1
ATOM 2705 C CA . LYS A 1 328 ? 46.391 8.743 -78.002 1.00 50.72 328 LYS A CA 1
ATOM 2706 C C . LYS A 1 328 ? 46.295 9.210 -79.460 1.00 50.72 328 LYS A C 1
ATOM 2708 O O . LYS A 1 328 ? 45.963 10.375 -79.672 1.00 50.72 328 LYS A O 1
ATOM 2713 N N . CYS A 1 329 ? 46.585 8.344 -80.436 1.00 53.84 329 CYS A N 1
ATOM 2714 C CA . CYS A 1 329 ? 46.391 8.648 -81.857 1.00 53.84 329 CYS A CA 1
ATOM 2715 C C . CYS A 1 329 ? 44.927 8.460 -82.271 1.00 53.84 329 CYS A C 1
ATOM 2717 O O . CYS A 1 329 ? 44.385 9.368 -82.891 1.00 53.84 329 CYS A O 1
ATOM 2719 N N . GLU A 1 330 ? 44.272 7.377 -81.840 1.00 57.97 330 GLU A N 1
ATOM 2720 C CA . GLU A 1 330 ? 42.852 7.112 -82.136 1.00 57.97 330 GLU A CA 1
ATOM 2721 C C . GLU A 1 330 ? 41.924 8.203 -81.596 1.00 57.97 330 GLU A C 1
ATOM 2723 O O . GLU A 1 330 ? 41.098 8.714 -82.340 1.00 57.97 330 GLU A O 1
ATOM 2728 N N . ILE A 1 331 ? 42.107 8.668 -80.353 1.00 60.72 331 ILE A N 1
ATOM 2729 C CA . ILE A 1 331 ? 41.296 9.776 -79.815 1.00 60.72 331 ILE A CA 1
ATOM 2730 C C . ILE A 1 331 ? 41.481 11.057 -80.643 1.00 60.72 331 ILE A C 1
ATOM 2732 O O . ILE A 1 331 ? 40.532 11.816 -80.837 1.00 60.72 331 ILE A O 1
ATOM 2736 N N . CYS A 1 332 ? 42.695 11.325 -81.133 1.00 53.72 332 CYS A N 1
ATOM 2737 C CA . CYS A 1 332 ? 42.955 12.500 -81.966 1.00 53.72 332 CYS A CA 1
ATOM 273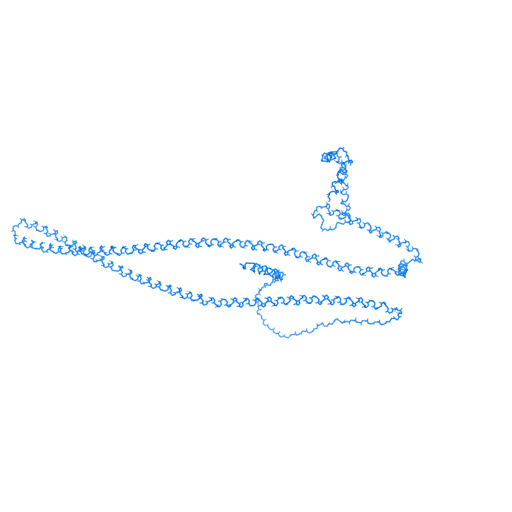8 C C . CYS A 1 332 ? 42.370 12.349 -83.379 1.00 53.72 332 CYS A C 1
ATOM 2740 O O . CYS A 1 332 ? 41.937 13.349 -83.956 1.00 53.72 332 CYS A O 1
ATOM 2742 N N . GLU A 1 333 ? 42.340 11.132 -83.924 1.00 57.16 333 GLU A N 1
ATOM 2743 C CA . GLU A 1 333 ? 41.740 10.809 -85.222 1.00 57.16 333 GLU A CA 1
ATOM 2744 C C . GLU A 1 333 ? 40.205 10.843 -85.159 1.00 57.16 333 GLU A C 1
ATOM 2746 O O . GLU A 1 333 ? 39.592 11.539 -85.974 1.00 57.16 333 GLU A O 1
ATOM 2751 N N . ASP A 1 334 ? 39.590 10.251 -84.135 1.00 60.47 334 ASP A N 1
ATOM 2752 C CA . ASP A 1 334 ? 38.140 10.298 -83.896 1.00 60.47 334 ASP A CA 1
ATOM 2753 C C . ASP A 1 334 ? 37.650 11.722 -83.606 1.00 60.47 334 ASP A C 1
ATOM 2755 O O . ASP A 1 334 ? 36.631 12.163 -84.150 1.00 60.47 334 ASP A O 1
ATOM 2759 N N . LEU A 1 335 ? 38.396 12.509 -82.821 1.00 59.31 335 LEU A N 1
ATOM 2760 C CA . LEU A 1 335 ? 38.079 13.929 -82.625 1.00 59.31 335 LEU A CA 1
ATOM 2761 C C . LEU A 1 335 ? 38.236 14.737 -83.920 1.00 59.31 335 LEU A C 1
ATOM 2763 O O . LEU A 1 335 ? 37.492 15.699 -84.118 1.00 59.31 335 LEU A O 1
ATOM 2767 N N . SER A 1 336 ? 39.156 14.358 -84.816 1.00 57.84 336 SER A N 1
ATOM 2768 C CA . SER A 1 336 ? 39.312 15.021 -86.120 1.00 57.84 336 SER A CA 1
ATOM 2769 C C . SER A 1 336 ? 38.148 14.752 -87.069 1.00 57.84 336 SER A C 1
ATOM 2771 O O . SER A 1 336 ? 37.675 15.683 -87.728 1.00 57.84 336 SER A O 1
ATOM 2773 N N . LEU A 1 337 ? 37.637 13.518 -87.059 1.00 63.03 337 LEU A N 1
ATOM 2774 C CA . LEU A 1 337 ? 36.460 13.091 -87.811 1.00 63.03 337 LEU A CA 1
ATOM 2775 C C . LEU A 1 337 ? 35.190 13.761 -87.281 1.00 63.03 337 LEU A C 1
ATOM 2777 O O . LEU A 1 337 ? 34.420 14.323 -88.059 1.00 63.03 337 LEU A O 1
ATOM 2781 N N . THR A 1 338 ? 35.004 13.782 -85.960 1.00 60.75 338 THR A N 1
ATOM 2782 C CA . THR A 1 338 ? 33.792 14.329 -85.325 1.00 60.75 338 THR A CA 1
ATOM 2783 C C . THR A 1 338 ? 33.713 15.858 -85.425 1.00 60.75 338 THR A C 1
ATOM 2785 O O . THR A 1 338 ? 32.626 16.419 -85.551 1.00 60.75 338 THR A O 1
ATOM 2788 N N . LEU A 1 339 ? 34.857 16.555 -85.402 1.00 58.09 339 LEU A N 1
ATOM 2789 C CA . LEU A 1 339 ? 34.930 18.019 -85.534 1.00 58.09 339 LEU A CA 1
ATOM 2790 C C . LEU A 1 339 ? 35.136 18.498 -86.986 1.00 58.09 339 LEU A C 1
ATOM 2792 O O . LEU A 1 339 ? 35.178 19.707 -87.221 1.00 58.09 339 LEU A O 1
ATOM 2796 N N . GLY A 1 340 ? 35.264 17.580 -87.953 1.00 54.91 340 GLY A N 1
ATOM 2797 C CA . GLY A 1 340 ? 35.345 17.882 -89.387 1.00 54.91 340 GLY A CA 1
ATOM 2798 C C . GLY A 1 340 ? 36.629 18.593 -89.831 1.00 54.91 340 GLY A C 1
ATOM 2799 O O . GLY A 1 340 ? 36.592 19.409 -90.753 1.00 54.91 340 GLY A O 1
ATOM 2800 N N . VAL A 1 341 ? 37.767 18.334 -89.179 1.00 60.03 341 VAL A N 1
ATOM 2801 C CA . VAL A 1 341 ? 39.030 19.039 -89.463 1.00 60.03 341 VAL A CA 1
ATOM 2802 C C . VAL A 1 341 ? 39.986 18.130 -90.237 1.00 60.03 341 VAL A C 1
ATOM 2804 O O . VAL A 1 341 ? 40.422 17.104 -89.732 1.00 60.03 341 VAL A O 1
ATOM 2807 N N . SER A 1 342 ? 40.369 18.539 -91.449 1.00 56.12 342 SER A N 1
ATOM 2808 C CA . SER A 1 342 ? 41.106 17.704 -92.419 1.00 56.12 342 SER A CA 1
ATOM 2809 C C . SER A 1 342 ? 42.576 17.406 -92.079 1.00 56.12 342 SER A C 1
ATOM 2811 O O . SER A 1 342 ? 43.227 16.684 -92.825 1.00 56.12 342 SER A O 1
ATOM 2813 N N . ASP A 1 343 ? 43.127 17.981 -91.005 1.00 58.31 343 ASP A N 1
ATOM 2814 C CA . ASP A 1 343 ? 44.521 17.767 -90.594 1.00 58.31 343 ASP A CA 1
ATOM 2815 C C . ASP A 1 343 ? 44.623 17.640 -89.056 1.00 58.31 343 ASP A C 1
ATOM 2817 O O . ASP A 1 343 ? 44.530 18.654 -88.345 1.00 58.31 343 ASP A O 1
ATOM 2821 N N . PRO A 1 344 ? 44.828 16.420 -88.518 1.00 58.03 344 PRO A N 1
ATOM 2822 C CA . PRO A 1 344 ? 44.897 16.144 -87.077 1.00 58.03 344 PRO A CA 1
ATOM 2823 C C . PRO A 1 344 ? 45.980 16.957 -86.350 1.00 58.03 344 PRO A C 1
ATOM 2825 O O . PRO A 1 344 ? 45.855 17.276 -85.163 1.00 58.03 344 PRO A O 1
ATOM 2828 N N . LYS A 1 345 ? 47.029 17.384 -87.068 1.00 59.69 345 LYS A N 1
ATOM 2829 C CA . LYS A 1 345 ? 48.129 18.190 -86.510 1.00 59.69 345 LYS A CA 1
ATOM 2830 C C . LYS A 1 345 ? 47.703 19.602 -86.097 1.00 59.69 345 LYS A C 1
ATOM 2832 O O . LYS A 1 345 ? 48.381 20.217 -85.276 1.00 59.69 345 LYS A O 1
ATOM 2837 N N . LYS A 1 346 ? 46.580 20.116 -86.612 1.00 61.44 346 LYS A N 1
ATOM 2838 C CA . LYS A 1 346 ? 46.008 21.419 -86.208 1.00 61.44 346 LYS A CA 1
ATOM 2839 C C . LYS A 1 346 ? 45.123 21.328 -84.964 1.00 61.44 346 LYS A C 1
ATOM 2841 O O . LYS A 1 346 ? 44.852 22.347 -84.330 1.00 61.44 346 LYS A O 1
ATOM 2846 N N . ILE A 1 347 ? 44.691 20.121 -84.605 1.00 62.53 347 ILE A N 1
ATOM 2847 C CA . ILE A 1 347 ? 43.809 19.862 -83.464 1.00 62.53 347 ILE A CA 1
ATOM 2848 C C . ILE A 1 347 ? 44.625 19.691 -82.189 1.00 62.53 347 ILE A C 1
ATOM 2850 O O . ILE A 1 347 ? 44.251 20.228 -81.150 1.00 62.53 347 ILE A O 1
ATOM 2854 N N . TYR A 1 348 ? 45.784 19.036 -82.280 1.00 62.06 348 TYR A N 1
ATOM 2855 C CA . TYR A 1 348 ? 46.652 18.786 -81.131 1.00 62.06 348 TYR A CA 1
ATOM 2856 C C . TYR A 1 348 ? 47.012 20.055 -80.324 1.00 62.06 348 TYR A C 1
ATOM 2858 O O . TYR A 1 348 ? 46.862 20.030 -79.102 1.00 62.06 348 TYR A O 1
ATOM 2866 N N . PRO A 1 349 ? 47.381 21.206 -80.931 1.00 67.06 349 PRO A N 1
ATOM 2867 C CA . PRO A 1 349 ? 47.620 22.445 -80.187 1.00 67.06 349 PRO A CA 1
ATOM 2868 C C . PRO A 1 349 ? 46.360 22.971 -79.490 1.00 67.06 349 PRO A C 1
ATOM 2870 O O . PRO A 1 349 ? 46.450 23.516 -78.395 1.00 67.06 349 PRO A O 1
ATOM 2873 N N . LYS A 1 350 ? 45.184 22.781 -80.101 1.00 67.69 350 LYS A N 1
ATOM 2874 C CA . LYS A 1 350 ? 43.890 23.238 -79.578 1.00 67.69 350 LYS A CA 1
ATOM 2875 C C . LYS A 1 350 ? 43.399 22.353 -78.429 1.00 67.69 350 LYS A C 1
ATOM 2877 O O . LYS A 1 350 ? 42.937 22.886 -77.430 1.00 67.69 350 LYS A O 1
ATOM 2882 N N . ILE A 1 351 ? 43.601 21.037 -78.515 1.00 64.75 351 ILE A N 1
ATOM 2883 C CA . ILE A 1 351 ? 43.387 20.095 -77.404 1.00 64.75 351 ILE A CA 1
ATOM 2884 C C . ILE A 1 351 ? 44.376 20.382 -76.274 1.00 64.75 351 ILE A C 1
ATOM 2886 O O . ILE A 1 351 ? 43.978 20.450 -75.119 1.00 64.75 351 ILE A O 1
ATOM 2890 N N . THR A 1 352 ? 45.650 20.622 -76.588 1.00 66.56 352 THR A N 1
ATOM 2891 C CA . THR A 1 352 ? 46.654 20.980 -75.572 1.00 66.56 352 THR A CA 1
ATOM 2892 C C . THR A 1 352 ? 46.295 22.300 -74.884 1.00 66.56 352 THR A C 1
ATOM 2894 O O . THR A 1 352 ? 46.476 22.436 -73.676 1.00 66.56 352 THR A O 1
ATOM 2897 N N . GLN A 1 353 ? 45.751 23.267 -75.629 1.00 72.75 353 GLN A N 1
ATOM 2898 C CA . GLN A 1 353 ? 45.233 24.515 -75.073 1.00 72.75 353 GLN A CA 1
ATOM 2899 C C . GLN A 1 353 ? 43.994 24.273 -74.200 1.00 72.75 353 GLN A C 1
ATOM 2901 O O . GLN A 1 353 ? 43.962 24.770 -73.082 1.00 72.75 353 GLN A O 1
ATOM 2906 N N . MET A 1 354 ? 43.038 23.446 -74.637 1.00 67.38 354 MET A N 1
ATOM 2907 C CA . MET A 1 354 ? 41.871 23.073 -73.827 1.00 67.38 354 MET A CA 1
ATOM 2908 C C . MET A 1 354 ? 42.261 22.320 -72.554 1.00 67.38 354 MET A C 1
ATOM 2910 O O . MET A 1 354 ? 41.699 22.594 -71.505 1.00 67.38 354 MET A O 1
ATOM 2914 N N . LEU A 1 355 ? 43.249 21.424 -72.603 1.00 69.50 355 LEU A N 1
ATOM 2915 C CA . LEU A 1 355 ? 43.773 20.745 -71.416 1.00 69.50 355 LEU A CA 1
ATOM 2916 C C . LEU A 1 355 ? 44.424 21.740 -70.451 1.00 69.50 355 LEU A C 1
ATOM 2918 O O . LEU A 1 355 ? 44.168 21.675 -69.253 1.00 69.50 355 LEU A O 1
ATOM 2922 N N . LYS A 1 356 ? 45.190 22.714 -70.961 1.00 73.25 356 LYS A N 1
ATOM 2923 C CA . LYS A 1 356 ? 45.718 23.816 -70.139 1.00 73.25 356 LYS A CA 1
ATOM 2924 C C . LYS A 1 356 ? 44.609 24.687 -69.551 1.00 73.25 356 LYS A C 1
ATOM 2926 O O . LYS A 1 356 ? 44.750 25.153 -68.424 1.00 73.25 356 LYS A O 1
ATOM 2931 N N . ASP A 1 357 ? 43.531 24.921 -70.290 1.00 71.75 357 ASP A N 1
ATOM 2932 C CA . ASP A 1 357 ? 42.393 25.710 -69.819 1.00 71.75 357 ASP A CA 1
ATOM 2933 C C . ASP A 1 357 ? 41.569 24.932 -68.775 1.00 71.75 357 ASP A C 1
ATOM 2935 O O . ASP A 1 357 ? 41.174 25.517 -67.770 1.00 71.75 357 ASP A O 1
ATOM 2939 N N . ILE A 1 358 ? 41.416 23.611 -68.926 1.00 71.12 358 ILE A N 1
ATOM 2940 C CA . ILE A 1 358 ? 40.832 22.708 -67.918 1.00 71.12 358 ILE A CA 1
ATOM 2941 C C . ILE A 1 358 ? 41.697 22.684 -66.655 1.00 71.12 358 ILE A C 1
ATOM 2943 O O . ILE A 1 358 ? 41.174 22.755 -65.546 1.00 71.12 358 ILE A O 1
ATOM 2947 N N . GLU A 1 359 ? 43.019 22.627 -66.798 1.00 70.38 359 GLU A N 1
ATOM 2948 C CA . GLU A 1 359 ? 43.943 22.636 -65.662 1.00 70.38 359 GLU A CA 1
ATOM 2949 C C . GLU A 1 359 ? 43.904 23.976 -64.915 1.00 70.38 359 GLU A C 1
ATOM 2951 O O . GLU A 1 359 ? 43.819 24.003 -63.686 1.00 70.38 359 GLU A O 1
ATOM 2956 N N . LYS A 1 360 ? 43.839 25.098 -65.644 1.00 73.38 360 LYS A N 1
ATOM 2957 C CA . LYS A 1 360 ? 43.562 26.415 -65.050 1.00 73.38 360 LYS A CA 1
ATOM 2958 C C . LYS A 1 360 ? 42.201 26.451 -64.360 1.00 73.38 360 LYS A C 1
ATOM 2960 O O . LYS A 1 360 ? 42.092 27.004 -63.271 1.00 73.38 360 LYS A O 1
ATOM 2965 N N . GLN A 1 361 ? 41.170 25.861 -64.957 1.00 71.94 361 GLN A N 1
ATOM 2966 C CA . GLN A 1 361 ? 39.831 25.818 -64.375 1.00 71.94 361 GLN A CA 1
ATOM 2967 C C . GLN A 1 361 ? 39.788 24.960 -63.104 1.00 71.94 361 GLN A C 1
ATOM 2969 O O . GLN A 1 361 ? 39.114 25.326 -62.145 1.00 71.94 361 GLN A O 1
ATOM 2974 N N . LYS A 1 362 ? 40.565 23.875 -63.045 1.00 74.00 362 LYS A N 1
ATOM 2975 C CA . LYS A 1 362 ? 40.746 23.072 -61.832 1.00 74.00 362 LYS A CA 1
ATOM 2976 C C . LYS A 1 362 ? 41.417 23.883 -60.723 1.00 74.00 362 LYS A C 1
ATOM 2978 O O . LYS A 1 362 ? 40.910 23.898 -59.608 1.00 74.00 362 LYS A O 1
ATOM 2983 N N . GLN A 1 363 ? 42.483 24.621 -61.038 1.00 73.69 363 GLN A N 1
ATOM 2984 C CA . GLN A 1 363 ? 43.135 25.525 -60.079 1.00 73.69 363 GLN A CA 1
ATOM 2985 C C . GLN A 1 363 ? 42.187 26.629 -59.588 1.00 73.69 363 GLN A C 1
ATOM 2987 O O . GLN A 1 363 ? 42.177 26.961 -58.404 1.00 73.69 363 GLN A O 1
ATOM 2992 N N . ILE A 1 364 ? 41.356 27.172 -60.482 1.00 72.19 364 ILE A N 1
ATOM 2993 C CA . ILE A 1 364 ? 40.314 28.146 -60.137 1.00 72.19 364 ILE A CA 1
ATOM 2994 C C . ILE A 1 364 ? 39.269 27.512 -59.205 1.00 72.19 364 ILE A C 1
ATOM 2996 O O . ILE A 1 364 ? 38.902 28.123 -58.207 1.00 72.19 364 ILE A O 1
ATOM 3000 N N . ASN A 1 365 ? 38.829 26.281 -59.471 1.00 72.94 365 ASN A N 1
ATOM 3001 C CA . ASN A 1 365 ? 37.872 25.570 -58.618 1.00 72.94 365 ASN A CA 1
ATOM 3002 C C . ASN A 1 365 ? 38.457 25.222 -57.241 1.00 72.94 365 ASN A C 1
ATOM 3004 O O . ASN A 1 365 ? 37.769 25.376 -56.235 1.00 72.94 365 ASN A O 1
ATOM 3008 N N . GLU A 1 366 ? 39.727 24.820 -57.168 1.00 75.88 366 GLU A N 1
ATOM 3009 C CA . GLU A 1 366 ? 40.432 24.615 -55.894 1.00 75.88 366 GLU A CA 1
ATOM 3010 C C . GLU A 1 366 ? 40.545 25.923 -55.097 1.00 75.88 366 GLU A C 1
ATOM 3012 O O . GLU A 1 366 ? 40.387 25.929 -53.874 1.00 75.88 366 GLU A O 1
ATOM 3017 N N . LEU A 1 367 ? 40.785 27.049 -55.777 1.00 71.88 367 LEU A N 1
ATOM 3018 C CA . LEU A 1 367 ? 40.760 28.368 -55.149 1.00 71.88 367 LEU A CA 1
ATOM 3019 C C . LEU A 1 367 ? 39.354 28.705 -54.631 1.00 71.88 367 LEU A C 1
ATOM 3021 O O . LEU A 1 367 ? 39.233 29.154 -53.492 1.00 71.88 367 LEU A O 1
ATOM 3025 N N . TYR A 1 368 ? 38.304 28.449 -55.418 1.00 73.38 368 TYR A N 1
ATOM 3026 C CA . TYR A 1 368 ? 36.917 28.648 -54.990 1.00 73.38 368 TYR A CA 1
ATOM 3027 C C . TYR A 1 368 ? 36.580 27.830 -53.745 1.00 73.38 368 TYR A C 1
ATOM 3029 O O . TYR A 1 368 ? 36.059 28.406 -52.799 1.00 73.38 368 TYR A O 1
ATOM 3037 N N . GLN A 1 369 ? 36.951 26.549 -53.693 1.00 73.50 369 GLN A N 1
ATOM 3038 C CA . GLN A 1 369 ? 36.723 25.701 -52.517 1.00 73.50 369 GLN A CA 1
ATOM 3039 C C . GLN A 1 369 ? 37.477 26.199 -51.277 1.00 73.50 369 GLN A C 1
ATOM 3041 O O . GLN A 1 369 ? 36.954 26.165 -50.165 1.00 73.50 369 GLN A O 1
ATOM 3046 N N . LYS A 1 370 ? 38.707 26.702 -51.439 1.00 75.94 370 LYS A N 1
ATOM 3047 C CA . LYS A 1 370 ? 39.447 27.311 -50.321 1.00 75.94 370 LYS A CA 1
ATOM 3048 C C . LYS A 1 370 ? 38.757 28.573 -49.808 1.00 75.94 370 LYS A C 1
ATOM 3050 O O . LYS A 1 370 ? 38.646 28.747 -48.598 1.00 75.94 370 LYS A O 1
ATOM 3055 N N . VAL A 1 371 ? 38.288 29.437 -50.708 1.00 71.94 371 VAL A N 1
ATOM 3056 C CA . VAL A 1 371 ? 37.550 30.658 -50.345 1.00 71.94 371 VAL A CA 1
ATOM 3057 C C . VAL A 1 371 ? 36.205 30.314 -49.703 1.00 71.94 371 VAL A C 1
ATOM 3059 O O . VAL A 1 371 ? 35.836 30.921 -48.705 1.00 71.94 371 VAL A O 1
ATOM 3062 N N . GLU A 1 372 ? 35.503 29.316 -50.226 1.00 75.88 372 GLU A N 1
ATOM 3063 C CA . GLU A 1 372 ? 34.259 28.784 -49.673 1.00 75.88 372 GLU A CA 1
ATOM 3064 C C . GLU A 1 372 ? 34.444 28.296 -48.230 1.00 75.88 372 GLU A C 1
ATOM 3066 O O . GLU A 1 372 ? 33.726 28.738 -47.332 1.00 75.88 372 GLU A O 1
ATOM 3071 N N . ASN A 1 373 ? 35.461 27.465 -47.986 1.00 76.06 373 ASN A N 1
ATOM 3072 C CA . ASN A 1 373 ? 35.788 26.970 -46.649 1.00 76.06 373 ASN A CA 1
ATOM 3073 C C . ASN A 1 373 ? 36.142 28.104 -45.681 1.00 76.06 373 ASN A C 1
ATOM 3075 O O . ASN A 1 373 ? 35.712 28.082 -44.529 1.00 76.06 373 ASN A O 1
ATOM 3079 N N . LEU A 1 374 ? 36.886 29.115 -46.142 1.00 75.06 374 LEU A N 1
ATOM 3080 C CA . LEU A 1 374 ? 37.180 30.300 -45.335 1.00 75.06 374 LEU A CA 1
ATOM 3081 C C . LEU A 1 374 ? 35.894 31.062 -44.986 1.00 75.06 374 LEU A C 1
ATOM 3083 O O . LEU A 1 374 ? 35.697 31.428 -43.832 1.00 75.06 374 LEU A O 1
ATOM 3087 N N . ILE A 1 375 ? 34.983 31.260 -45.941 1.00 76.50 375 ILE A N 1
ATOM 3088 C CA . ILE A 1 375 ? 33.711 31.951 -45.688 1.00 76.50 375 ILE A CA 1
ATOM 3089 C C . ILE A 1 375 ? 32.879 31.208 -44.643 1.00 76.50 375 ILE A C 1
ATOM 3091 O O . ILE A 1 375 ? 32.342 31.851 -43.744 1.00 76.50 375 ILE A O 1
ATOM 3095 N N . ILE A 1 376 ? 32.796 29.878 -44.726 1.00 74.62 376 ILE A N 1
ATOM 3096 C CA . ILE A 1 376 ? 32.057 29.066 -43.751 1.00 74.62 376 ILE A CA 1
ATOM 3097 C C . ILE A 1 376 ? 32.691 29.180 -42.357 1.00 74.62 376 ILE A C 1
ATOM 3099 O O . ILE A 1 376 ? 31.972 29.392 -41.388 1.00 74.62 376 ILE A O 1
ATOM 3103 N N . GLN A 1 377 ? 34.023 29.110 -42.253 1.00 75.56 377 GLN A N 1
ATOM 3104 C CA . GLN A 1 377 ? 34.737 29.201 -40.970 1.00 75.56 377 GLN A CA 1
ATOM 3105 C C . GLN A 1 377 ? 34.615 30.570 -40.292 1.00 75.56 377 GLN A C 1
ATOM 3107 O O . GLN A 1 377 ? 34.576 30.645 -39.067 1.00 75.56 377 GLN A O 1
ATOM 3112 N N . PHE A 1 378 ? 34.577 31.653 -41.071 1.00 69.56 378 PHE A N 1
ATOM 3113 C CA . PHE A 1 378 ? 34.512 33.021 -40.543 1.00 69.56 378 PHE A CA 1
ATOM 3114 C C . PHE A 1 378 ? 33.088 33.582 -40.454 1.00 69.56 378 PHE A C 1
ATOM 3116 O O . PHE A 1 378 ? 32.912 34.738 -40.064 1.00 69.56 378 PHE A O 1
ATOM 3123 N N . SER A 1 379 ? 32.071 32.792 -40.802 1.00 72.00 379 SER A N 1
ATOM 3124 C CA . SER A 1 379 ? 30.669 33.195 -40.688 1.00 72.00 379 SER A CA 1
ATOM 3125 C C . SER A 1 379 ? 30.018 32.589 -39.440 1.00 72.00 379 SER A C 1
ATOM 3127 O O . SER A 1 379 ? 30.400 31.497 -39.027 1.00 72.00 379 SER A O 1
ATOM 3129 N N . PRO A 1 380 ? 29.026 33.264 -38.829 1.00 72.38 380 PRO A N 1
ATOM 3130 C CA . PRO A 1 380 ? 28.306 32.725 -37.677 1.00 72.38 380 PRO A CA 1
ATOM 3131 C C . PRO A 1 380 ? 27.655 31.375 -37.995 1.00 72.38 380 PRO A C 1
ATOM 3133 O O . PRO A 1 380 ? 27.150 31.175 -39.105 1.00 72.38 380 PRO A O 1
ATOM 3136 N N . GLU A 1 381 ? 27.622 30.469 -37.017 1.00 66.44 381 GLU A N 1
ATOM 3137 C CA . GLU A 1 381 ? 26.955 29.173 -37.167 1.00 66.44 381 GLU A CA 1
ATOM 3138 C C . GLU A 1 381 ? 25.496 29.364 -37.619 1.00 66.44 381 GLU A C 1
ATOM 3140 O O . GLU A 1 381 ? 24.741 30.147 -37.042 1.00 66.44 381 GLU A O 1
ATOM 3145 N N . GLY A 1 382 ? 25.111 28.681 -38.703 1.00 67.50 382 GLY A N 1
ATOM 3146 C CA . GLY A 1 382 ? 23.782 28.794 -39.317 1.00 67.50 382 GLY A CA 1
ATOM 3147 C C . GLY A 1 382 ? 23.630 29.877 -40.396 1.00 67.50 382 GLY A C 1
ATOM 3148 O O . GLY A 1 382 ? 22.567 29.959 -41.010 1.00 67.50 382 GLY A O 1
ATOM 3149 N N . ALA A 1 383 ? 24.665 30.676 -40.692 1.00 68.19 383 ALA A N 1
ATOM 3150 C CA . ALA A 1 383 ? 24.604 31.699 -41.748 1.00 68.19 383 ALA A CA 1
ATOM 3151 C C . ALA A 1 383 ? 24.431 31.117 -43.166 1.00 68.19 383 ALA A C 1
ATOM 3153 O O . ALA A 1 383 ? 23.848 31.761 -44.040 1.00 68.19 383 ALA A O 1
ATOM 3154 N N . PHE A 1 384 ? 24.910 29.892 -43.391 1.00 71.81 384 PHE A N 1
ATOM 3155 C CA . PHE A 1 384 ? 24.761 29.167 -44.648 1.00 71.81 384 PHE A CA 1
ATOM 3156 C C . PHE A 1 384 ? 24.176 27.778 -44.372 1.00 71.81 384 PHE A C 1
ATOM 3158 O O . PHE A 1 384 ? 24.779 26.981 -43.662 1.00 71.81 384 PHE A O 1
ATOM 3165 N N . VAL A 1 385 ? 22.996 27.494 -44.932 1.00 70.88 385 VAL A N 1
ATOM 3166 C CA . VAL A 1 385 ? 22.345 26.167 -44.853 1.00 70.88 385 VAL A CA 1
ATOM 3167 C C . VAL A 1 385 ? 22.957 25.193 -45.868 1.00 70.88 385 VAL A C 1
ATOM 3169 O O . VAL A 1 385 ? 23.025 23.998 -45.617 1.00 70.88 385 VAL A O 1
ATOM 3172 N N . ASN A 1 386 ? 23.442 25.720 -46.995 1.00 74.06 386 ASN A N 1
ATOM 3173 C CA . ASN A 1 386 ? 24.136 24.990 -48.055 1.00 74.06 386 ASN A CA 1
ATOM 3174 C C . ASN A 1 386 ? 25.432 25.728 -48.425 1.00 74.06 386 ASN A C 1
ATOM 3176 O O . ASN A 1 386 ? 25.545 26.930 -48.177 1.00 74.06 386 ASN A O 1
ATOM 3180 N N . ALA A 1 387 ? 26.356 25.021 -49.081 1.00 74.50 387 ALA A N 1
ATOM 3181 C CA . ALA A 1 387 ? 27.552 25.581 -49.714 1.00 74.50 387 ALA A CA 1
ATOM 3182 C C . ALA A 1 387 ? 27.249 26.897 -50.470 1.00 74.50 387 ALA A C 1
ATOM 3184 O O . ALA A 1 387 ? 26.336 26.921 -51.309 1.00 74.50 387 ALA A O 1
ATOM 3185 N N . PRO A 1 388 ? 27.953 28.010 -50.181 1.00 77.75 388 PRO A N 1
ATOM 3186 C CA . PRO A 1 388 ? 27.664 29.292 -50.805 1.00 77.75 388 PRO A CA 1
ATOM 3187 C C . PRO A 1 388 ? 27.986 29.263 -52.304 1.00 77.75 388 PRO A C 1
ATOM 3189 O O . PRO A 1 388 ? 29.062 28.868 -52.740 1.00 77.75 388 PRO A O 1
ATOM 3192 N N . THR A 1 389 ? 27.046 29.740 -53.117 1.00 80.94 389 THR A N 1
ATOM 3193 C CA . THR A 1 389 ? 27.210 29.823 -54.576 1.00 80.94 389 THR A CA 1
ATOM 3194 C C . THR A 1 389 ? 28.313 30.822 -54.968 1.00 80.94 389 THR A C 1
ATOM 3196 O O . THR A 1 389 ? 28.546 31.794 -54.242 1.00 80.94 389 THR A O 1
ATOM 3199 N N . PRO A 1 390 ? 28.942 30.699 -56.156 1.00 74.31 390 PRO A N 1
ATOM 3200 C CA . PRO A 1 390 ? 29.994 31.623 -56.602 1.00 74.31 390 PRO A CA 1
ATOM 3201 C C . PRO A 1 390 ? 29.584 33.103 -56.572 1.00 74.31 390 PRO A C 1
ATOM 3203 O O . PRO A 1 390 ? 30.392 33.977 -56.261 1.00 74.31 390 PRO A O 1
ATOM 3206 N N . HIS A 1 391 ? 28.308 33.399 -56.842 1.00 77.06 391 HIS A N 1
ATOM 3207 C CA . HIS A 1 391 ? 27.788 34.762 -56.763 1.00 77.06 391 HIS A CA 1
ATOM 3208 C C . HIS A 1 391 ? 27.688 35.271 -55.314 1.00 77.06 391 HIS A C 1
ATOM 3210 O O . HIS A 1 391 ? 27.983 36.438 -55.051 1.00 77.06 391 HIS A O 1
ATOM 3216 N N . GLN A 1 392 ? 27.327 34.402 -54.365 1.00 78.31 392 GLN A N 1
ATOM 3217 C CA . GLN A 1 392 ? 27.312 34.721 -52.934 1.00 78.31 392 GLN A CA 1
ATOM 3218 C C . GLN A 1 392 ? 28.729 34.917 -52.391 1.00 78.31 392 GLN A C 1
ATOM 3220 O O . GLN A 1 392 ? 28.955 35.890 -51.676 1.00 78.31 392 GLN A O 1
ATOM 3225 N N . ILE A 1 393 ? 29.682 34.072 -52.799 1.00 77.56 393 ILE A N 1
ATOM 3226 C CA . ILE A 1 393 ? 31.111 34.224 -52.481 1.00 77.56 393 ILE A CA 1
ATOM 3227 C C . ILE A 1 393 ? 31.624 35.584 -52.968 1.00 77.56 393 ILE A C 1
ATOM 3229 O O . ILE A 1 393 ? 32.237 36.332 -52.211 1.00 77.56 393 ILE A O 1
ATOM 3233 N N . TRP A 1 394 ? 31.323 35.948 -54.217 1.00 79.38 394 TRP A N 1
ATOM 3234 C CA . TRP A 1 394 ? 31.735 37.234 -54.778 1.00 79.38 394 TRP A CA 1
ATOM 3235 C C . TRP A 1 394 ? 31.111 38.428 -54.045 1.00 79.38 394 TRP A C 1
ATOM 3237 O O . TRP A 1 394 ? 31.795 39.404 -53.743 1.00 79.38 394 TRP A O 1
ATOM 3247 N N . ARG A 1 395 ? 29.821 38.346 -53.696 1.00 78.56 395 ARG A N 1
ATOM 3248 C CA . ARG A 1 395 ? 29.122 39.388 -52.927 1.00 78.56 395 ARG A CA 1
ATOM 3249 C C . ARG A 1 395 ? 29.685 39.531 -51.513 1.00 78.56 395 ARG A C 1
ATOM 3251 O O . ARG A 1 395 ? 29.768 40.646 -51.004 1.00 78.56 395 ARG A O 1
ATOM 3258 N N . TRP A 1 396 ? 30.069 38.415 -50.898 1.00 78.75 396 TRP A N 1
ATOM 3259 C CA . TRP A 1 396 ? 30.720 38.389 -49.594 1.00 78.75 396 TRP A CA 1
ATOM 3260 C C . TRP A 1 396 ? 32.108 39.027 -49.658 1.00 78.75 396 TRP A C 1
ATOM 3262 O O . TRP A 1 396 ? 32.397 39.912 -48.861 1.00 78.75 396 TRP A O 1
ATOM 3272 N N . LEU A 1 397 ? 32.922 38.680 -50.661 1.00 72.75 397 LEU A N 1
ATOM 3273 C CA . LEU A 1 397 ? 34.230 39.304 -50.878 1.00 72.75 397 LEU A CA 1
ATOM 3274 C C . LEU A 1 397 ? 34.113 40.811 -51.117 1.00 72.75 397 LEU A C 1
ATOM 3276 O O . LEU A 1 397 ? 34.867 41.570 -50.520 1.00 72.75 397 LEU A O 1
ATOM 3280 N N . ILE A 1 398 ? 33.160 41.264 -51.940 1.00 76.00 398 ILE A N 1
ATOM 3281 C CA . ILE A 1 398 ? 32.930 42.700 -52.158 1.00 76.00 398 ILE A CA 1
ATOM 3282 C C . ILE A 1 398 ? 32.585 43.396 -50.843 1.00 76.00 398 ILE A C 1
ATOM 3284 O O . ILE A 1 398 ? 33.202 44.408 -50.537 1.00 76.00 398 ILE A O 1
ATOM 3288 N N . ARG A 1 399 ? 31.668 42.842 -50.041 1.00 75.62 399 ARG A N 1
ATOM 3289 C CA . ARG A 1 399 ? 31.323 43.418 -48.733 1.00 75.62 399 ARG A CA 1
ATOM 3290 C C . ARG A 1 399 ? 32.509 43.439 -47.780 1.00 75.62 399 ARG A C 1
ATOM 3292 O O . ARG A 1 399 ? 32.735 44.455 -47.143 1.00 75.62 399 ARG A O 1
ATOM 3299 N N . LEU A 1 400 ? 33.300 42.368 -47.736 1.00 73.12 400 LEU A N 1
ATOM 3300 C CA . LEU A 1 400 ? 34.528 42.318 -46.946 1.00 73.12 400 LEU A CA 1
ATOM 3301 C C . LEU A 1 400 ? 35.513 43.405 -47.395 1.00 73.12 400 LEU A C 1
ATOM 3303 O O . LEU A 1 400 ? 36.119 44.067 -46.562 1.00 73.12 400 LEU A O 1
ATOM 3307 N N . PHE A 1 401 ? 35.666 43.625 -48.702 1.00 70.25 401 PHE A N 1
ATOM 3308 C CA . PHE A 1 401 ? 36.513 44.693 -49.228 1.00 70.25 401 PHE A CA 1
ATOM 3309 C C . PHE A 1 401 ? 35.934 46.085 -48.965 1.00 70.25 401 PHE A C 1
ATOM 3311 O O . PHE A 1 401 ? 36.697 46.998 -48.669 1.00 70.25 401 PHE A O 1
ATOM 3318 N N . GLU A 1 402 ? 34.619 46.267 -49.042 1.00 76.00 402 GLU A N 1
ATOM 3319 C CA . GLU A 1 402 ? 33.936 47.518 -48.700 1.00 76.00 402 GLU A CA 1
ATOM 3320 C C . GLU A 1 402 ? 34.089 47.837 -47.212 1.00 76.00 402 GLU A C 1
ATOM 3322 O O . GLU A 1 402 ? 34.445 48.963 -46.873 1.00 76.00 402 GLU A O 1
ATOM 3327 N N . GLU A 1 403 ? 33.917 46.846 -46.336 1.00 68.81 403 GLU A N 1
ATOM 3328 C CA . GLU A 1 403 ? 34.148 46.956 -44.896 1.00 68.81 403 GLU A CA 1
ATOM 3329 C C . GLU A 1 403 ? 35.625 47.161 -44.577 1.00 68.81 403 GLU A C 1
ATOM 3331 O O . GLU A 1 403 ? 35.948 48.018 -43.767 1.00 68.81 403 GLU A O 1
ATOM 3336 N N . TYR A 1 404 ? 36.542 46.465 -45.251 1.00 70.69 404 TYR A N 1
ATOM 3337 C CA . TYR A 1 404 ? 37.981 46.694 -45.125 1.00 70.69 404 TYR A CA 1
ATOM 3338 C C . TYR A 1 404 ? 38.367 48.103 -45.586 1.00 70.69 404 TYR A C 1
ATOM 3340 O O . TYR A 1 404 ? 39.194 48.756 -44.956 1.00 70.69 404 TYR A O 1
ATOM 3348 N N . MET A 1 405 ? 37.766 48.612 -46.663 1.00 67.56 405 MET A N 1
ATOM 3349 C CA . MET A 1 405 ? 37.994 49.975 -47.146 1.00 67.56 405 MET A CA 1
ATOM 3350 C C . MET A 1 405 ? 37.332 51.019 -46.241 1.00 67.56 405 MET A C 1
ATOM 3352 O O . MET A 1 405 ? 37.888 52.106 -46.078 1.00 67.56 405 MET A O 1
ATOM 3356 N N . ALA A 1 406 ? 36.192 50.700 -45.626 1.00 66.06 406 ALA A N 1
ATOM 3357 C CA . ALA A 1 406 ? 35.553 51.513 -44.598 1.00 66.06 406 ALA A CA 1
ATOM 3358 C C . ALA A 1 406 ? 36.402 51.546 -43.323 1.00 66.06 406 ALA A C 1
ATOM 3360 O O . ALA A 1 406 ? 36.671 52.632 -42.825 1.00 66.06 406 ALA A O 1
ATOM 3361 N N . LEU A 1 407 ? 36.926 50.398 -42.884 1.00 59.78 407 LEU A N 1
ATOM 3362 C CA . LEU A 1 407 ? 37.891 50.252 -41.797 1.00 59.78 407 LEU A CA 1
ATOM 3363 C C . LEU A 1 407 ? 39.160 51.034 -42.099 1.00 59.78 407 LEU A C 1
ATOM 3365 O O . LEU A 1 407 ? 39.580 51.833 -41.284 1.00 59.78 407 LEU A O 1
ATOM 3369 N N . LYS A 1 408 ? 39.738 50.900 -43.293 1.00 61.75 408 LYS A N 1
ATOM 3370 C CA . LYS A 1 408 ? 40.917 51.663 -43.724 1.00 61.75 408 LYS A CA 1
ATOM 3371 C C . LYS A 1 408 ? 40.664 53.175 -43.748 1.00 61.75 408 LYS A C 1
ATOM 3373 O O . LYS A 1 408 ? 41.590 53.937 -43.493 1.00 61.75 408 LYS A O 1
ATOM 3378 N N . LYS A 1 409 ? 39.432 53.609 -44.041 1.00 62.00 409 LYS A N 1
ATOM 3379 C CA . LYS A 1 409 ? 39.001 55.014 -43.925 1.00 62.00 409 LYS A CA 1
ATOM 3380 C C . LYS A 1 409 ? 38.686 55.431 -42.482 1.00 62.00 409 LYS A C 1
ATOM 3382 O O . LYS A 1 409 ? 38.782 56.616 -42.194 1.00 62.00 409 LYS A O 1
ATOM 3387 N N . SER A 1 410 ? 38.317 54.493 -41.608 1.00 58.97 410 SER A N 1
ATOM 3388 C CA . SER A 1 410 ? 37.970 54.715 -40.199 1.00 58.97 410 SER A CA 1
ATOM 3389 C C . SER A 1 410 ? 39.099 54.378 -39.220 1.00 58.97 410 SER A C 1
ATOM 3391 O O . SER A 1 410 ? 38.905 54.525 -38.014 1.00 58.97 410 SER A O 1
ATOM 3393 N N . VAL A 1 411 ? 40.268 53.918 -39.691 1.00 53.69 411 VAL A N 1
ATOM 3394 C CA . VAL A 1 411 ? 41.499 53.849 -38.895 1.00 53.69 411 VAL A CA 1
ATOM 3395 C C . VAL A 1 411 ? 42.007 55.280 -38.727 1.00 53.69 411 VAL A C 1
ATOM 3397 O O . VAL A 1 411 ? 43.053 55.665 -39.243 1.00 53.69 411 VAL A O 1
ATOM 3400 N N . ASP A 1 412 ? 41.263 56.078 -37.967 1.00 55.94 412 ASP A N 1
ATOM 3401 C CA . ASP A 1 412 ? 41.901 57.076 -37.129 1.00 55.94 412 ASP A CA 1
ATOM 3402 C C . ASP A 1 412 ? 42.832 56.302 -36.186 1.00 55.94 412 ASP A C 1
ATOM 3404 O O . ASP A 1 412 ? 42.455 55.256 -35.645 1.00 55.94 412 ASP A O 1
ATOM 3408 N N . GLY A 1 413 ? 44.072 56.772 -36.031 1.00 54.69 413 GLY A N 1
ATOM 3409 C CA . GLY A 1 413 ? 45.213 56.051 -35.438 1.00 54.69 413 GLY A CA 1
ATOM 3410 C C . GLY A 1 413 ? 45.035 55.460 -34.028 1.00 54.69 413 GLY A C 1
ATOM 3411 O O . GLY A 1 413 ? 45.948 54.812 -33.525 1.00 54.69 413 GLY A O 1
ATOM 3412 N N . GLN A 1 414 ? 43.860 55.601 -33.416 1.00 56.50 414 GLN A N 1
ATOM 3413 C CA . GLN A 1 414 ? 43.492 55.098 -32.096 1.00 56.50 414 GLN A CA 1
ATOM 3414 C C . GLN A 1 414 ? 43.477 53.564 -31.990 1.00 56.50 414 GLN A C 1
ATOM 3416 O O . GLN A 1 414 ? 43.760 53.031 -30.917 1.00 56.50 414 GLN A O 1
ATOM 3421 N N . PHE A 1 415 ? 43.157 52.821 -33.060 1.00 57.56 415 PHE A N 1
ATOM 3422 C CA . PHE A 1 415 ? 43.193 51.349 -33.003 1.00 57.56 415 PHE A CA 1
ATOM 3423 C C . PHE A 1 415 ? 44.633 50.823 -32.919 1.00 57.56 415 PHE A C 1
ATOM 3425 O O . PHE A 1 415 ? 44.936 49.985 -32.070 1.00 57.56 415 PHE A O 1
ATOM 3432 N N . LEU A 1 416 ? 45.537 51.376 -33.735 1.00 57.94 416 LEU A N 1
ATOM 3433 C CA . LEU A 1 416 ? 46.971 51.075 -33.674 1.00 57.94 416 LEU A CA 1
ATOM 3434 C C . LEU A 1 416 ? 47.561 51.455 -32.310 1.00 57.94 416 LEU A C 1
ATOM 3436 O O . LEU A 1 416 ? 48.313 50.675 -31.735 1.00 57.94 416 LEU A O 1
ATOM 3440 N N . GLU A 1 417 ? 47.144 52.587 -31.740 1.00 58.72 417 GLU A N 1
ATOM 3441 C CA . GLU A 1 417 ? 47.541 53.010 -30.393 1.00 58.72 417 GLU A CA 1
ATOM 3442 C C . GLU A 1 417 ? 47.084 52.034 -29.297 1.00 58.72 417 GLU A C 1
ATOM 3444 O O . GLU A 1 417 ? 47.848 51.720 -28.383 1.00 58.72 417 GLU A O 1
ATOM 3449 N N . ARG A 1 418 ? 45.863 51.488 -29.394 1.00 62.06 418 ARG A N 1
ATOM 3450 C CA . ARG A 1 418 ? 45.384 50.455 -28.457 1.00 62.06 418 ARG A CA 1
ATOM 3451 C C . ARG A 1 418 ? 46.167 49.155 -28.592 1.00 62.06 418 ARG A C 1
ATOM 3453 O O . ARG A 1 418 ? 46.516 48.569 -27.572 1.00 62.06 418 ARG A O 1
ATOM 3460 N N . VAL A 1 419 ? 46.484 48.727 -29.812 1.00 57.28 419 VAL A N 1
ATOM 3461 C CA . VAL A 1 419 ? 47.291 47.518 -30.051 1.00 57.28 419 VAL A CA 1
ATOM 3462 C C . VAL A 1 419 ? 48.718 47.699 -29.518 1.00 57.28 419 VAL A C 1
ATOM 3464 O O . VAL A 1 419 ? 49.228 46.810 -28.835 1.00 57.28 419 VAL A O 1
ATOM 3467 N N . TYR A 1 420 ? 49.331 48.869 -29.717 1.00 67.31 420 TYR A N 1
ATOM 3468 C CA . TYR A 1 420 ? 50.630 49.214 -29.126 1.00 67.31 420 TYR A CA 1
ATOM 3469 C C . TYR A 1 420 ? 50.600 49.256 -27.600 1.00 67.31 420 TYR A C 1
ATOM 3471 O O . TYR A 1 420 ? 51.526 48.760 -26.957 1.00 67.31 420 TYR A O 1
ATOM 3479 N N . ASN A 1 421 ? 49.522 49.770 -27.008 1.00 66.25 421 ASN A N 1
ATOM 3480 C CA . ASN A 1 421 ? 49.356 49.804 -25.557 1.00 66.25 421 ASN A CA 1
ATOM 3481 C C . ASN A 1 421 ? 49.146 48.406 -24.954 1.00 66.25 421 ASN A C 1
ATOM 3483 O O . ASN A 1 421 ? 49.707 48.115 -23.897 1.00 66.25 421 ASN A O 1
ATOM 3487 N N . ILE A 1 422 ? 48.397 47.528 -25.627 1.00 67.06 422 ILE A N 1
ATOM 3488 C CA . ILE A 1 422 ? 48.160 46.145 -25.178 1.00 67.06 422 ILE A CA 1
ATOM 3489 C C . ILE A 1 422 ? 49.440 45.311 -25.289 1.00 67.06 422 ILE A C 1
ATOM 3491 O O . ILE A 1 422 ? 49.791 44.593 -24.355 1.00 67.06 422 ILE A O 1
ATOM 3495 N N . LEU A 1 423 ? 50.171 45.438 -26.400 1.00 61.53 423 LEU A N 1
ATOM 3496 C CA . LEU A 1 423 ? 51.419 44.702 -26.618 1.00 61.53 423 LEU A CA 1
ATOM 3497 C C . LEU A 1 423 ? 52.626 45.350 -25.911 1.00 61.53 423 LEU A C 1
ATOM 3499 O O . LEU A 1 423 ? 53.682 44.730 -25.818 1.00 61.53 423 LEU A O 1
ATOM 3503 N N . LYS A 1 424 ? 52.472 46.573 -25.380 1.00 71.50 424 LYS A N 1
ATOM 3504 C CA . LYS A 1 424 ? 53.534 47.424 -24.804 1.00 71.50 424 LYS A CA 1
ATOM 3505 C C . LYS A 1 424 ? 54.710 47.665 -25.755 1.00 71.50 424 LYS A C 1
ATOM 3507 O O . LYS A 1 424 ? 55.861 47.752 -25.325 1.00 71.50 424 LYS A O 1
ATOM 3512 N N . VAL A 1 425 ? 54.432 47.797 -27.047 1.00 68.81 425 VAL A N 1
ATOM 3513 C CA . VAL A 1 425 ? 55.457 47.982 -28.081 1.00 68.81 425 VAL A CA 1
ATOM 3514 C C . VAL A 1 425 ? 55.227 49.307 -28.792 1.00 68.81 425 VAL A C 1
ATOM 3516 O O . VAL A 1 425 ? 54.100 49.622 -29.148 1.00 68.81 425 VAL A O 1
ATOM 3519 N N . LYS A 1 426 ? 56.288 50.097 -28.987 1.00 62.28 426 LYS A N 1
ATOM 3520 C CA . LYS A 1 426 ? 56.205 51.443 -29.587 1.00 62.28 426 LYS A CA 1
ATOM 3521 C C . LYS A 1 426 ? 56.398 51.470 -31.109 1.00 62.28 426 LYS A C 1
ATOM 3523 O O . LYS A 1 426 ? 56.237 52.527 -31.706 1.00 62.28 426 LYS A O 1
ATOM 3528 N N . ASP A 1 427 ? 56.762 50.343 -31.720 1.00 68.44 427 ASP A N 1
ATOM 3529 C CA . ASP A 1 427 ? 57.099 50.241 -33.144 1.00 68.44 427 ASP A CA 1
ATOM 3530 C C . ASP A 1 427 ? 56.208 49.190 -33.846 1.00 68.44 427 ASP A C 1
ATOM 3532 O O . ASP A 1 427 ? 56.106 48.063 -33.342 1.00 68.44 427 ASP A O 1
ATOM 3536 N N . PRO A 1 428 ? 55.585 49.518 -34.999 1.00 59.03 428 PRO A N 1
ATOM 3537 C CA . PRO A 1 428 ? 54.803 48.581 -35.812 1.00 59.03 428 PRO A CA 1
ATOM 3538 C C . PRO A 1 428 ? 55.511 47.260 -36.126 1.00 59.03 428 PRO A C 1
ATOM 3540 O O . PRO A 1 428 ? 54.879 46.203 -36.070 1.00 59.03 428 PRO A O 1
ATOM 3543 N N . ASN A 1 429 ? 56.814 47.286 -36.417 1.00 62.50 429 ASN A N 1
ATOM 3544 C CA . ASN A 1 429 ? 57.541 46.066 -36.792 1.00 62.50 429 ASN A CA 1
ATOM 3545 C C . ASN A 1 429 ? 57.755 45.129 -35.596 1.00 62.50 429 ASN A C 1
ATOM 3547 O O . ASN A 1 429 ? 57.687 43.907 -35.729 1.00 62.50 429 ASN A O 1
ATOM 3551 N N . ALA A 1 430 ? 57.951 45.698 -34.407 1.00 63.31 430 ALA A N 1
ATOM 3552 C CA . ALA A 1 430 ? 58.090 44.925 -33.181 1.00 63.31 430 ALA A CA 1
ATOM 3553 C C . ALA A 1 430 ? 56.729 44.393 -32.681 1.00 63.31 430 ALA A C 1
ATOM 3555 O O . ALA A 1 430 ? 56.671 43.312 -32.095 1.00 63.31 430 ALA A O 1
ATOM 3556 N N . ALA A 1 431 ? 55.622 45.091 -32.969 1.00 57.03 431 ALA A N 1
ATOM 3557 C CA . ALA A 1 431 ? 54.270 44.587 -32.716 1.00 57.03 431 ALA A CA 1
ATOM 3558 C C . ALA A 1 431 ? 53.923 43.389 -33.621 1.00 57.03 431 ALA A C 1
ATOM 3560 O O . ALA A 1 431 ? 53.381 42.395 -33.138 1.00 57.03 431 ALA A O 1
ATOM 3561 N N . LEU A 1 432 ? 54.298 43.439 -34.906 1.00 61.78 432 LEU A N 1
ATOM 3562 C CA . LEU A 1 432 ? 54.138 42.318 -35.842 1.00 61.78 432 LEU A CA 1
ATOM 3563 C C . LEU A 1 432 ? 54.939 41.082 -35.410 1.00 61.78 432 LEU A C 1
ATOM 3565 O O . LEU A 1 432 ? 54.380 39.988 -35.381 1.00 61.78 432 LEU A O 1
ATOM 3569 N N . GLN A 1 433 ? 56.195 41.246 -34.977 1.00 67.00 433 GLN A N 1
ATOM 3570 C CA . GLN A 1 433 ? 56.988 40.130 -34.439 1.00 67.00 433 GLN A CA 1
ATOM 3571 C C . GLN A 1 433 ? 56.402 39.542 -33.149 1.00 67.00 433 GLN A C 1
ATOM 3573 O O . GLN A 1 433 ? 56.423 38.324 -32.964 1.00 67.00 433 GLN A O 1
ATOM 3578 N N . ALA A 1 434 ? 55.858 40.378 -32.258 1.00 62.00 434 ALA A N 1
ATOM 3579 C CA . ALA A 1 434 ? 55.210 39.904 -31.037 1.00 62.00 434 ALA A CA 1
ATOM 3580 C C . ALA A 1 434 ? 53.961 39.068 -31.357 1.00 62.00 434 ALA A C 1
ATOM 3582 O O . ALA A 1 434 ? 53.796 37.983 -30.797 1.00 62.00 434 ALA A O 1
ATOM 3583 N N . ILE A 1 435 ? 53.138 39.519 -32.307 1.00 62.44 435 ILE A N 1
ATOM 3584 C CA . ILE A 1 435 ? 51.951 38.789 -32.772 1.00 62.44 435 ILE A CA 1
ATOM 3585 C C . ILE A 1 435 ? 52.356 37.482 -33.466 1.00 62.44 435 ILE A C 1
ATOM 3587 O O . ILE A 1 435 ? 51.819 36.431 -33.125 1.00 62.44 435 ILE A O 1
ATOM 3591 N N . GLU A 1 436 ? 53.352 37.496 -34.357 1.00 64.31 436 GLU A N 1
ATOM 3592 C CA . GLU A 1 436 ? 53.868 36.272 -34.992 1.00 64.31 436 GLU A CA 1
ATOM 3593 C C . GLU A 1 436 ? 54.412 35.265 -33.969 1.00 64.31 436 GLU A C 1
ATOM 3595 O O . GLU A 1 436 ? 54.202 34.059 -34.108 1.00 64.31 436 GLU A O 1
ATOM 3600 N N . SER A 1 437 ? 55.088 35.739 -32.918 1.00 64.56 437 SER A N 1
ATOM 3601 C CA . SER A 1 437 ? 55.595 34.873 -31.846 1.00 64.56 437 SER A CA 1
ATOM 3602 C C . SER A 1 437 ? 54.481 34.275 -30.979 1.00 64.56 437 SER A C 1
ATOM 3604 O O . SER A 1 437 ? 54.643 33.178 -30.446 1.00 64.56 437 SER A O 1
ATOM 3606 N N . PHE A 1 438 ? 53.353 34.979 -30.853 1.00 56.44 438 PHE A N 1
ATOM 3607 C CA . PHE A 1 438 ? 52.178 34.532 -30.108 1.00 56.44 438 PHE A CA 1
ATOM 3608 C C . PHE A 1 438 ? 51.386 33.493 -30.909 1.00 56.44 438 PHE A C 1
ATOM 3610 O O . PHE A 1 438 ? 51.013 32.459 -30.367 1.00 56.44 438 PHE A O 1
ATOM 3617 N N . VAL A 1 439 ? 51.221 33.722 -32.215 1.00 55.31 439 VAL A N 1
ATOM 3618 C CA . VAL A 1 439 ? 50.544 32.796 -33.137 1.00 55.31 439 VAL A CA 1
ATOM 3619 C C . VAL A 1 439 ? 51.338 31.503 -33.336 1.00 55.31 439 VAL A C 1
ATOM 3621 O O . VAL A 1 439 ? 50.731 30.457 -33.476 1.00 55.31 439 VAL A O 1
ATOM 3624 N N . LYS A 1 440 ? 52.679 31.534 -33.290 1.00 57.12 440 LYS A N 1
ATOM 3625 C CA . LYS A 1 440 ? 53.516 30.316 -33.348 1.00 57.12 440 LYS A CA 1
ATOM 3626 C C . LYS A 1 440 ? 53.537 29.484 -32.057 1.00 57.12 440 LYS A C 1
ATOM 3628 O O . LYS A 1 440 ? 54.109 28.398 -32.060 1.00 57.12 440 LYS A O 1
ATOM 3633 N N . LYS A 1 441 ? 53.027 30.017 -30.941 1.00 44.75 441 LYS A N 1
ATOM 3634 C CA . LYS A 1 441 ? 52.936 29.309 -29.649 1.00 44.75 441 LYS A CA 1
ATOM 3635 C C . LYS A 1 441 ? 51.582 28.630 -29.429 1.00 44.75 441 LYS A C 1
ATOM 3637 O O . LYS A 1 441 ? 51.449 27.893 -28.454 1.00 44.75 441 LYS A O 1
ATOM 3642 N N . ILE A 1 442 ? 50.619 28.910 -30.300 1.00 39.19 442 ILE A N 1
ATOM 3643 C CA . ILE A 1 442 ? 49.358 28.183 -30.460 1.00 39.19 442 ILE A CA 1
ATOM 3644 C C . ILE A 1 442 ? 49.595 27.150 -31.560 1.00 39.19 442 ILE A C 1
ATOM 3646 O O . ILE A 1 442 ? 49.116 26.010 -31.390 1.00 39.19 442 ILE A O 1
#

Sequence (442 aa):
MNETKLEEKIASLRATLNKLGTSLVEEDYTIDEDLNDSRLSDALPSNLKGVSFRSESLYSEEANTSPKSDVRELRMLLDYERKRSENLENRIASKDQLLGEMSALQNELYANIEDLQNKLEQKQPDVQRENEYIASIKEGYVKEVELMNEQLHQKSHEILNLNFMIEQANFKEKEYLAQISDLKIQIEMKAGYENLDAIYELRKQIQDQNAEILKLNKEKEEYQFSQDSFRTNDAISMRKEISVLMKTVDELHIINQEKEKIIEELKKEINELNNQIFEEKEKNREQSYINERTVKAQYEYNKSANEIEALKEKLDELSEKMNNKSFKCEICEDLSLTLGVSDPKKIYPKITQMLKDIEKQKQINELYQKVENLIIQFSPEGAFVNAPTPHQIWRWLIRLFEEYMALKKSVDGQFLERVYNILKVKDPNAALQAIESFVKKI

Foldseek 3Di:
DCVVVVVVVVVVVVVVVLVVVVPDPDDDDDDDDDDDDDDDDDDDDDDDDDDDDDDDDDDDDDDDDDPPPVVVVVVVVVVVVVVVVVVVVVVVVVVVVVVVVVVVVVVVVVVVVVVVVVVCVVVVVVVVVVVVVVVVVVVVVVVVVVVVVVVVVVVVVVVVVVVVVVVVVVVVVVVVVVVVVVLVVVLVVCVVDDDVVVNVVSVVVVVVVVVVVVVVVVVVVVVVVVVVVVCVPVVVVVVVVVVVVVVVVVVVVVVVVVVVVVVVVVVVVVVVVVVVVVVVVVVSVVVVVVVVVVVVVVVVVVVVVVVVVVVVVVVVVVVVCVVDPVNVVVVLVVCCVVVVPPDSVVVVVVVVVVVVVVVVVVVVVVVVVVLQVVCCVPDPPPPDPDRDDPVRSVVVVVVVVVVVVVVVVVPPVVVVVVLCVVLVHPDPVVSVVSVVVVVVVD

pLDDT: mean 72.94, std 18.06, range [29.89, 95.25]

Organism: NCBI:txid1481888

Radius of gyration: 59.48 Å; chains: 1; bounding box: 115×81×175 Å

Secondary structure (DSSP, 8-state):
--HHHHHHHHHHHHHHHHHHTTS-------------------------------------------TTSHHHHHHHHHHHHHHHHHHHHHHHHHHHHHHHHHHHHHHHHHHHHHHHHHHHHHHHHHHHHHHHHHHHHHHHHHHHHHHHHHHHHHHHHHHHHHHHHHHHHHHHHHHHHHHHHHHHHHHHHHTTS--HHHHHHHHHHHHHHHHHHHHHHHHHHHHHHHHHHHHHHHHHHHHHHHHHHHHHHHHHHHHHHHHHHHHHHHHHHHHHHHHHHHHHHHHHHHHHHHHHHHHHHHHHHHHHHHHHHHHHHHHHHHHHHHTSHHHHHHHHHHHHHHTT-S-GGGTHHHHHHHHHHHHHHHHHHHHHHHHHHHHHHHSPTTS-SS---HHHHHHHHHHHHHHHHHHHHH--THHHHHHHHHHT-SSHHHHHHHHHHHHTT-